Protein 5NFO (pdb70)

B-factor: mean 46.45, std 13.53, range [24.8, 141.18]

Solvent-accessible surface area: 25356 Å² total; per-residue (Å²): 123,83,28,48,68,16,3,78,38,0,54,46,50,0,97,111,9,0,35,57,0,30,141,80,10,25,19,159,71,11,40,102,41,119,152,48,19,73,27,23,80,0,13,41,53,28,5,3,21,13,63,0,0,0,0,60,82,16,0,111,149,3,54,0,52,129,86,15,38,29,89,58,0,60,92,56,2,4,101,26,80,1,12,2,9,0,3,53,53,4,58,11,43,4,22,90,78,102,61,12,3,37,14,10,128,88,148,12,46,0,33,53,1,0,27,13,11,77,50,162,30,155,27,50,31,16,2,11,1,18,84,50,98,26,3,0,49,80,25,2,62,82,0,60,106,6,16,68,79,42,4,60,32,0,8,107,0,18,47,64,120,28,87,12,14,0,0,24,0,0,27,42,50,4,17,31,16,1,32,62,29,85,52,13,7,3,11,0,0,7,40,34,57,2,58,4,12,0,1,3,5,2,0,3,3,10,2,14,47,77,108,25,50,3,0,31,18,40,48,49,117,113,36,78,46,43,81,82,59,65,125,107,82,89,109,25,73,50,7,32,9,53,11,114,75,44,58,84,97,184,37,82,49,15,68,107,14,84,44,13,79,18,30,0,117,55,12,20,2,0,1,3,2,3,15,3,0,11,12,11,86,6,34,89,8,0,2,0,0,0,0,26,0,38,14,107,69,13,11,28,52,7,4,2,69,13,1,20,30,0,0,116,20,0,53,37,72,104,107,162,22,38,64,19,0,84,39,0,55,45,49,0,116,103,8,0,55,59,0,39,89,80,9,24,25,171,67,9,41,84,41,111,76,49,21,74,27,22,80,2,16,44,53,26,6,1,17,12,53,0,0,0,0,92,79,19,1,130,152,7,61,0,68,99,96,13,42,31,88,52,0,81,90,55,2,5,102,24,84,1,10,0,2,0,4,54,58,3,54,12,46,4,21,91,72,102,57,11,3,35,13,7,92,113,149,27,45,0,30,54,0,0,35,18,12,48,50,166,27,156,46,45,31,16,0,12,1,19,68,52,97,27,4,0,51,79,20,3,64,88,0,69,104,6,16,52,82,42,3,69,30,0,9,105,0,17,47,61,108,27,83,13,13,0,0,26,0,0,27,46,50,4,13,34,13,0,34,48,26,69,64,15,9,2,10,0,0,6,40,36,56,1,68,4,15,0,1,3,5,3,0,2,3,8,1,10,44,81,109,25,35,3,0,34,16,94,35,25,124,148,32,73,44,116,81,70,42,64,154,104,80,160,124,22,74,46,5,35,8,59,16,94,72,45,82,76,102,58,54,86,50,16,74,111,14,98,46,12,81,19,28,0,119,54,14,18,1,0,0,3,2,2,8,3,0,10,4,12,60,8,34,98,7,0,1,0,0,0,0,27,0,48,16,99,90,17,14,23,40,7,3,2,62,12,1,27,32,0,0,111,20,0,52,29,70

Nearest PDB structures (foldseek):
  5nfn-assembly1_B  TM=1.000E+00  e=1.366E-74  Homo sapiens
  5nfo-assembly1_A  TM=1.001E+00  e=1.650E-74  Homo sapiens
  4qu2-assembly1_A  TM=9.977E-01  e=1.858E-69  Mus musculus
  4qsz-assembly3_A  TM=9.884E-01  e=1.039E-67  Escherichia coli K-12
  4qsz-assembly2_B  TM=9.862E-01  e=2.840E-67  Escherichia coli K-12

CATH classification: 2.60.120.10

Radius of gyration: 29.93 Å; Cα contacts (8 Å, |Δi|>4): 1467; chains: 2; bounding box: 81×50×86 Å

GO terms:
  GO:0005634 nucleus (C, IDA)
  GO:0005737 cytoplasm (C, IDA)
  GO:0004177 aminopeptidase activity (F, IDA)
  GO:0004497 monooxygenase activity (F, IDA)
  GO:0018126 protein hydroxylation (P, IDA)
  GO:0005515 protein binding (F, IPI)
  GO:0106155 peptidyl-lysine 3-dioxygenase activity (F, IDA)
  GO:0106155 peptidyl-lysine 3-dioxygenase activity (F, EXP)
  GO:0005829 cytosol (C, TAS)
  GO:0017185 peptidyl-lysine hydroxylation (P, TAS)
  GO:0004175 endopeptidase activity (F, IDA)

Structure (mmCIF, N/CA/C/O backbone):
data_5NFO
#
_entry.id   5NFO
#
_cell.length_a   137.315
_cell.length_b   61.020
_cell.length_c   86.055
_cell.angle_alpha   90.00
_cell.angle_beta   90.00
_cell.angle_gamma   90.00
#
_symmetry.space_group_name_H-M   'P 21 21 2'
#
loop_
_entity.id
_entity.type
_entity.pdbx_description
1 polymer 'JmjC domain-containing protein 7'
2 non-polymer 'MANGANESE (II) ION'
3 non-polymer '2-OXOGLUTARIC ACID'
4 non-polymer GLYCEROL
5 non-polymer 'NITRATE ION'
6 water water
#
loop_
_atom_site.group_PDB
_atom_site.id
_atom_site.type_symbol
_atom_site.label_atom_id
_atom_site.label_alt_id
_atom_site.label_comp_id
_atom_site.label_asym_id
_atom_site.label_entity_id
_atom_site.label_seq_id
_atom_site.pdbx_PDB_ins_code
_atom_site.Cartn_x
_atom_site.Cartn_y
_atom_site.Cartn_z
_atom_site.occupancy
_atom_site.B_iso_or_equiv
_atom_site.auth_seq_id
_atom_site.auth_comp_id
_atom_site.auth_asym_id
_atom_site.auth_atom_id
_atom_site.pdbx_PDB_model_num
ATOM 1 N N . HIS A 1 19 ? -50.340 -7.147 -3.473 1.00 122.79 0 HIS A N 1
ATOM 2 C CA . HIS A 1 19 ? -50.381 -7.884 -4.728 1.00 125.69 0 HIS A CA 1
ATOM 3 C C . HIS A 1 19 ? -49.800 -7.036 -5.836 1.00 137.07 0 HIS A C 1
ATOM 4 O O . HIS A 1 19 ? -48.688 -7.267 -6.295 1.00 141.18 0 HIS A O 1
ATOM 6 N N . MET A 1 20 ? -50.563 -6.034 -6.257 1.00 110.65 1 MET A N 1
ATOM 7 C CA . MET A 1 20 ? -50.120 -5.126 -7.301 1.00 98.27 1 MET A CA 1
ATOM 8 C C . MET A 1 20 ? -48.888 -4.367 -6.832 1.00 89.64 1 MET A C 1
ATOM 9 O O . MET A 1 20 ? -47.940 -4.184 -7.583 1.00 94.56 1 MET A O 1
ATOM 11 N N . ALA A 1 21 ? -48.904 -3.938 -5.578 1.00 134.82 2 ALA A N 1
ATOM 12 C CA . ALA A 1 21 ? -47.780 -3.224 -5.020 1.00 117.37 2 ALA A CA 1
ATOM 13 C C . ALA A 1 21 ? -46.525 -4.089 -5.033 1.00 103.97 2 ALA A C 1
ATOM 14 O O . ALA A 1 21 ? -45.458 -3.598 -5.365 1.00 101.85 2 ALA A O 1
ATOM 16 N N . GLU A 1 22 ? -46.631 -5.371 -4.698 1.00 90.57 3 GLU A N 1
ATOM 17 C CA . GLU A 1 22 ? -45.409 -6.169 -4.694 1.00 78.63 3 GLU A CA 1
ATOM 18 C C . GLU A 1 22 ? -44.879 -6.359 -6.110 1.00 72.69 3 GLU A C 1
ATOM 19 O O . GLU A 1 22 ? -43.663 -6.374 -6.333 1.00 69.83 3 GLU A O 1
ATOM 21 N N . ALA A 1 23 ? -45.783 -6.494 -7.083 1.00 75.11 4 ALA A N 1
ATOM 22 C CA . ALA A 1 23 ? -45.373 -6.657 -8.473 1.00 68.38 4 ALA A CA 1
ATOM 23 C C . ALA A 1 23 ? -44.782 -5.366 -9.035 1.00 60.74 4 ALA A C 1
ATOM 24 O O . ALA A 1 23 ? -43.815 -5.402 -9.805 1.00 57.41 4 ALA A O 1
ATOM 26 N N . ALA A 1 24 ? -45.351 -4.217 -8.670 1.00 53.21 5 ALA A N 1
ATOM 27 C CA . ALA A 1 24 ? -44.797 -2.948 -9.129 1.00 51.81 5 ALA A CA 1
ATOM 28 C C . ALA A 1 24 ? -43.440 -2.680 -8.489 1.00 52.34 5 ALA A C 1
ATOM 29 O O . ALA A 1 24 ? -42.550 -2.102 -9.124 1.00 47.64 5 ALA A O 1
ATOM 31 N N . LEU A 1 25 ? -43.259 -3.100 -7.237 1.00 50.13 6 LEU A N 1
ATOM 32 C CA . LEU A 1 25 ? -41.991 -2.860 -6.561 1.00 51.35 6 LEU A CA 1
ATOM 33 C C . LEU A 1 25 ? -40.878 -3.718 -7.148 1.00 49.52 6 LEU A C 1
ATOM 34 O O . LEU A 1 25 ? -39.767 -3.228 -7.376 1.00 48.56 6 LEU A O 1
ATOM 39 N N . GLU A 1 26 ? -41.150 -4.998 -7.404 1.00 50.21 7 GLU A N 1
ATOM 40 C CA . GLU A 1 26 ? -40.117 -5.839 -7.993 1.00 51.15 7 GLU A CA 1
ATOM 41 C C . GLU A 1 26 ? -39.784 -5.393 -9.412 1.00 49.12 7 GLU A C 1
ATOM 42 O O . GLU A 1 26 ? -38.625 -5.479 -9.832 1.00 53.17 7 GLU A O 1
ATOM 48 N N . ALA A 1 27 ? -40.774 -4.908 -10.160 1.00 41.97 8 ALA A N 1
ATOM 49 C CA . ALA A 1 27 ? -40.486 -4.303 -11.457 1.00 44.20 8 ALA A CA 1
ATOM 50 C C . ALA A 1 27 ? -39.535 -3.120 -11.294 1.00 43.32 8 ALA A C 1
ATOM 51 O O . ALA A 1 27 ? -38.516 -3.024 -11.984 1.00 34.16 8 ALA A O 1
ATOM 53 N N . VAL A 1 28 ? -39.842 -2.221 -10.360 1.00 51.20 9 VAL A N 1
ATOM 54 C CA . VAL A 1 28 ? -38.965 -1.081 -10.103 1.00 46.42 9 VAL A CA 1
ATOM 55 C C . VAL A 1 28 ? -37.579 -1.559 -9.682 1.00 43.70 9 VAL A C 1
ATOM 56 O O . VAL A 1 28 ? -36.560 -1.100 -10.209 1.00 39.39 9 VAL A O 1
ATOM 60 N N . ARG A 1 29 ? -37.523 -2.501 -8.735 1.00 41.16 10 ARG A N 1
ATOM 61 C CA . ARG A 1 29 ? -36.242 -3.027 -8.275 1.00 42.30 10 ARG A CA 1
ATOM 62 C C . ARG A 1 29 ? -35.453 -3.660 -9.412 1.00 44.91 10 ARG A C 1
ATOM 63 O O . ARG A 1 29 ? -34.228 -3.504 -9.491 1.00 41.65 10 ARG A O 1
ATOM 71 N N . SER A 1 30 ? -36.131 -4.399 -10.288 1.00 45.20 11 SER A N 1
ATOM 72 C CA . SER A 1 30 ? -35.448 -5.013 -11.421 1.00 47.83 11 SER A CA 1
ATOM 73 C C . SER A 1 30 ? -34.845 -3.961 -12.344 1.00 39.34 11 SER A C 1
ATOM 74 O O . SER A 1 30 ? -33.727 -4.134 -12.838 1.00 41.42 11 SER A O 1
ATOM 77 N N . GLU A 1 31 ? -35.563 -2.861 -12.585 1.00 44.47 12 GLU A N 1
ATOM 78 C CA . GLU A 1 31 ? -35.025 -1.805 -13.438 1.00 45.47 12 GLU A CA 1
ATOM 79 C C . GLU A 1 31 ? -33.802 -1.162 -12.804 1.00 40.26 12 GLU A C 1
ATOM 80 O O . GLU A 1 31 ? -32.813 -0.883 -13.494 1.00 38.64 12 GLU A O 1
ATOM 86 N N . LEU A 1 32 ? -33.859 -0.899 -11.494 1.00 38.04 13 LEU A N 1
ATOM 87 C CA . LEU A 1 32 ? -32.712 -0.320 -10.802 1.00 37.14 13 LEU A CA 1
ATOM 88 C C . LEU A 1 32 ? -31.519 -1.266 -10.821 1.00 37.37 13 LEU A C 1
ATOM 89 O O . LEU A 1 32 ? -30.375 -0.823 -10.966 1.00 41.59 13 LEU A O 1
ATOM 94 N N . ARG A 1 33 ? -31.760 -2.572 -10.673 1.00 36.42 14 ARG A N 1
ATOM 95 C CA . ARG A 1 33 ? -30.661 -3.535 -10.738 1.00 41.58 14 ARG A CA 1
ATOM 96 C C . ARG A 1 33 ? -30.104 -3.674 -12.151 1.00 41.14 14 ARG A C 1
ATOM 97 O O . ARG A 1 33 ? -28.916 -3.977 -12.319 1.00 37.04 14 ARG A O 1
ATOM 105 N N . GLU A 1 34 ? -30.939 -3.481 -13.175 1.00 40.47 15 GLU A N 1
ATOM 106 C CA . GLU A 1 34 ? -30.477 -3.615 -14.548 1.00 41.09 15 GLU A CA 1
ATOM 107 C C . GLU A 1 34 ? -29.755 -2.368 -15.037 1.00 37.58 15 GLU A C 1
ATOM 108 O O . GLU A 1 34 ? -28.945 -2.459 -15.965 1.00 36.52 15 GLU A O 1
ATOM 114 N N . PHE A 1 35 ? -30.005 -1.221 -14.412 1.00 34.56 16 PHE A N 1
ATOM 115 C CA . PHE A 1 35 ? -29.435 0.030 -14.898 1.00 34.43 16 PHE A CA 1
ATOM 116 C C . PHE A 1 35 ? -27.912 0.080 -14.862 1.00 29.70 16 PHE A C 1
ATOM 117 O O . PHE A 1 35 ? -27.324 0.623 -15.812 1.00 33.19 16 PHE A O 1
ATOM 125 N N . PRO A 1 36 ? -27.221 -0.405 -13.830 1.00 32.66 17 PRO A N 1
ATOM 126 C CA . PRO A 1 36 ? -25.749 -0.291 -13.840 1.00 35.08 17 PRO A CA 1
ATOM 127 C C . PRO A 1 36 ? -25.089 -1.003 -15.013 1.00 30.44 17 PRO A C 1
ATOM 128 O O . PRO A 1 36 ? -24.092 -0.504 -15.548 1.00 29.70 17 PRO A O 1
ATOM 132 N N . ALA A 1 37 ? -25.603 -2.162 -15.430 1.00 34.83 18 ALA A N 1
ATOM 133 C CA . ALA A 1 37 ? -25.044 -2.826 -16.608 1.00 36.49 18 ALA A CA 1
ATOM 134 C C . ALA A 1 37 ? -25.365 -2.049 -17.884 1.00 37.55 18 ALA A C 1
ATOM 135 O O . ALA A 1 37 ? -24.480 -1.800 -18.713 1.00 40.06 18 ALA A O 1
ATOM 137 N N . ALA A 1 38 ? -26.627 -1.661 -18.069 1.00 37.48 19 ALA A N 1
ATOM 138 C CA . ALA A 1 38 ? -26.980 -0.883 -19.252 1.00 34.79 19 ALA A CA 1
ATOM 139 C C . ALA A 1 38 ? -26.125 0.373 -19.343 1.00 34.57 19 ALA A C 1
ATOM 140 O O . ALA A 1 38 ? -25.555 0.674 -20.396 1.00 35.06 19 ALA A O 1
ATOM 142 N N . ALA A 1 39 ? -26.008 1.114 -18.237 1.00 32.07 20 ALA A N 1
ATOM 143 C CA . ALA A 1 39 ? -25.265 2.369 -18.263 1.00 30.86 20 ALA A CA 1
ATOM 144 C C . ALA A 1 39 ? -23.783 2.147 -18.548 1.00 33.54 20 ALA A C 1
ATOM 145 O O . ALA A 1 39 ? -23.184 2.899 -19.324 1.00 28.71 20 ALA A O 1
ATOM 147 N N . ARG A 1 40 ? -23.164 1.137 -17.925 1.00 31.72 21 ARG A N 1
ATOM 148 C CA . ARG A 1 40 ? -21.734 0.932 -18.153 1.00 41.63 21 ARG A CA 1
ATOM 149 C C . ARG A 1 40 ? -21.473 0.384 -19.550 1.00 47.00 21 ARG A C 1
ATOM 150 O O . ARG A 1 40 ? -20.475 0.748 -20.185 1.00 47.81 21 ARG A O 1
ATOM 158 N N . GLU A 1 41 ? -22.350 -0.493 -20.042 1.00 43.38 22 GLU A N 1
ATOM 159 C CA . GLU A 1 41 ? -22.151 -1.052 -21.371 1.00 45.92 22 GLU A CA 1
ATOM 160 C C . GLU A 1 41 ? -22.206 0.033 -22.436 1.00 45.15 22 GLU A C 1
ATOM 161 O O . GLU A 1 41 ? -21.572 -0.101 -23.488 1.00 42.97 22 GLU A O 1
ATOM 167 N N . LEU A 1 42 ? -22.907 1.133 -22.161 1.00 42.96 23 LEU A N 1
ATOM 168 C CA . LEU A 1 42 ? -23.022 2.244 -23.096 1.00 37.46 23 LEU A CA 1
ATOM 169 C C . LEU A 1 42 ? -22.045 3.377 -22.822 1.00 40.48 23 LEU A C 1
ATOM 170 O O . LEU A 1 42 ? -21.580 4.008 -23.775 1.00 40.09 23 LEU A O 1
ATOM 175 N N . CYS A 1 43 ? -21.703 3.650 -21.551 1.00 38.95 24 CYS A N 1
ATOM 176 C CA . CYS A 1 43 ? -21.018 4.887 -21.194 1.00 40.78 24 CYS A CA 1
ATOM 177 C C . CYS A 1 43 ? -19.689 4.714 -20.477 1.00 41.30 24 CYS A C 1
ATOM 178 O O . CYS A 1 43 ? -18.973 5.710 -20.317 1.00 43.17 24 CYS A O 1
ATOM 181 N N . VAL A 1 44 ? -19.335 3.518 -20.025 1.00 41.84 25 VAL A N 1
ATOM 182 C CA . VAL A 1 44 ? -18.167 3.346 -19.174 1.00 36.83 25 VAL A CA 1
ATOM 183 C C . VAL A 1 44 ? -17.139 2.478 -19.894 1.00 36.60 25 VAL A C 1
ATOM 184 O O . VAL A 1 44 ? -17.453 1.355 -20.305 1.00 39.01 25 VAL A O 1
ATOM 188 N N . PRO A 1 45 ? -15.899 2.937 -20.044 1.00 36.07 26 PRO A N 1
ATOM 189 C CA . PRO A 1 45 ? -14.885 2.115 -20.710 1.00 38.69 26 PRO A CA 1
ATOM 190 C C . PRO A 1 45 ? -14.434 0.955 -19.839 1.00 42.50 26 PRO A C 1
ATOM 191 O O . PRO A 1 45 ? -14.507 0.999 -18.607 1.00 40.45 26 PRO A O 1
ATOM 195 N N . LEU A 1 46 ? -13.960 -0.093 -20.506 1.00 42.16 27 LEU A N 1
ATOM 196 C CA . LEU A 1 46 ? -13.354 -1.240 -19.846 1.00 48.47 27 LEU A CA 1
ATOM 197 C C . LEU A 1 46 ? -11.922 -0.976 -19.393 1.00 48.43 27 LEU A C 1
ATOM 198 O O . LEU A 1 46 ? -11.385 -1.755 -18.597 1.00 51.98 27 LEU A O 1
ATOM 203 N N . ALA A 1 47 ? -11.298 0.096 -19.875 1.00 45.81 28 ALA A N 1
ATOM 204 C CA . ALA A 1 47 ? -9.961 0.480 -19.450 1.00 45.33 28 ALA A CA 1
ATOM 205 C C . ALA A 1 47 ? -9.862 1.989 -19.543 1.00 40.93 28 ALA A C 1
ATOM 206 O O . ALA A 1 47 ? -10.418 2.590 -20.463 1.00 43.72 28 ALA A O 1
ATOM 208 N N . VAL A 1 48 ? -9.170 2.600 -18.589 1.00 35.52 29 VAL A N 1
ATOM 209 C CA . VAL A 1 48 ? -9.043 4.056 -18.578 1.00 38.17 29 VAL A CA 1
ATOM 210 C C . VAL A 1 48 ? -8.173 4.471 -19.758 1.00 39.76 29 VAL A C 1
ATOM 211 O O . VAL A 1 48 ? -7.011 4.047 -19.843 1.00 39.94 29 VAL A O 1
ATOM 215 N N . PRO A 1 49 ? -8.679 5.294 -20.672 1.00 39.78 30 PRO A N 1
ATOM 216 C CA . PRO A 1 49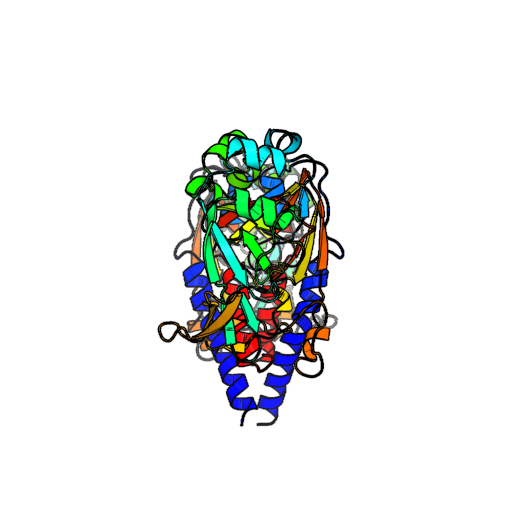 ? -7.901 5.666 -21.858 1.00 45.27 30 PRO A CA 1
ATOM 217 C C . PRO A 1 49 ? -6.838 6.715 -21.570 1.00 41.55 30 PRO A C 1
ATOM 218 O O . PRO A 1 49 ? -6.957 7.525 -20.649 1.00 34.96 30 PRO A O 1
ATOM 222 N N . TYR A 1 50 ? -5.792 6.690 -22.396 1.00 42.30 31 TYR A N 1
ATOM 223 C CA . TYR A 1 50 ? -4.693 7.644 -22.325 1.00 47.14 31 TYR A CA 1
ATOM 224 C C . TYR A 1 50 ? -4.784 8.655 -23.459 1.00 51.11 31 TYR A C 1
ATOM 225 O O . TYR A 1 50 ? -5.109 8.300 -24.595 1.00 53.82 31 TYR A O 1
ATOM 234 N N . LEU A 1 51 ? -4.474 9.910 -23.146 1.00 43.69 32 LEU A N 1
ATOM 235 C CA . LEU A 1 51 ? -4.281 10.950 -24.145 1.00 46.01 32 LEU A CA 1
ATOM 236 C C . LEU A 1 51 ? -2.795 11.266 -24.257 1.00 51.64 32 LEU A C 1
ATOM 237 O O . LEU A 1 51 ? -2.106 11.403 -23.240 1.00 47.88 32 LEU A O 1
ATOM 242 N N . ASP A 1 52 ? -2.310 11.367 -25.500 1.00 53.15 33 ASP A N 1
ATOM 243 C CA . ASP A 1 52 ? -0.895 11.612 -25.766 1.00 53.03 33 ASP A CA 1
ATOM 244 C C . ASP A 1 52 ? -0.454 12.997 -25.319 1.00 46.67 33 ASP A C 1
ATOM 245 O O . ASP A 1 52 ? 0.731 13.204 -25.037 1.00 43.24 33 ASP A O 1
ATOM 250 N N . LYS A 1 53 ? -1.371 13.954 -25.280 1.00 46.20 34 LYS A N 1
ATOM 251 C CA . LYS A 1 53 ? -1.041 15.325 -24.917 1.00 48.20 34 LYS A CA 1
ATOM 252 C C . LYS A 1 53 ? -2.313 15.997 -24.433 1.00 39.73 34 LYS A C 1
ATOM 253 O O . LYS A 1 53 ? -3.406 15.436 -24.561 1.00 34.57 34 LYS A O 1
ATOM 259 N N . PRO A 1 54 ? -2.206 17.179 -23.840 1.00 45.72 35 PRO A N 1
ATOM 260 C CA . PRO A 1 54 ? -3.399 17.869 -23.351 1.00 45.76 35 PRO A CA 1
ATOM 261 C C . PRO A 1 54 ? -4.413 18.078 -24.460 1.00 41.66 35 PRO A C 1
ATOM 262 O O . PRO A 1 54 ? -4.048 18.431 -25.589 1.00 38.82 35 PRO A O 1
ATOM 266 N N . PRO A 1 55 ? -5.695 17.879 -24.177 1.00 43.48 36 PRO A N 1
ATOM 267 C CA . PRO A 1 55 ? -6.734 18.125 -25.180 1.00 48.09 36 PRO A CA 1
ATOM 268 C C . PRO A 1 55 ? -7.024 19.615 -25.322 1.00 48.15 36 PRO A C 1
ATOM 269 O O . PRO A 1 55 ? -6.621 20.438 -24.500 1.00 49.19 36 PRO A O 1
ATOM 273 N N . THR A 1 56 ? -7.753 19.954 -26.380 1.00 43.05 37 THR A N 1
ATOM 274 C CA . THR A 1 56 ? -8.299 21.296 -26.460 1.00 40.25 37 THR A CA 1
ATOM 275 C C . THR A 1 56 ? -9.479 21.409 -25.496 1.00 34.89 37 THR A C 1
ATOM 276 O O . THR A 1 56 ? -10.131 20.407 -25.186 1.00 35.31 37 THR A O 1
ATOM 280 N N . PRO A 1 57 ? -9.763 22.614 -24.996 1.00 32.79 38 PRO A N 1
ATOM 281 C CA . PRO A 1 57 ? -10.886 22.765 -24.053 1.00 36.43 38 PRO A CA 1
ATOM 282 C C . PRO A 1 57 ? -12.169 22.141 -24.554 1.00 34.30 38 PRO A C 1
ATOM 283 O O . PRO A 1 57 ? -12.852 21.429 -23.809 1.00 30.87 38 PRO A O 1
ATOM 287 N N . LEU A 1 58 ? -12.508 22.391 -25.819 1.00 34.02 39 LEU A N 1
ATOM 288 C CA . LEU A 1 58 ? -13.719 21.835 -26.399 1.00 33.35 39 LEU A CA 1
ATOM 289 C C . LEU A 1 58 ? -13.681 20.312 -26.400 1.00 33.11 39 LEU A C 1
ATOM 290 O O . LEU A 1 58 ? -14.667 19.656 -26.044 1.00 34.04 39 LEU A O 1
ATOM 295 N N . HIS A 1 59 ? -12.556 19.731 -26.822 1.00 32.62 40 HIS A N 1
ATOM 296 C CA . HIS A 1 59 ? -12.424 18.276 -26.802 1.00 38.66 40 HIS A CA 1
ATOM 297 C C . HIS A 1 59 ? -12.519 17.733 -25.383 1.00 38.57 40 HIS A C 1
ATOM 298 O O . HIS A 1 59 ? -13.158 16.701 -25.141 1.00 35.79 40 HIS A O 1
ATOM 305 N N . PHE A 1 60 ? -11.870 18.402 -24.431 1.00 38.64 41 PHE A N 1
ATOM 306 C CA . PHE A 1 60 ? -11.955 17.954 -23.051 1.00 38.61 41 PHE A CA 1
ATOM 307 C C . PHE A 1 60 ? -13.404 17.905 -22.597 1.00 34.23 41 PHE A C 1
ATOM 308 O O . PHE A 1 60 ? -13.856 16.911 -22.018 1.00 32.51 41 PHE A O 1
ATOM 316 N N . TYR A 1 61 ? -14.153 18.973 -22.862 1.00 35.35 42 TYR A N 1
ATOM 317 C CA . TYR A 1 61 ? -15.519 19.043 -22.365 1.00 35.12 42 TYR A CA 1
ATOM 318 C C . TYR A 1 61 ? -16.420 18.053 -23.097 1.00 35.34 42 TYR A C 1
ATOM 319 O O . TYR A 1 61 ? -17.212 17.340 -22.467 1.00 33.13 42 TYR A O 1
ATOM 328 N N . ARG A 1 62 ? -16.296 17.978 -24.426 1.00 35.00 43 ARG A N 1
ATOM 329 C CA . ARG A 1 62 ? -17.172 17.110 -25.214 1.00 39.00 43 ARG A CA 1
ATOM 330 C C . ARG A 1 62 ? -16.819 15.636 -25.048 1.00 34.92 43 ARG A C 1
ATOM 331 O O . ARG A 1 62 ? -17.712 14.782 -25.003 1.00 34.07 43 ARG A O 1
ATOM 339 N N . ASP A 1 63 ? -15.533 15.309 -24.994 1.00 31.99 44 ASP A N 1
ATOM 340 C CA . ASP A 1 63 ? -15.123 13.908 -24.977 1.00 39.36 44 ASP A CA 1
ATOM 341 C C . ASP A 1 63 ? -15.054 13.309 -23.579 1.00 32.16 44 ASP A C 1
ATOM 342 O O . ASP A 1 63 ? -15.148 12.086 -23.448 1.00 31.62 44 ASP A O 1
ATOM 347 N N . TRP A 1 64 ? -14.878 14.123 -22.542 1.00 33.49 45 TRP A N 1
ATOM 348 C CA . TRP A 1 64 ? -14.639 13.576 -21.213 1.00 32.68 45 TRP A CA 1
ATOM 349 C C . TRP A 1 64 ? -15.568 14.174 -20.161 1.00 29.71 45 TRP A C 1
ATOM 350 O O . TRP A 1 64 ? -16.203 13.427 -19.411 1.00 29.30 45 TRP A O 1
ATOM 361 N N . VAL A 1 65 ? -15.689 15.501 -20.100 1.00 29.64 46 VAL A N 1
ATOM 362 C CA . VAL A 1 65 ? -16.463 16.103 -19.016 1.00 29.62 46 VAL A CA 1
ATOM 363 C C . VAL A 1 65 ? -17.949 15.822 -19.201 1.00 35.42 46 VAL A C 1
ATOM 364 O O . VAL A 1 65 ? -18.608 15.276 -18.308 1.00 37.50 46 VAL A O 1
ATOM 368 N N . CYS A 1 66 ? -18.510 16.206 -20.351 1.00 33.35 47 CYS A N 1
ATOM 369 C CA . CYS A 1 66 ? -19.943 16.006 -20.542 1.00 35.49 47 CYS A CA 1
ATOM 370 C C . CYS A 1 66 ? -20.330 14.545 -20.397 1.00 33.92 47 CYS A C 1
ATOM 371 O O . CYS A 1 66 ? -21.310 14.257 -19.689 1.00 31.80 47 CYS A O 1
ATOM 374 N N . PRO A 1 67 ? -19.641 13.587 -21.021 1.00 32.05 48 PRO A N 1
ATOM 375 C CA . PRO A 1 67 ? -20.004 12.180 -20.827 1.00 31.29 48 PRO A CA 1
ATOM 376 C C . PRO A 1 67 ? -19.554 11.600 -19.497 1.00 30.46 48 PRO A C 1
ATOM 377 O O . PRO A 1 67 ? -19.862 10.436 -19.218 1.00 32.11 48 PRO A O 1
ATOM 381 N N . ASN A 1 68 ? -18.833 12.367 -18.677 1.00 33.02 49 ASN A N 1
ATOM 382 C CA . ASN A 1 68 ? -18.520 11.957 -17.306 1.00 34.46 49 ASN A CA 1
ATOM 383 C C . ASN A 1 68 ? -17.622 10.717 -17.319 1.00 30.52 49 ASN A C 1
ATOM 384 O O . ASN A 1 68 ? -17.890 9.719 -16.649 1.00 32.00 49 ASN A O 1
ATOM 389 N N . ARG A 1 69 ? -16.532 10.807 -18.096 1.00 35.43 50 ARG A N 1
ATOM 390 C CA . ARG A 1 69 ? -15.657 9.703 -18.482 1.00 36.14 50 ARG A CA 1
ATOM 391 C C . ARG A 1 69 ? -14.228 9.991 -18.039 1.00 35.52 50 ARG A C 1
ATOM 392 O O . ARG A 1 69 ? -13.713 11.077 -18.332 1.00 30.74 50 ARG A O 1
ATOM 400 N N . PRO A 1 70 ? -13.543 9.056 -17.375 1.00 34.26 51 PRO A N 1
ATOM 401 C CA . PRO A 1 70 ? -12.158 9.307 -16.959 1.00 31.83 51 PRO A CA 1
ATOM 402 C C . PRO A 1 70 ? -11.144 9.119 -18.084 1.00 35.53 51 PRO A C 1
ATOM 403 O O . PRO A 1 70 ? -11.362 8.389 -19.051 1.00 31.03 51 PRO A O 1
ATOM 407 N N . CYS A 1 71 ? -10.013 9.804 -17.943 1.00 37.96 52 CYS A N 1
ATOM 408 C CA . CYS A 1 71 ? -8.888 9.602 -18.846 1.00 39.56 52 CYS A CA 1
ATOM 409 C C . CYS A 1 71 ? -7.611 10.034 -18.142 1.00 38.84 52 CYS A C 1
ATOM 410 O O . CYS A 1 71 ? -7.643 10.793 -17.172 1.00 37.44 52 CYS A O 1
ATOM 413 N N . ILE A 1 72 ? -6.484 9.544 -18.657 1.00 39.14 53 ILE A N 1
ATOM 414 C CA . ILE A 1 72 ? -5.154 9.896 -18.170 1.00 36.97 53 ILE A CA 1
ATOM 415 C C . ILE A 1 72 ? -4.444 10.678 -19.266 1.00 31.95 53 ILE A C 1
ATOM 416 O O . ILE A 1 72 ? -4.291 10.184 -20.387 1.00 36.19 53 ILE A O 1
ATOM 421 N N . I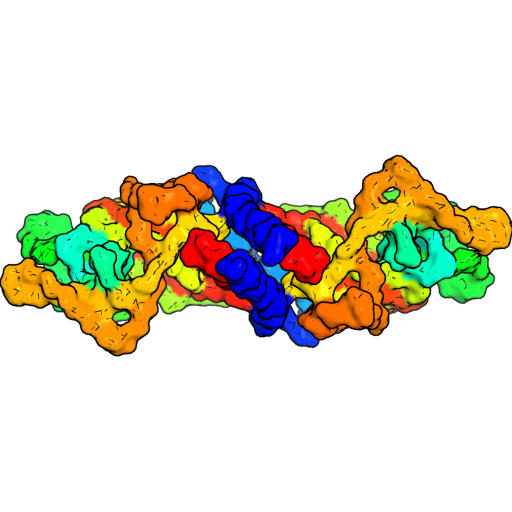LE A 1 73 ? -4.003 11.892 -18.944 1.00 33.78 54 ILE A N 1
ATOM 422 C CA . ILE A 1 73 ? -3.312 12.753 -19.898 1.00 36.32 54 ILE A CA 1
ATOM 423 C C . ILE A 1 73 ? -1.818 12.632 -19.655 1.00 39.15 54 ILE A C 1
ATOM 424 O O . ILE A 1 73 ? -1.332 12.904 -18.547 1.00 38.09 54 ILE A O 1
ATOM 429 N N . ARG A 1 74 ? -1.092 12.234 -20.689 1.00 40.00 55 ARG A N 1
ATOM 430 C CA . ARG A 1 74 ? 0.360 12.224 -20.656 1.00 41.12 55 ARG A CA 1
ATOM 431 C C . ARG A 1 74 ? 0.905 13.571 -21.122 1.00 45.34 55 ARG A C 1
ATOM 432 O O . ARG A 1 74 ? 0.267 14.289 -21.897 1.00 46.12 55 ARG A O 1
ATOM 437 N N . ASN A 1 75 ? 2.095 13.912 -20.628 1.00 43.94 56 ASN A N 1
ATOM 438 C CA . ASN A 1 75 ? 2.835 15.086 -21.092 1.00 48.84 56 ASN A CA 1
ATOM 439 C C . ASN A 1 75 ? 2.098 16.390 -20.800 1.00 49.89 56 ASN A C 1
ATOM 440 O O . ASN A 1 75 ? 2.218 17.359 -21.550 1.00 53.24 56 ASN A O 1
ATOM 445 N N . ALA A 1 76 ? 1.329 16.438 -19.719 1.00 47.36 57 ALA A N 1
ATOM 446 C CA . ALA A 1 76 ? 0.610 17.648 -19.348 1.00 51.81 57 ALA A CA 1
ATOM 447 C C . ALA A 1 76 ? 1.339 18.484 -18.306 1.00 48.65 57 ALA A C 1
ATOM 448 O O . ALA A 1 76 ? 0.930 19.623 -18.053 1.00 47.01 57 ALA A O 1
ATOM 450 N N . LEU A 1 77 ? 2.408 17.959 -17.710 1.00 46.43 58 LEU A N 1
ATOM 451 C CA . LEU A 1 77 ? 3.132 18.646 -16.647 1.00 50.38 58 LEU A CA 1
ATOM 452 C C . LEU A 1 77 ? 4.568 18.970 -17.030 1.00 55.34 58 LEU A C 1
ATOM 453 O O . LEU A 1 77 ? 5.336 19.434 -16.181 1.00 59.28 58 LEU A O 1
ATOM 458 N N . GLN A 1 78 ? 4.952 18.741 -18.284 1.00 64.65 59 GLN A N 1
ATOM 459 C CA . GLN A 1 78 ? 6.342 18.931 -18.677 1.00 69.88 59 GLN A CA 1
ATOM 460 C C . GLN A 1 78 ? 6.789 20.381 -18.547 1.00 75.98 59 GLN A C 1
ATOM 461 O O . GLN A 1 78 ? 7.994 20.642 -18.473 1.00 78.90 59 GLN A O 1
ATOM 467 N N . HIS A 1 79 ? 5.852 21.330 -18.514 1.00 74.70 60 HIS A N 1
ATOM 468 C CA . HIS A 1 79 ? 6.208 22.709 -18.207 1.00 81.77 60 HIS A CA 1
ATOM 469 C C . HIS A 1 79 ? 6.484 22.911 -16.723 1.00 80.59 60 HIS A C 1
ATOM 470 O O . HIS A 1 79 ? 7.204 23.849 -16.364 1.00 85.10 60 HIS A O 1
ATOM 477 N N . TRP A 1 80 ? 5.951 22.054 -15.863 1.00 68.25 61 TRP A N 1
ATOM 478 C CA . TRP A 1 80 ? 6.077 22.254 -14.422 1.00 64.76 61 TRP A CA 1
ATOM 479 C C . TRP A 1 80 ? 7.520 22.083 -13.959 1.00 62.80 61 TRP A C 1
ATOM 480 O O . TRP A 1 80 ? 8.092 20.996 -14.127 1.00 65.97 61 TRP A O 1
ATOM 491 N N . PRO A 1 81 ? 8.137 23.103 -13.368 1.00 61.52 62 PRO A N 1
ATOM 492 C CA . PRO A 1 81 ? 9.429 22.890 -12.700 1.00 57.51 62 PRO A CA 1
ATOM 493 C C . PRO A 1 81 ? 9.382 21.783 -11.662 1.00 57.54 62 PRO A C 1
ATOM 494 O O . PRO A 1 81 ? 10.383 21.080 -11.467 1.00 58.48 62 PRO A O 1
ATOM 498 N N . ALA A 1 82 ? 8.240 21.605 -10.990 1.00 53.29 63 ALA A N 1
ATOM 499 C CA . ALA A 1 82 ? 8.106 20.535 -10.008 1.00 47.18 63 ALA A CA 1
ATOM 500 C C . ALA A 1 82 ? 8.439 19.178 -10.602 1.00 48.00 63 ALA A C 1
ATOM 501 O O . ALA A 1 82 ? 8.960 18.302 -9.901 1.00 43.95 63 ALA A O 1
ATOM 503 N N . LEU A 1 83 ? 8.136 18.975 -11.883 1.00 50.86 64 LEU A N 1
ATOM 504 C CA . LEU A 1 83 ? 8.321 17.654 -12.466 1.00 56.71 64 LEU A CA 1
ATOM 505 C C . LEU A 1 83 ? 9.792 17.290 -12.585 1.00 59.19 64 LEU A C 1
ATOM 506 O O . LEU A 1 83 ? 10.141 16.104 -12.576 1.00 56.28 64 LEU A O 1
ATOM 511 N N . GLN A 1 84 ? 10.664 18.278 -12.702 1.00 65.51 65 GLN A N 1
ATOM 512 C CA . GLN A 1 84 ? 12.087 18.001 -12.737 1.00 71.53 65 GLN A CA 1
ATOM 513 C C . GLN A 1 84 ? 12.741 18.148 -11.367 1.00 68.06 65 GLN A C 1
ATOM 514 O O . GLN A 1 84 ? 13.782 17.527 -11.123 1.00 70.64 65 GLN A O 1
ATOM 520 N N . LYS A 1 85 ? 12.130 18.903 -10.453 1.00 59.03 66 LYS A N 1
ATOM 521 C CA . LYS A 1 85 ? 12.766 19.277 -9.194 1.00 54.82 66 LYS A CA 1
ATOM 522 C C . LYS A 1 85 ? 12.226 18.556 -7.971 1.00 51.11 66 LYS A C 1
ATOM 523 O O . LYS A 1 85 ? 12.998 18.263 -7.053 1.00 48.81 66 LYS A O 1
ATOM 529 N N . TRP A 1 86 ? 10.927 18.283 -7.910 1.00 54.20 67 TRP A N 1
ATOM 530 C CA . TRP A 1 86 ? 10.352 17.833 -6.655 1.00 45.99 67 TRP A CA 1
ATOM 531 C C . TRP A 1 86 ? 10.857 16.447 -6.289 1.00 42.38 67 TRP A C 1
ATOM 532 O O . TRP A 1 86 ? 10.977 15.552 -7.132 1.00 41.12 67 TRP A O 1
ATOM 543 N N . SER A 1 87 ? 11.158 16.294 -5.008 1.00 41.70 68 SER A N 1
ATOM 544 C CA . SER A 1 87 ? 11.703 15.087 -4.418 1.00 39.87 68 SER A CA 1
ATOM 545 C C . SER A 1 87 ? 11.718 15.332 -2.919 1.00 41.10 68 SER A C 1
ATOM 546 O O . SER A 1 87 ? 11.678 16.483 -2.467 1.00 41.82 68 SER A O 1
ATOM 549 N N . LEU A 1 88 ? 11.770 14.252 -2.150 1.00 43.76 69 LEU A N 1
ATOM 550 C CA . LEU A 1 88 ? 11.917 14.418 -0.708 1.00 44.04 69 LEU A CA 1
ATOM 551 C C . LEU A 1 88 ? 13.174 15.201 -0.356 1.00 39.83 69 LEU A C 1
ATOM 552 O O . LEU A 1 88 ? 13.094 16.095 0.504 1.00 41.22 69 LEU A O 1
ATOM 557 N N . PRO A 1 89 ? 14.332 14.951 -0.963 1.00 46.45 70 PRO A N 1
ATOM 558 C CA . PRO A 1 89 ? 15.497 15.794 -0.650 1.00 45.52 70 PRO A CA 1
ATOM 559 C C . PRO A 1 89 ? 15.304 17.241 -1.068 1.00 46.27 70 PRO A C 1
ATOM 560 O O . PRO A 1 89 ? 15.746 18.149 -0.355 1.00 48.11 70 PRO A O 1
ATOM 564 N N . TYR A 1 90 ? 14.647 17.493 -2.205 1.00 41.61 71 TYR A N 1
ATOM 565 C CA . TYR A 1 90 ? 14.348 18.875 -2.577 1.00 40.61 71 TYR A CA 1
ATOM 566 C C . TYR A 1 90 ? 13.428 19.529 -1.553 1.00 44.07 71 TYR A C 1
ATOM 567 O O . TYR A 1 90 ? 13.609 20.703 -1.202 1.00 41.38 71 TYR A O 1
ATOM 576 N N . PHE A 1 91 ? 12.431 18.787 -1.065 1.00 39.58 72 PHE A N 1
ATOM 577 C CA . PHE A 1 91 ? 11.554 19.321 -0.030 1.00 34.50 72 PHE A CA 1
ATOM 578 C C . PHE A 1 91 ? 12.325 19.613 1.250 1.00 43.15 72 PHE A C 1
ATOM 579 O O . PHE A 1 91 ? 12.132 20.665 1.872 1.00 41.09 72 PHE A O 1
ATOM 587 N N . ARG A 1 92 ? 13.200 18.690 1.662 1.00 43.21 73 ARG A N 1
ATOM 588 C CA . ARG A 1 92 ? 13.993 18.889 2.870 1.00 42.31 73 ARG A CA 1
ATOM 589 C C . ARG A 1 92 ? 14.741 20.215 2.822 1.00 44.46 73 ARG A C 1
ATOM 590 O O . ARG A 1 92 ? 14.708 20.999 3.777 1.00 42.66 73 ARG A O 1
ATOM 598 N N . ALA A 1 93 ? 15.419 20.481 1.701 1.00 46.63 74 ALA A N 1
ATOM 599 C CA . ALA A 1 93 ? 16.216 21.695 1.558 1.00 46.86 74 ALA A CA 1
ATOM 600 C C . ALA A 1 93 ? 15.345 22.940 1.457 1.00 44.50 74 ALA A C 1
ATOM 601 O O . ALA A 1 93 ? 15.726 24.014 1.931 1.00 47.69 74 ALA A O 1
ATOM 603 N N . THR A 1 94 ? 14.175 22.818 0.845 1.00 52.26 75 THR A N 1
ATOM 604 C CA . THR A 1 94 ? 13.390 23.978 0.440 1.00 52.76 75 THR A CA 1
ATOM 605 C C . THR A 1 94 ? 12.366 24.380 1.503 1.00 47.63 75 THR A C 1
ATOM 606 O O . THR A 1 94 ? 12.245 25.563 1.834 1.00 45.27 75 THR A O 1
ATOM 610 N N . VAL A 1 95 ? 11.631 23.414 2.050 1.00 43.13 76 VAL A N 1
ATOM 611 C CA . VAL A 1 95 ? 10.534 23.704 2.970 1.00 43.99 76 VAL A CA 1
ATOM 612 C C . VAL A 1 95 ? 10.560 22.725 4.134 1.00 42.13 76 VAL A C 1
ATOM 613 O O . VAL A 1 95 ? 9.514 22.420 4.714 1.00 41.81 76 VAL A O 1
ATOM 617 N N . GLY A 1 96 ? 11.752 22.240 4.494 1.00 40.21 77 GLY A N 1
ATOM 618 C CA . GLY A 1 96 ? 11.848 21.200 5.510 1.00 45.07 77 GLY A CA 1
ATOM 619 C C . GLY A 1 96 ? 11.368 21.655 6.877 1.00 46.19 77 GLY A C 1
ATOM 620 O O . GLY A 1 96 ? 10.694 20.907 7.589 1.00 46.37 77 GLY A O 1
ATOM 621 N N . SER A 1 97 ? 11.701 22.884 7.260 1.00 52.30 78 SER A N 1
ATOM 622 C CA . SER A 1 97 ? 11.294 23.422 8.553 1.00 51.69 78 SER A CA 1
ATOM 623 C C . SER A 1 97 ? 9.839 23.878 8.587 1.00 49.11 78 SER A C 1
ATOM 624 O O . SER A 1 97 ? 9.362 24.277 9.653 1.00 50.82 78 SER A O 1
ATOM 627 N N . THR A 1 98 ? 9.131 23.840 7.462 1.00 50.58 79 THR A N 1
ATOM 628 C CA . THR A 1 98 ? 7.757 24.322 7.412 1.00 44.98 79 THR A CA 1
ATOM 629 C C . THR A 1 98 ? 6.829 23.354 8.141 1.00 44.80 79 THR A C 1
ATOM 630 O O . THR A 1 98 ? 6.883 22.140 7.922 1.00 43.22 79 THR A O 1
ATOM 634 N N . GLU A 1 99 ? 5.990 23.890 9.027 1.00 47.42 80 GLU A N 1
ATOM 635 C CA . GLU A 1 99 ? 5.027 23.074 9.756 1.00 44.26 80 GLU A CA 1
ATOM 636 C C . GLU A 1 99 ? 3.806 22.822 8.881 1.00 45.81 80 GLU A C 1
ATOM 637 O O . GLU A 1 99 ? 3.229 23.762 8.325 1.00 44.68 80 GLU A O 1
ATOM 643 N N . VAL A 1 100 ? 3.405 21.552 8.768 1.00 41.90 81 VAL A N 1
ATOM 644 C CA . VAL A 1 100 ? 2.284 21.155 7.927 1.00 44.39 81 VAL A CA 1
ATOM 645 C C . VAL A 1 100 ? 1.300 20.317 8.734 1.00 48.07 81 VAL A C 1
ATOM 646 O O . VAL A 1 100 ? 1.647 19.701 9.746 1.00 46.79 81 VAL A O 1
ATOM 650 N N . SER A 1 101 ? 0.056 20.293 8.256 1.00 47.37 82 SER A N 1
ATOM 651 C CA . SER A 1 101 ? -0.982 19.467 8.852 1.00 45.06 82 SER A CA 1
ATOM 652 C C . SER A 1 101 ? -0.821 18.032 8.377 1.00 36.96 82 SER A C 1
ATOM 653 O O . SER A 1 101 ? -0.716 17.775 7.173 1.00 35.35 82 SER A O 1
ATOM 656 N N . VAL A 1 102 ? -0.804 17.097 9.321 1.00 38.41 83 VAL A N 1
ATOM 657 C CA . VAL A 1 102 ? -0.552 15.696 9.017 1.00 36.62 83 VAL A CA 1
ATOM 658 C C . VAL A 1 102 ? -1.641 14.855 9.660 1.00 34.55 83 VAL A C 1
ATOM 659 O O . VAL A 1 102 ? -1.936 15.012 10.847 1.00 33.30 83 VAL A O 1
ATOM 663 N N . ALA A 1 103 ? -2.229 13.965 8.874 1.00 33.84 84 ALA A N 1
ATOM 664 C CA . ALA A 1 103 ? -3.224 13.030 9.363 1.00 37.73 84 ALA A CA 1
ATOM 665 C C . ALA A 1 103 ? -2.513 11.797 9.904 1.00 37.03 84 ALA A C 1
ATOM 666 O O . ALA A 1 103 ? -1.632 11.241 9.246 1.00 37.83 84 ALA A O 1
ATOM 668 N N . VAL A 1 104 ? -2.876 11.387 11.110 1.00 38.85 85 VAL A N 1
ATOM 669 C CA . VAL A 1 104 ? -2.267 10.231 11.754 1.00 37.36 85 VAL A CA 1
ATOM 670 C C . VAL A 1 104 ? -3.377 9.262 12.123 1.00 32.86 85 VAL A C 1
ATOM 671 O O . VAL A 1 104 ? -4.404 9.672 12.671 1.00 35.22 85 VAL A O 1
ATOM 675 N N . THR A 1 105 ? -3.181 7.992 11.794 1.00 33.66 86 THR A N 1
ATOM 676 C CA . THR A 1 105 ? -4.094 6.918 12.149 1.00 35.07 86 THR A CA 1
ATOM 677 C C . THR A 1 105 ? -3.267 5.707 12.549 1.00 34.06 86 THR A C 1
ATOM 678 O O . THR A 1 105 ? -2.097 5.593 12.171 1.00 29.32 86 THR A O 1
ATOM 682 N N . PRO A 1 106 ? -3.849 4.782 13.316 1.00 40.43 87 PRO A N 1
ATOM 683 C CA . PRO A 1 106 ? -3.116 3.549 13.654 1.00 38.37 87 PRO A CA 1
ATOM 684 C C . PRO A 1 106 ? -2.819 2.677 12.453 1.00 39.66 87 PRO A C 1
ATOM 685 O O . PRO A 1 106 ? -1.738 2.080 12.383 1.00 41.21 87 PRO A O 1
ATOM 689 N N . ASP A 1 107 ? -3.746 2.601 11.494 1.00 39.97 88 ASP A N 1
ATOM 690 C CA . ASP A 1 107 ? -3.691 1.602 10.435 1.00 39.56 88 ASP A CA 1
ATOM 691 C C . ASP A 1 107 ? -3.642 2.185 9.026 1.00 43.47 88 ASP A C 1
ATOM 692 O O . ASP A 1 107 ? -3.563 1.417 8.058 1.00 38.15 88 ASP A O 1
ATOM 697 N N . GLY A 1 108 ? -3.667 3.506 8.875 1.00 39.42 89 GLY A N 1
ATOM 698 C CA . GLY A 1 108 ? -3.565 4.108 7.564 1.00 35.11 89 GLY A CA 1
ATOM 699 C C . GLY A 1 108 ? -4.879 4.359 6.863 1.00 32.08 89 GLY A C 1
ATOM 700 O O . GLY A 1 108 ? -4.868 4.705 5.678 1.00 32.14 89 GLY A O 1
ATOM 701 N N . TYR A 1 109 ? -6.006 4.206 7.551 1.00 33.68 90 TYR A N 1
ATOM 702 C CA . TYR A 1 109 ? -7.332 4.428 6.974 1.00 39.84 90 TYR A CA 1
ATOM 703 C C . TYR A 1 109 ? -7.969 5.625 7.676 1.00 34.72 90 TYR A C 1
ATOM 704 O O . TYR A 1 109 ? -8.662 5.478 8.680 1.00 32.65 90 TYR A O 1
ATOM 713 N N . ALA A 1 110 ? -7.717 6.814 7.144 1.00 33.99 91 ALA A N 1
ATOM 714 C CA . ALA A 1 110 ? -8.376 8.020 7.613 1.00 37.18 91 ALA A CA 1
ATOM 715 C C . ALA A 1 110 ? -9.685 8.198 6.859 1.00 34.10 91 ALA A C 1
ATOM 716 O O . ALA A 1 110 ? -9.773 7.887 5.672 1.00 40.91 91 ALA A O 1
ATOM 718 N N . ASP A 1 111 ? -10.703 8.700 7.556 1.00 36.52 92 ASP A N 1
ATOM 719 C CA . ASP A 1 111 ? -12.018 8.920 6.962 1.00 37.53 92 ASP A CA 1
ATOM 720 C C . ASP A 1 111 ? -12.561 7.605 6.407 1.00 36.92 92 ASP A C 1
ATOM 721 O O . ASP A 1 111 ? -12.855 7.464 5.223 1.00 36.44 92 ASP A O 1
ATOM 726 N N . ALA A 1 112 ? -12.662 6.628 7.304 1.00 39.76 93 ALA A N 1
ATOM 727 C CA . ALA A 1 112 ? -13.037 5.271 6.948 1.00 41.20 93 ALA A CA 1
ATOM 728 C C . ALA A 1 112 ? -13.888 4.685 8.060 1.00 41.30 93 ALA A C 1
ATOM 729 O O . ALA A 1 112 ? -13.830 5.118 9.215 1.00 34.51 93 ALA A O 1
ATOM 731 N N . VAL A 1 113 ? -14.675 3.682 7.690 1.00 39.55 94 VAL A N 1
ATOM 732 C CA . VAL A 1 113 ? -15.477 2.927 8.645 1.00 46.64 94 VAL A CA 1
ATOM 733 C C . VAL A 1 113 ? -14.598 1.864 9.290 1.00 44.37 94 VAL A C 1
ATOM 734 O O . VAL A 1 113 ? -14.128 0.946 8.613 1.00 40.68 94 VAL A O 1
ATOM 738 N N . ARG A 1 114 ? -14.378 1.981 10.599 1.00 44.56 95 ARG A N 1
ATOM 739 C CA . ARG A 1 114 ? -13.680 0.958 11.373 1.00 49.79 95 ARG A CA 1
ATOM 740 C C . ARG A 1 114 ? -14.626 0.450 12.447 1.00 54.53 95 ARG A C 1
ATOM 741 O O . ARG A 1 114 ? -15.077 1.227 13.296 1.00 54.39 95 ARG A O 1
ATOM 749 N N . GLY A 1 115 ? -14.922 -0.844 12.409 1.00 62.15 96 GLY A N 1
ATOM 750 C CA . GLY A 1 115 ? -15.893 -1.400 13.337 1.00 63.64 96 GLY A CA 1
ATOM 751 C C . GLY A 1 115 ? -17.239 -0.734 13.132 1.00 61.81 96 GLY A C 1
ATOM 752 O O . GLY A 1 115 ? -17.823 -0.788 12.041 1.00 57.45 96 GLY A O 1
ATOM 753 N N . ASP A 1 116 ? -17.748 -0.083 14.179 1.00 63.28 97 ASP A N 1
ATOM 754 C CA . ASP A 1 116 ? -19.032 0.604 14.116 1.00 64.25 97 ASP A CA 1
ATOM 755 C C . ASP A 1 116 ? -18.866 2.117 14.182 1.00 54.66 97 ASP A C 1
ATOM 756 O O . ASP A 1 116 ? -19.711 2.817 14.743 1.00 55.16 97 ASP A O 1
ATOM 761 N N . ARG A 1 117 ? -17.786 2.639 13.608 1.00 56.32 98 ARG A N 1
ATOM 762 C CA . ARG A 1 117 ? -17.596 4.078 13.597 1.00 51.50 98 ARG A CA 1
ATOM 763 C C . ARG A 1 117 ? -16.909 4.529 12.325 1.00 45.92 98 ARG A C 1
ATOM 764 O O . ARG A 1 117 ? -16.076 3.822 11.755 1.00 44.64 98 ARG A O 1
ATOM 772 N N . PHE A 1 118 ? -17.293 5.722 11.894 1.00 46.96 99 PHE A N 1
ATOM 773 C CA . PHE A 1 118 ? -16.581 6.463 10.868 1.00 44.78 99 PHE A CA 1
ATOM 774 C C . PHE A 1 118 ? -15.425 7.183 11.547 1.00 42.85 99 PHE A C 1
ATOM 775 O O . PHE A 1 118 ? -15.642 8.099 12.343 1.00 40.53 99 PHE A O 1
ATOM 783 N N . MET A 1 119 ? -14.200 6.777 11.242 1.00 43.86 100 MET A N 1
ATOM 784 C CA . MET A 1 119 ? -13.037 7.241 11.985 1.00 41.37 100 MET A CA 1
ATOM 785 C C . MET A 1 119 ? -12.359 8.381 11.238 1.00 40.64 100 MET A C 1
ATOM 786 O O . MET A 1 119 ? -11.959 8.227 10.080 1.00 42.81 100 MET A O 1
ATOM 791 N N . MET A 1 120 ? -12.234 9.513 11.902 1.00 40.43 101 MET A N 1
ATOM 792 C CA . MET A 1 120 ? -11.492 10.641 11.380 1.00 40.10 101 MET A CA 1
ATOM 793 C C . MET A 1 120 ? -10.093 10.661 11.978 1.00 36.35 101 MET A C 1
ATOM 794 O O . MET A 1 120 ? -9.907 10.246 13.125 1.00 32.13 101 MET A O 1
ATOM 799 N N . PRO A 1 121 ? -9.103 11.118 11.219 1.00 39.09 102 PRO A N 1
ATOM 800 C CA . PRO A 1 121 ? -7.715 11.019 11.676 1.00 37.92 102 PRO A CA 1
ATOM 801 C C . PRO A 1 121 ? -7.416 11.980 12.816 1.00 41.46 102 PRO A C 1
ATOM 802 O O . PRO A 1 121 ? -8.075 13.006 13.001 1.00 41.78 102 PRO A O 1
ATOM 806 N N . ALA A 1 122 ? -6.390 11.626 13.586 1.00 43.79 103 ALA A N 1
ATOM 807 C CA . ALA A 1 122 ? -5.721 12.597 14.436 1.00 48.99 103 ALA A CA 1
ATOM 808 C C . ALA A 1 122 ? -4.913 13.558 13.574 1.00 49.76 103 ALA A C 1
ATOM 809 O O . ALA A 1 122 ? -4.155 13.132 12.698 1.00 47.83 103 ALA A O 1
ATOM 811 N N . GLU A 1 123 ? -5.085 14.856 13.808 1.00 54.36 104 GLU A N 1
ATOM 812 C CA . GLU A 1 123 ? -4.384 15.888 13.055 1.00 57.41 104 GLU A CA 1
ATOM 813 C C . GLU A 1 123 ? -3.242 16.431 13.901 1.00 59.15 104 GLU A C 1
ATOM 814 O O . GLU A 1 123 ? -3.439 16.779 15.069 1.00 59.50 104 GLU A O 1
ATOM 820 N N . ARG A 1 124 ? -2.053 16.501 13.311 1.00 56.57 105 ARG A N 1
ATOM 821 C CA . ARG A 1 124 ? -0.872 16.975 14.013 1.00 54.94 105 ARG A CA 1
ATOM 822 C C . ARG A 1 124 ? -0.114 17.969 13.146 1.00 51.05 105 ARG A C 1
ATOM 823 O O . ARG A 1 124 ? 0.004 17.787 11.930 1.00 44.57 105 ARG A O 1
ATOM 831 N N A ARG A 1 125 ? 0.389 19.032 13.766 0.50 46.32 106 ARG A N 1
ATOM 832 N N B ARG A 1 125 ? 0.390 19.021 13.787 0.50 46.33 106 ARG A N 1
ATOM 833 C CA A ARG A 1 125 ? 1.259 19.983 13.083 0.50 47.69 106 ARG A CA 1
ATOM 834 C CA B ARG A 1 125 ? 1.292 19.975 13.154 0.50 47.64 106 ARG A CA 1
ATOM 835 C C A ARG A 1 125 ? 2.697 19.521 13.283 0.50 45.60 106 ARG A C 1
ATOM 836 C C B ARG A 1 125 ? 2.711 19.451 13.312 0.50 45.57 106 ARG A C 1
ATOM 837 O O A ARG A 1 125 ? 3.212 19.538 14.404 0.50 44.71 106 ARG A O 1
ATOM 838 O O B ARG A 1 125 ? 3.229 19.372 14.428 0.50 44.72 106 ARG A O 1
ATOM 853 N N . LEU A 1 126 ? 3.338 19.094 12.197 1.00 46.66 107 LEU A N 1
ATOM 854 C CA . LEU A 1 126 ? 4.682 18.562 12.237 1.00 41.94 107 LEU A CA 1
ATOM 855 C C . LEU A 1 126 ? 5.536 19.291 11.213 1.00 39.25 107 LEU A C 1
ATOM 856 O O . LEU A 1 126 ? 5.052 19.619 10.123 1.00 39.43 107 LEU A O 1
ATOM 861 N N . PRO A 1 127 ? 6.799 19.563 11.527 1.00 38.53 108 PRO A N 1
ATOM 862 C CA . PRO A 1 127 ? 7.697 20.065 10.488 1.00 36.59 108 PRO A CA 1
ATOM 863 C C . PRO A 1 127 ? 7.817 19.029 9.389 1.00 33.25 108 PRO A C 1
ATOM 864 O O . PRO A 1 127 ? 7.843 17.823 9.647 1.00 31.25 108 PRO A O 1
ATOM 868 N N . LEU A 1 128 ? 7.857 19.512 8.150 1.00 43.03 109 LEU A N 1
ATOM 869 C CA . LEU A 1 128 ? 7.940 18.604 7.017 1.00 39.20 109 LEU A CA 1
ATOM 870 C C . LEU A 1 128 ? 9.137 17.673 7.141 1.00 32.76 109 LEU A C 1
ATOM 871 O O . LEU A 1 128 ? 9.046 16.488 6.801 1.00 31.45 109 LEU A O 1
ATOM 876 N N A SER A 1 129 ? 10.271 18.201 7.612 0.50 35.22 110 SER A N 1
ATOM 877 N N B SER A 1 129 ? 10.262 18.189 7.641 0.50 35.23 110 SER A N 1
ATOM 878 C CA A SER A 1 129 ? 11.462 17.383 7.839 0.50 40.67 110 SER A CA 1
ATOM 879 C CA B SER A 1 129 ? 11.461 17.372 7.812 0.50 40.63 110 SER A CA 1
ATOM 880 C C A SER A 1 129 ? 11.110 16.074 8.530 0.50 38.77 110 SER A C 1
ATOM 881 C C B SER A 1 129 ? 11.155 16.076 8.558 0.50 38.76 110 SER A C 1
ATOM 882 O O A SER A 1 129 ? 11.519 14.992 8.093 0.50 40.93 110 SER A O 1
ATOM 883 O O B SER A 1 129 ? 11.631 14.999 8.179 0.50 40.76 110 SER A O 1
ATOM 888 N N . PHE A 1 130 ? 10.363 16.160 9.630 1.00 39.86 111 PHE A N 1
ATOM 889 C CA . PHE A 1 130 ? 10.011 14.961 10.375 1.00 39.09 111 PHE A CA 1
ATOM 890 C C . PHE A 1 130 ? 9.196 14.006 9.519 1.00 37.65 111 PHE A C 1
ATOM 891 O O . PHE A 1 130 ? 9.460 12.799 9.501 1.00 39.57 111 PHE A O 1
ATOM 899 N N . VAL A 1 131 ? 8.172 14.517 8.826 1.00 30.89 112 VAL A N 1
ATOM 900 C CA . VAL A 1 131 ? 7.413 13.654 7.924 1.00 34.78 112 VAL A CA 1
ATOM 901 C C . VAL A 1 131 ? 8.358 12.964 6.946 1.00 30.53 112 VAL A C 1
ATOM 902 O O . VAL A 1 131 ? 8.226 11.765 6.664 1.00 30.22 112 VAL A O 1
ATOM 906 N N . LEU A 1 132 ? 9.330 13.710 6.419 1.00 30.07 113 LEU A N 1
ATOM 907 C CA . LEU A 1 132 ? 10.256 13.133 5.453 1.00 32.73 113 LEU A CA 1
ATOM 908 C C . LEU A 1 132 ? 11.112 12.045 6.091 1.00 33.15 113 LEU A C 1
ATOM 909 O O . LEU A 1 132 ? 11.343 10.993 5.478 1.00 29.64 113 LEU A O 1
ATOM 914 N N . ASP A 1 133 ? 11.600 12.283 7.312 1.00 29.91 114 ASP A N 1
ATOM 915 C CA . ASP A 1 133 ? 12.368 11.258 8.008 1.00 35.66 114 ASP A CA 1
ATOM 916 C C . ASP A 1 133 ? 11.561 9.978 8.146 1.00 36.71 114 ASP A C 1
ATOM 917 O O . ASP A 1 133 ? 12.076 8.878 7.918 1.00 40.96 114 ASP A O 1
ATOM 922 N N . VAL A 1 134 ? 10.291 10.105 8.534 1.00 30.60 115 VAL A N 1
ATOM 923 C CA . VAL A 1 134 ? 9.446 8.926 8.700 1.00 36.90 115 VAL A CA 1
ATOM 924 C C . VAL A 1 134 ? 9.289 8.196 7.369 1.00 36.60 115 VAL A C 1
ATOM 925 O O . VAL A 1 134 ? 9.398 6.966 7.302 1.00 36.85 115 VAL A O 1
ATOM 929 N N . LEU A 1 135 ? 9.028 8.940 6.288 1.00 36.81 116 LEU A N 1
ATOM 930 C CA . LEU A 1 135 ? 8.876 8.311 4.977 1.00 37.66 116 LEU A CA 1
ATOM 931 C C . LEU A 1 135 ? 10.138 7.566 4.571 1.00 39.09 116 LEU A C 1
ATOM 932 O O . LEU A 1 135 ? 10.060 6.483 3.982 1.00 39.23 116 LEU A O 1
ATOM 937 N N . GLU A 1 136 ? 11.309 8.122 4.884 1.00 32.67 117 GLU A N 1
ATOM 938 C CA . GLU A 1 136 ? 12.575 7.542 4.462 1.00 36.16 117 GLU A CA 1
ATOM 939 C C . GLU A 1 136 ? 13.097 6.488 5.426 1.00 37.59 117 GLU A C 1
ATOM 940 O O . GLU A 1 136 ? 14.175 5.940 5.189 1.00 38.40 117 GLU A O 1
ATOM 946 N N . GLY A 1 137 ? 12.365 6.186 6.494 1.00 44.32 118 GLY A N 1
ATOM 947 C CA . GLY A 1 137 ? 12.827 5.239 7.482 1.00 45.87 118 GLY A CA 1
ATOM 948 C C . GLY A 1 137 ? 13.863 5.775 8.445 1.00 44.58 118 GLY A C 1
ATOM 949 O O . GLY A 1 137 ? 14.412 4.992 9.229 1.00 46.16 118 GLY A O 1
ATOM 950 N N . ARG A 1 138 ? 14.167 7.074 8.398 1.00 49.31 119 ARG A N 1
ATOM 951 C CA . ARG A 1 138 ? 15.102 7.659 9.355 1.00 51.38 119 ARG A CA 1
ATOM 952 C C . ARG A 1 138 ? 14.560 7.576 10.767 1.00 51.71 119 ARG A C 1
ATOM 953 O O . ARG A 1 138 ? 15.305 7.325 11.720 1.00 51.51 119 ARG A O 1
ATOM 961 N N . ALA A 1 139 ? 13.272 7.836 10.919 1.00 48.23 120 ALA A N 1
ATOM 962 C CA . ALA A 1 139 ? 12.632 7.931 12.210 1.00 51.56 120 ALA A CA 1
ATOM 963 C C . ALA A 1 139 ? 11.386 7.069 12.184 1.00 60.67 120 ALA A C 1
ATOM 964 O O . ALA A 1 139 ? 10.837 6.764 11.122 1.00 63.37 120 ALA A O 1
ATOM 966 N N . GLN A 1 140 ? 10.953 6.671 13.370 1.00 57.30 121 GLN A N 1
ATOM 967 C CA . GLN A 1 140 ? 9.746 5.884 13.528 1.00 59.85 121 GLN A CA 1
ATOM 968 C C . GLN A 1 140 ? 8.674 6.746 14.172 1.00 50.28 121 GLN A C 1
ATOM 969 O O . GLN A 1 140 ? 8.959 7.745 14.836 1.00 47.19 121 GLN A O 1
ATOM 975 N N . HIS A 1 141 ? 7.423 6.356 13.945 1.00 53.03 122 HIS A N 1
ATOM 976 C CA . HIS A 1 141 ? 6.305 7.096 14.465 1.00 49.56 122 HIS A CA 1
ATOM 977 C C . HIS A 1 141 ? 5.150 6.123 14.624 1.00 49.41 122 HIS A C 1
ATOM 978 O O . HIS A 1 141 ? 4.983 5.236 13.776 1.00 49.04 122 HIS A O 1
ATOM 985 N N . PRO A 1 142 ? 4.350 6.240 15.678 1.00 54.94 123 PRO A N 1
ATOM 986 C CA . PRO A 1 142 ? 3.209 5.329 15.808 1.00 53.52 123 PRO A CA 1
ATOM 987 C C . PRO A 1 142 ? 2.196 5.547 14.691 1.00 49.89 123 PRO A C 1
ATOM 988 O O . PRO A 1 142 ? 1.929 6.676 14.266 1.00 42.61 123 PRO A O 1
ATOM 992 N N . GLY A 1 143 ? 1.635 4.443 14.210 1.00 42.56 124 GLY A N 1
ATOM 993 C CA . GLY A 1 143 ? 0.621 4.526 13.189 1.00 46.08 124 GLY A CA 1
ATOM 994 C C . GLY A 1 143 ? 1.182 4.967 11.847 1.00 43.57 124 GLY A C 1
ATOM 995 O O . GLY A 1 143 ? 2.352 4.753 11.523 1.00 45.11 124 GLY A O 1
ATOM 996 N N . VAL A 1 144 ? 0.317 5.605 11.059 1.00 40.23 125 VAL A N 1
ATOM 997 C CA . VAL A 1 144 ? 0.586 5.935 9.666 1.00 36.86 125 VAL A CA 1
ATOM 998 C C . VAL A 1 144 ? 0.341 7.425 9.472 1.00 35.14 125 VAL A C 1
ATOM 999 O O . VAL A 1 144 ? -0.677 7.948 9.932 1.00 38.01 125 VAL A O 1
ATOM 1003 N N . LEU A 1 145 ? 1.258 8.093 8.780 1.00 34.55 126 LEU A N 1
ATOM 1004 C CA . LEU A 1 145 ? 1.168 9.516 8.489 1.00 38.30 126 LEU A CA 1
ATOM 1005 C C . LEU A 1 145 ? 0.730 9.744 7.045 1.00 36.19 126 LEU A C 1
ATOM 1006 O O . LEU A 1 145 ? 1.081 8.978 6.143 1.00 33.28 126 LEU A O 1
ATOM 1011 N N . TYR A 1 146 ? -0.022 10.823 6.834 1.00 32.64 127 TYR A N 1
ATOM 1012 C CA . TYR A 1 146 ? -0.459 11.206 5.494 1.00 32.40 127 TYR A CA 1
ATOM 1013 C C . TYR A 1 146 ? -0.704 12.705 5.497 1.00 31.70 127 TYR A C 1
ATOM 1014 O O . TYR A 1 146 ? -1.626 13.178 6.165 1.00 31.93 127 TYR A O 1
ATOM 1023 N N . VAL A 1 147 ? 0.106 13.446 4.750 1.00 34.12 128 VAL A N 1
ATOM 1024 C CA . VAL A 1 147 ? -0.242 14.822 4.427 1.00 38.57 128 VAL A CA 1
ATOM 1025 C C . VAL A 1 147 ? -1.416 14.773 3.455 1.00 43.17 128 VAL A C 1
ATOM 1026 O O . VAL A 1 147 ? -1.246 14.457 2.271 1.00 44.98 128 VAL A O 1
ATOM 1030 N N . GLN A 1 148 ? -2.622 15.062 3.963 1.00 48.07 129 GLN A N 1
ATOM 1031 C CA . GLN A 1 148 ? -3.852 14.882 3.196 1.00 54.45 129 GLN A CA 1
ATOM 1032 C C . GLN A 1 148 ? -4.919 15.889 3.607 1.00 62.59 129 GLN A C 1
ATOM 1033 O O . GLN A 1 148 ? -6.117 15.609 3.480 1.00 63.04 129 GLN A O 1
ATOM 1039 N N . LYS A 1 149 ? -4.502 17.057 4.099 1.00 48.99 130 LYS A N 1
ATOM 1040 C CA . LYS A 1 149 ? -5.441 18.013 4.676 1.00 56.38 130 LYS A CA 1
ATOM 1041 C C . LYS A 1 149 ? -6.508 18.431 3.672 1.00 54.92 130 LYS A C 1
ATOM 1042 O O . LYS A 1 149 ? -7.668 18.645 4.043 1.00 52.83 130 LYS A O 1
ATOM 1048 N N . GLN A 1 150 ? -6.143 18.551 2.402 1.00 62.01 131 GLN A N 1
ATOM 1049 C CA . GLN A 1 150 ? -7.055 19.093 1.379 1.00 63.61 131 GLN A CA 1
ATOM 1050 C C . GLN A 1 150 ? -7.335 20.549 1.767 1.00 57.13 131 GLN A C 1
ATOM 1051 O O . GLN A 1 150 ? -6.432 21.230 2.273 1.00 61.06 131 GLN A O 1
ATOM 1057 N N . CYS A 1 151 ? -8.555 21.052 1.563 1.00 65.49 132 CYS A N 1
ATOM 1058 C CA . CYS A 1 151 ? -8.886 22.445 1.866 1.00 62.76 132 CYS A CA 1
ATOM 1059 C C . CYS A 1 151 ? -7.899 23.397 1.198 1.00 51.68 132 CYS A C 1
ATOM 1060 O O . CYS A 1 151 ? -7.576 24.459 1.734 1.00 51.04 132 CYS A O 1
ATOM 1063 N N . SER A 1 152 ? -7.412 23.016 0.020 1.00 48.88 133 SER A N 1
ATOM 1064 C CA . SER A 1 152 ? -6.405 23.788 -0.706 1.00 50.60 133 SER A CA 1
ATOM 1065 C C . SER A 1 152 ? -5.133 23.945 0.135 1.00 46.47 133 SER A C 1
ATOM 1066 O O . SER A 1 152 ? -4.638 25.051 0.358 1.00 44.96 133 SER A O 1
ATOM 1069 N N . ASN A 1 153 ? -4.594 22.811 0.600 1.00 44.78 134 ASN A N 1
ATOM 1070 C CA . ASN A 1 153 ? -3.479 22.851 1.539 1.00 42.72 134 ASN A CA 1
ATOM 1071 C C . ASN A 1 153 ? -2.155 23.233 0.883 1.00 41.84 134 ASN A C 1
ATOM 1072 O O . ASN A 1 153 ? -1.259 23.724 1.578 1.00 42.10 134 ASN A O 1
ATOM 1077 N N . LEU A 1 154 ? -1.997 23.031 -0.428 1.00 46.65 135 LEU A N 1
ATOM 1078 C CA . LEU A 1 154 ? -0.762 23.461 -1.084 1.00 46.15 135 LEU A CA 1
ATOM 1079 C C . LEU A 1 154 ? -0.552 24.965 -0.960 1.00 50.74 135 LEU A C 1
ATOM 1080 O O . LEU A 1 154 ? 0.468 25.385 -0.388 1.00 50.28 135 LEU A O 1
ATOM 1085 N N . PRO A 1 155 ? -1.451 25.823 -1.455 1.00 52.24 136 PRO A N 1
ATOM 1086 C CA . PRO A 1 155 ? -1.257 27.270 -1.250 1.00 52.51 136 PRO A CA 1
ATOM 1087 C C . PRO A 1 155 ? -1.320 27.696 0.208 1.00 51.87 136 PRO A C 1
ATOM 1088 O O . PRO A 1 155 ? -0.686 28.692 0.579 1.00 51.88 136 PRO A O 1
ATOM 1092 N N . SER A 1 156 ? -2.058 26.966 1.048 1.00 50.18 137 SER A N 1
ATOM 1093 C CA . SER A 1 156 ? -2.267 27.366 2.437 1.00 53.38 137 SER A CA 1
ATOM 1094 C C . SER A 1 156 ? -1.053 27.079 3.314 1.00 52.17 137 SER A C 1
ATOM 1095 O O . SER A 1 156 ? -0.730 27.866 4.208 1.00 51.92 137 SER A O 1
ATOM 1098 N N . GLU A 1 157 ? -0.386 25.948 3.095 1.00 49.61 138 GLU A N 1
ATOM 1099 C CA . GLU A 1 157 ? 0.654 25.479 3.995 1.00 48.64 138 GLU A CA 1
ATOM 1100 C C . GLU A 1 157 ? 2.017 25.340 3.343 1.00 48.12 138 GLU A C 1
ATOM 1101 O O . GLU A 1 157 ? 3.024 25.423 4.053 1.00 45.96 138 GLU A O 1
ATOM 1107 N N . LEU A 1 158 ? 2.083 25.159 2.023 1.00 44.26 139 LEU A N 1
ATOM 1108 C CA . LEU A 1 158 ? 3.362 25.058 1.328 1.00 44.05 139 LEU A CA 1
ATOM 1109 C C . LEU A 1 158 ? 3.452 26.109 0.231 1.00 41.74 139 LEU A C 1
ATOM 1110 O O . LEU A 1 158 ? 3.737 25.785 -0.930 1.00 41.47 139 LEU A O 1
ATOM 1115 N N . PRO A 1 159 ? 3.223 27.381 0.570 1.00 51.99 140 PRO A N 1
ATOM 1116 C CA . PRO A 1 159 ? 3.247 28.431 -0.462 1.00 56.26 140 PRO A CA 1
ATOM 1117 C C . PRO A 1 159 ? 4.557 28.493 -1.225 1.00 55.16 140 PRO A C 1
ATOM 1118 O O . PRO A 1 159 ? 4.561 28.771 -2.430 1.00 55.22 140 PRO A O 1
ATOM 1122 N N . GLN A 1 160 ? 5.674 28.236 -0.543 1.00 53.74 141 GLN A N 1
ATOM 1123 C CA . GLN A 1 160 ? 6.989 28.328 -1.167 1.00 56.54 141 GLN A CA 1
ATOM 1124 C C . GLN A 1 160 ? 7.124 27.398 -2.371 1.00 54.27 141 GLN A C 1
ATOM 1125 O O . GLN A 1 160 ? 8.025 27.596 -3.194 1.00 51.60 141 GLN A O 1
ATOM 1131 N N . LEU A 1 161 ? 6.247 26.400 -2.495 1.00 46.95 142 LEU A N 1
ATOM 1132 C CA . LEU A 1 161 ? 6.286 25.443 -3.590 1.00 46.62 142 LEU A CA 1
ATOM 1133 C C . LEU A 1 161 ? 5.459 25.871 -4.796 1.00 53.30 142 LEU A C 1
ATOM 1134 O O . LEU A 1 161 ? 5.561 25.237 -5.853 1.00 52.75 142 LEU A O 1
ATOM 1139 N N . LEU A 1 162 ? 4.647 26.918 -4.665 1.00 65.68 143 LEU A N 1
ATOM 1140 C CA . LEU A 1 162 ? 3.769 27.334 -5.758 1.00 64.66 143 LEU A CA 1
ATOM 1141 C C . LEU A 1 162 ? 4.513 27.618 -7.058 1.00 60.51 143 LEU A C 1
ATOM 1142 O O . LEU A 1 162 ? 4.089 27.106 -8.108 1.00 60.94 143 LEU A O 1
ATOM 1147 N N . PRO A 1 163 ? 5.595 28.404 -7.078 1.00 59.31 144 PRO A N 1
ATOM 1148 C CA . PRO A 1 163 ? 6.267 28.696 -8.358 1.00 62.45 144 PRO A CA 1
ATOM 1149 C C . PRO A 1 163 ? 6.712 27.464 -9.130 1.00 63.81 144 PRO A C 1
ATOM 1150 O O . PRO A 1 163 ? 7.083 27.600 -10.304 1.00 63.19 144 PRO A O 1
ATOM 1154 N N . ASP A 1 164 ? 6.699 26.280 -8.525 1.00 60.19 145 ASP A N 1
ATOM 1155 C CA . ASP A 1 164 ? 7.128 25.063 -9.200 1.00 58.48 145 ASP A CA 1
ATOM 1156 C C . ASP A 1 164 ? 6.021 24.409 -10.015 1.00 56.11 145 ASP A C 1
ATOM 1157 O O . ASP A 1 164 ? 6.263 23.365 -10.629 1.00 53.53 145 ASP A O 1
ATOM 1162 N N . LEU A 1 165 ? 4.818 24.979 -10.022 1.00 65.93 146 LEU A N 1
ATOM 1163 C CA . LEU A 1 165 ? 3.715 24.424 -10.791 1.00 69.86 146 LEU A CA 1
ATOM 1164 C C . LEU A 1 165 ? 2.739 25.539 -11.127 1.00 72.16 146 LEU A C 1
ATOM 1165 O O . LEU A 1 165 ? 2.866 26.672 -10.655 1.00 72.07 146 LEU A O 1
ATOM 1170 N N . GLU A 1 166 ? 1.750 25.196 -11.945 1.00 73.40 147 GLU A N 1
ATOM 1171 C CA . GLU A 1 166 ? 0.690 26.128 -12.289 1.00 79.14 147 GLU A CA 1
ATOM 1172 C C . GLU A 1 166 ? -0.417 26.098 -11.241 1.00 78.97 147 GLU A C 1
ATOM 1173 O O . GLU A 1 166 ? -0.792 25.036 -10.738 1.00 78.56 147 GLU A O 1
ATOM 1179 N N . SER A 1 167 ? -0.938 27.280 -10.914 1.00 65.10 148 SER A N 1
ATOM 1180 C CA . SER A 1 167 ? -2.058 27.401 -9.990 1.00 64.10 148 SER A CA 1
ATOM 1181 C C . SER A 1 167 ? -3.356 26.821 -10.546 1.00 62.27 148 SER A C 1
ATOM 1182 O O . SER A 1 167 ? -4.359 26.777 -9.821 1.00 58.09 148 SER A O 1
ATOM 1185 N N . HIS A 1 168 ? -3.370 26.396 -11.805 1.00 69.16 149 HIS A N 1
ATOM 1186 C CA . HIS A 1 168 ? -4.540 25.762 -12.391 1.00 62.70 149 HIS A CA 1
ATOM 1187 C C . HIS A 1 168 ? -4.112 25.080 -13.681 1.00 54.93 149 HIS A C 1
ATOM 1188 O O . HIS A 1 168 ? -2.993 25.264 -14.169 1.00 50.38 149 HIS A O 1
ATOM 1195 N N . VAL A 1 169 ? -5.024 24.291 -14.233 1.00 54.73 150 VAL A N 1
ATOM 1196 C CA . VAL A 1 169 ? -4.794 23.638 -15.517 1.00 48.78 150 VAL A CA 1
ATOM 1197 C C . VAL A 1 169 ? -5.489 24.475 -16.586 1.00 42.42 150 VAL A C 1
ATOM 1198 O O . VAL A 1 169 ? -6.714 24.382 -16.735 1.00 41.60 150 VAL A O 1
ATOM 1202 N N . PRO A 1 170 ? -4.758 25.308 -17.338 1.00 48.32 151 PRO A N 1
ATOM 1203 C CA . PRO A 1 170 ? -5.430 26.296 -18.207 1.00 48.52 151 PRO A CA 1
ATOM 1204 C C . PRO A 1 170 ? -6.469 25.719 -19.150 1.00 41.69 151 PRO A C 1
ATOM 1205 O O . PRO A 1 170 ? -7.586 26.248 -19.216 1.00 43.50 151 PRO A O 1
ATOM 1209 N N . TRP A 1 171 ? -6.144 24.654 -19.886 1.00 37.23 152 TRP A N 1
ATOM 1210 C CA . TRP A 1 171 ? -7.114 24.111 -20.835 1.00 40.59 152 TRP A CA 1
ATOM 1211 C C . TRP A 1 171 ? -8.345 23.564 -20.130 1.00 40.55 152 TRP A C 1
ATOM 1212 O O . TRP A 1 171 ? -9.442 23.575 -20.698 1.00 40.81 152 TRP A O 1
ATOM 1223 N N . ALA A 1 172 ? -8.188 23.086 -18.897 1.00 42.53 153 ALA A N 1
ATOM 1224 C CA . ALA A 1 172 ? -9.329 22.579 -18.146 1.00 38.11 153 ALA A CA 1
ATOM 1225 C C . ALA A 1 172 ? -10.157 23.715 -17.564 1.00 35.97 153 ALA A C 1
ATOM 1226 O O . ALA A 1 172 ? -11.388 23.634 -17.527 1.00 36.82 153 ALA A O 1
ATOM 1228 N N . SER A 1 173 ? -9.500 24.775 -17.099 1.00 36.85 154 SER A N 1
ATOM 1229 C CA . SER A 1 173 ? -10.237 25.932 -16.607 1.00 38.14 154 SER A CA 1
ATOM 1230 C C . SER A 1 173 ? -11.015 26.598 -17.729 1.00 38.95 154 SER A C 1
ATOM 1231 O O . SER A 1 173 ? -12.147 27.051 -17.522 1.00 38.23 154 SER A O 1
ATOM 1234 N N . GLU A 1 174 ? -10.422 26.683 -18.920 1.00 45.05 155 GLU A N 1
ATOM 1235 C CA . GLU A 1 174 ? -11.159 27.226 -20.053 1.00 50.31 155 GLU A CA 1
ATOM 1236 C C . GLU A 1 174 ? -12.353 26.343 -20.385 1.00 44.73 155 GLU A C 1
ATOM 1237 O O . GLU A 1 174 ? -13.464 26.842 -20.594 1.00 41.57 155 GLU A O 1
ATOM 1243 N N . ALA A 1 175 ? -12.145 25.024 -20.413 1.00 37.79 156 ALA A N 1
ATOM 1244 C CA . ALA A 1 175 ? -13.235 24.104 -20.723 1.00 37.63 156 ALA A CA 1
ATOM 1245 C C . ALA A 1 175 ? -14.393 24.281 -19.754 1.00 38.48 156 ALA A C 1
ATOM 1246 O O . ALA A 1 175 ? -15.554 24.383 -20.167 1.00 41.51 156 ALA A O 1
ATOM 1248 N N . LEU A 1 176 ? -14.097 24.315 -18.456 1.00 41.10 157 LEU A N 1
ATOM 1249 C CA . LEU A 1 176 ? -15.142 24.370 -17.444 1.00 38.76 157 LEU A CA 1
ATOM 1250 C C . LEU A 1 176 ? -15.634 25.787 -17.184 1.00 39.32 157 LEU A C 1
ATOM 1251 O O . LEU A 1 176 ? -16.674 25.956 -16.539 1.00 36.60 157 LEU A O 1
ATOM 1256 N N . GLY A 1 177 ? -14.940 26.801 -17.691 1.00 37.53 158 GLY A N 1
ATOM 1257 C CA . GLY A 1 177 ? -15.380 28.171 -17.505 1.00 38.71 158 GLY A CA 1
ATOM 1258 C C . GLY A 1 177 ? -15.162 28.702 -16.107 1.00 44.46 158 GLY A C 1
ATOM 1259 O O . GLY A 1 177 ? -15.839 29.649 -15.697 1.00 43.16 158 GLY A O 1
ATOM 1260 N N . LYS A 1 178 ? -14.226 28.126 -15.361 1.00 51.50 159 LYS A N 1
ATOM 1261 C CA . LYS A 1 178 ? -14.029 28.547 -13.987 1.00 53.48 159 LYS A CA 1
ATOM 1262 C C . LYS A 1 178 ? -12.649 28.120 -13.528 1.00 52.04 159 LYS A C 1
ATOM 1263 O O . LYS A 1 178 ? -12.032 27.213 -14.092 1.00 48.00 159 LYS A O 1
ATOM 1269 N N . MET A 1 179 ? -12.181 28.791 -12.506 1.00 53.40 160 MET A N 1
ATOM 1270 C CA . MET A 1 179 ? -10.916 28.471 -11.875 1.00 50.61 160 MET A CA 1
ATOM 1271 C C . MET A 1 179 ? -11.125 27.405 -10.814 1.00 46.85 160 MET A C 1
ATOM 1272 O O . MET A 1 179 ? -12.247 27.191 -10.347 1.00 51.80 160 MET A O 1
ATOM 1277 N N . PRO A 1 180 ? -10.068 26.702 -10.417 1.00 42.01 161 PRO A N 1
ATOM 1278 C CA . PRO A 1 180 ? -10.242 25.636 -9.423 1.00 41.72 161 PRO A CA 1
ATOM 1279 C C . PRO A 1 180 ? -10.682 26.192 -8.079 1.00 36.05 161 PRO A C 1
ATOM 1280 O O . PRO A 1 180 ? -10.261 27.273 -7.663 1.00 40.72 161 PRO A O 1
ATOM 1284 N N . ASP A 1 181 ? -11.523 25.424 -7.403 1.00 44.70 162 ASP A N 1
ATOM 1285 C CA . ASP A 1 181 ? -11.985 25.713 -6.059 1.00 47.48 162 ASP A CA 1
ATOM 1286 C C . ASP A 1 181 ? -10.940 25.319 -5.003 1.00 46.43 162 ASP A C 1
ATOM 1287 O O . ASP A 1 181 ? -11.002 25.783 -3.879 1.00 41.80 162 ASP A O 1
ATOM 1292 N N . ALA A 1 182 ? -10.008 24.434 -5.353 1.00 41.35 163 ALA A N 1
ATOM 1293 C CA . ALA A 1 182 ? -9.005 23.978 -4.404 1.00 42.33 163 ALA A CA 1
ATOM 1294 C C . ALA A 1 182 ? -7.799 23.439 -5.154 1.00 42.08 163 ALA A C 1
ATOM 1295 O O . ALA A 1 182 ? -7.927 22.877 -6.246 1.00 41.51 163 ALA A O 1
ATOM 1297 N N . VAL A 1 183 ? -6.630 23.596 -4.541 1.00 40.85 164 VAL A N 1
ATOM 1298 C CA . VAL A 1 183 ? -5.402 22.965 -5.007 1.00 43.11 164 VAL A CA 1
ATOM 1299 C C . VAL A 1 183 ? -4.765 22.275 -3.812 1.00 44.22 164 VAL A C 1
ATOM 1300 O O . VAL A 1 183 ? -4.360 22.942 -2.853 1.00 40.73 164 VAL A O 1
ATOM 1304 N N . ASN A 1 184 ? -4.669 20.947 -3.870 1.00 41.89 165 ASN A N 1
ATOM 1305 C CA . ASN A 1 184 ? -4.272 20.149 -2.721 1.00 42.38 165 ASN A CA 1
ATOM 1306 C C . ASN A 1 184 ? -2.955 19.432 -2.973 1.00 38.42 165 ASN A C 1
ATOM 1307 O O . ASN A 1 184 ? -2.643 19.029 -4.093 1.00 38.81 165 ASN A O 1
ATOM 1312 N N . PHE A 1 185 ? -2.200 19.272 -1.897 1.00 35.70 166 PHE A N 1
ATOM 1313 C CA . PHE A 1 185 ? -0.911 18.598 -1.889 1.00 33.76 166 PHE A CA 1
ATOM 1314 C C . PHE A 1 185 ? -1.067 17.283 -1.139 1.00 33.63 166 PHE A C 1
ATOM 1315 O O . PHE A 1 185 ? -1.681 17.249 -0.068 1.00 32.92 166 PHE A O 1
ATOM 1323 N N . TRP A 1 186 ? -0.537 16.203 -1.707 1.00 37.30 167 TRP A N 1
ATOM 1324 C CA . TRP A 1 186 ? -0.681 14.869 -1.136 1.00 36.12 167 TRP A CA 1
ATOM 1325 C C . TRP A 1 186 ? 0.689 14.233 -0.979 1.00 32.12 167 TRP A C 1
ATOM 1326 O O . TRP A 1 186 ? 1.444 14.132 -1.949 1.00 31.66 167 TRP A O 1
ATOM 1337 N N . LEU A 1 187 ? 0.997 13.783 0.235 1.00 33.75 168 LEU A N 1
ATOM 1338 C CA . LEU A 1 187 ? 2.285 13.150 0.510 1.00 36.40 168 LEU A CA 1
ATOM 1339 C C . LEU A 1 187 ? 2.093 12.195 1.678 1.00 37.08 168 LEU A C 1
ATOM 1340 O O . LEU A 1 187 ? 1.929 12.642 2.815 1.00 34.48 168 LEU A O 1
ATOM 1345 N N . GLY A 1 188 ? 2.131 10.889 1.407 1.00 36.15 169 GLY A N 1
ATOM 1346 C CA . GLY A 1 188 ? 1.782 9.912 2.416 1.00 35.89 169 GLY A CA 1
ATOM 1347 C C . GLY A 1 188 ? 2.654 8.675 2.345 1.00 35.80 169 GLY A C 1
ATOM 1348 O O . GLY A 1 188 ? 3.479 8.507 1.445 1.00 33.69 169 GLY A O 1
ATOM 1349 N N . GLU A 1 189 ? 2.451 7.811 3.335 1.00 40.63 170 GLU A N 1
ATOM 1350 C CA . GLU A 1 189 ? 3.065 6.496 3.370 1.00 41.68 170 GLU A CA 1
ATOM 1351 C C . GLU A 1 189 ? 2.270 5.506 2.527 1.00 37.33 170 GLU A C 1
ATOM 1352 O O . GLU A 1 189 ? 1.078 5.683 2.261 1.00 36.54 170 GLU A O 1
ATOM 1358 N N . ALA A 1 190 ? 2.948 4.430 2.135 1.00 35.19 171 ALA A N 1
ATOM 1359 C CA . ALA A 1 190 ? 2.292 3.385 1.362 1.00 36.45 171 ALA A CA 1
ATOM 1360 C C . ALA A 1 190 ? 1.090 2.795 2.101 1.00 34.92 171 ALA A C 1
ATOM 1361 O O . ALA A 1 190 ? 0.126 2.365 1.461 1.00 38.55 171 ALA A O 1
ATOM 1363 N N . ALA A 1 191 ? 1.116 2.756 3.432 1.00 35.74 172 ALA A N 1
ATOM 1364 C CA . ALA A 1 191 ? -0.039 2.242 4.166 1.00 30.69 172 ALA A CA 1
ATOM 1365 C C . ALA A 1 191 ? -1.201 3.227 4.239 1.00 33.58 172 ALA A C 1
ATOM 1366 O O . ALA A 1 191 ? -2.272 2.857 4.731 1.00 35.90 172 ALA A O 1
ATOM 1368 N N . ALA A 1 192 ? -1.030 4.467 3.790 1.00 33.55 173 ALA A N 1
ATOM 1369 C CA . ALA A 1 192 ? -2.087 5.468 3.903 1.00 34.27 173 ALA A CA 1
ATOM 1370 C C . ALA A 1 192 ? -3.011 5.309 2.703 1.00 29.70 173 ALA A C 1
ATOM 1371 O O . ALA A 1 192 ? -2.671 5.721 1.589 1.00 36.42 173 ALA A O 1
ATOM 1373 N N . VAL A 1 193 ? -4.178 4.706 2.938 1.00 37.07 174 VAL A N 1
ATOM 1374 C CA . VAL A 1 193 ? -5.140 4.340 1.902 1.00 35.21 174 VAL A CA 1
ATOM 1375 C C . VAL A 1 193 ? -6.367 5.236 2.029 1.00 30.31 174 VAL A C 1
ATOM 1376 O O . VAL A 1 193 ? -6.903 5.416 3.128 1.00 33.49 174 VAL A O 1
ATOM 1380 N N . THR A 1 194 ? -6.845 5.748 0.902 1.00 31.67 175 THR A N 1
ATOM 1381 C CA . THR A 1 194 ? -8.087 6.510 0.857 1.00 38.36 175 THR A CA 1
ATOM 1382 C C . THR A 1 194 ? -9.236 5.580 0.486 1.00 33.56 175 THR A C 1
ATOM 1383 O O . THR A 1 194 ? -9.221 4.958 -0.582 1.00 28.46 175 THR A O 1
ATOM 1387 N N A SER A 1 195 ? -10.239 5.514 1.354 0.50 33.18 176 SER A N 1
ATOM 1388 N N B SER A 1 195 ? -10.231 5.496 1.363 0.50 33.16 176 SER A N 1
ATOM 1389 C CA A SER A 1 195 ? -11.342 4.582 1.196 0.50 37.13 176 SER A CA 1
ATOM 1390 C CA B SER A 1 195 ? -11.333 4.564 1.191 0.50 37.06 176 SER A CA 1
ATOM 1391 C C A SER A 1 195 ? -12.326 5.073 0.133 0.50 34.62 176 SER A C 1
ATOM 1392 C C B SER A 1 195 ? -12.334 5.073 0.150 0.50 34.68 176 SER A C 1
ATOM 1393 O O A SER A 1 195 ? -12.328 6.240 -0.271 0.50 32.28 176 SER A O 1
ATOM 1394 O O B SER A 1 195 ? -12.347 6.248 -0.232 0.50 32.33 176 SER A O 1
ATOM 1399 N N . LEU A 1 196 ? -13.178 4.154 -0.309 1.00 29.33 177 LEU A N 1
ATOM 1400 C CA . LEU A 1 196 ? -14.135 4.454 -1.365 1.00 32.65 177 LEU A CA 1
ATOM 1401 C C . LEU A 1 196 ? -15.079 5.587 -0.974 1.00 36.19 177 LEU A C 1
ATOM 1402 O O . LEU A 1 196 ? -15.697 5.565 0.095 1.00 34.99 177 LEU A O 1
ATOM 1407 N N . HIS A 1 197 ? -15.212 6.560 -1.870 1.00 29.53 178 HIS A N 1
ATOM 1408 C CA . HIS A 1 197 ? -16.018 7.756 -1.656 1.00 29.12 178 HIS A CA 1
ATOM 1409 C C . HIS A 1 197 ? -16.171 8.439 -3.010 1.00 32.57 178 HIS A C 1
ATOM 1410 O O . HIS A 1 197 ? -15.503 8.078 -3.980 1.00 27.50 178 HIS A O 1
ATOM 1417 N N . LYS A 1 198 ? -17.029 9.458 -3.054 1.00 36.63 179 LYS A N 1
ATOM 1418 C CA . LYS A 1 198 ? -17.168 10.290 -4.241 1.00 40.03 179 LYS A CA 1
ATOM 1419 C C . LYS A 1 198 ? -17.183 11.755 -3.828 1.00 39.95 179 LYS A C 1
ATOM 1420 O O . LYS A 1 198 ? -17.554 12.093 -2.702 1.00 34.14 179 LYS A O 1
ATOM 1426 N N . ASP A 1 199 ? -16.772 12.619 -4.756 1.00 36.55 180 ASP A N 1
ATOM 1427 C CA . ASP A 1 199 ? -16.682 14.056 -4.537 1.00 36.90 180 ASP A CA 1
ATOM 1428 C C . ASP A 1 199 ? -17.551 14.776 -5.558 1.00 33.95 180 ASP A C 1
ATOM 1429 O O . ASP A 1 199 ? -17.735 14.292 -6.678 1.00 30.04 180 ASP A O 1
ATOM 1434 N N . HIS A 1 200 ? -18.083 15.938 -5.180 1.00 33.93 181 HIS A N 1
ATOM 1435 C CA . HIS A 1 200 ? -18.837 16.748 -6.139 1.00 39.48 181 HIS A CA 1
ATOM 1436 C C . HIS A 1 200 ? -17.939 17.732 -6.871 1.00 35.72 181 HIS A C 1
ATOM 1437 O O . HIS A 1 200 ? -18.291 18.899 -7.066 1.00 34.05 181 HIS A O 1
ATOM 1444 N N . TYR A 1 201 ? -16.762 17.272 -7.290 1.00 39.47 182 TYR A N 1
ATOM 1445 C CA . TYR A 1 201 ? -15.798 18.096 -7.999 1.00 41.25 182 TYR A CA 1
ATOM 1446 C C . TYR A 1 201 ? -15.326 17.372 -9.245 1.00 42.24 182 TYR A C 1
ATOM 1447 O O . TYR A 1 201 ? -15.230 16.141 -9.270 1.00 42.60 182 TYR A O 1
ATOM 1456 N N . GLU A 1 202 ? -15.025 18.152 -10.278 1.00 42.78 183 GLU A N 1
ATOM 1457 C CA . GLU A 1 202 ? -14.172 17.669 -11.349 1.00 40.59 183 GLU A CA 1
ATOM 1458 C C . GLU A 1 202 ? -12.732 17.730 -10.855 1.00 44.15 183 GLU A C 1
ATOM 1459 O O . GLU A 1 202 ? -12.271 18.770 -10.371 1.00 44.55 183 GLU A O 1
ATOM 1465 N N . ASN A 1 203 ? -12.026 16.615 -10.969 1.00 39.89 184 ASN A N 1
ATOM 1466 C CA . ASN A 1 203 ? -10.718 16.451 -10.361 1.00 35.22 184 ASN A CA 1
ATOM 1467 C C . ASN A 1 203 ? -9.681 16.228 -11.450 1.00 35.04 184 ASN A C 1
ATOM 1468 O O . ASN A 1 203 ? -9.833 15.331 -12.285 1.00 31.70 184 ASN A O 1
ATOM 1473 N N . LEU A 1 204 ? -8.646 17.060 -11.457 1.00 35.22 185 LEU A N 1
ATOM 1474 C CA . LEU A 1 204 ? -7.446 16.807 -12.246 1.00 34.49 185 LEU A CA 1
ATOM 1475 C C . LEU A 1 204 ? -6.340 16.452 -11.275 1.00 30.58 185 LEU A C 1
ATOM 1476 O O . LEU A 1 204 ? -5.820 17.323 -10.570 1.00 32.05 185 LEU A O 1
ATOM 1481 N N . TYR A 1 205 ? -5.992 15.176 -11.244 1.00 30.80 186 TYR A N 1
ATOM 1482 C CA . TYR A 1 205 ? -5.105 14.619 -10.237 1.00 36.29 186 TYR A CA 1
ATOM 1483 C C . TYR A 1 205 ? -3.738 14.366 -10.860 1.00 36.76 186 TYR A C 1
ATOM 1484 O O . TYR A 1 205 ? -3.611 13.546 -11.775 1.00 36.62 186 TYR A O 1
ATOM 1493 N N . CYS A 1 206 ? -2.721 15.049 -10.346 1.00 35.48 187 CYS A N 1
ATOM 1494 C CA . CYS A 1 206 ? -1.399 15.089 -10.954 1.00 37.60 187 CYS A CA 1
ATOM 1495 C C . CYS A 1 206 ? -0.385 14.398 -10.049 1.00 35.60 187 CYS A C 1
ATOM 1496 O O . CYS A 1 206 ? -0.133 14.850 -8.927 1.00 38.67 187 CYS A O 1
ATOM 1499 N N . VAL A 1 207 ? 0.222 13.332 -10.551 1.00 30.94 188 VAL A N 1
ATOM 1500 C CA . VAL A 1 207 ? 1.264 12.624 -9.818 1.00 38.25 188 VAL A CA 1
ATOM 1501 C C . VAL A 1 207 ? 2.619 13.178 -10.245 1.00 39.61 188 VAL A C 1
ATOM 1502 O O . VAL A 1 207 ? 3.005 13.069 -11.415 1.00 41.68 188 VAL A O 1
ATOM 1506 N N . VAL A 1 208 ? 3.339 13.769 -9.293 1.00 33.72 189 VAL A N 1
ATOM 1507 C CA . VAL A 1 208 ? 4.662 14.328 -9.553 1.00 39.16 189 VAL A CA 1
ATOM 1508 C C . VAL A 1 208 ? 5.753 13.285 -9.341 1.00 40.59 189 VAL A C 1
ATOM 1509 O O . VAL A 1 208 ? 6.773 13.300 -10.032 1.00 39.44 189 VAL A O 1
ATOM 1513 N N . SER A 1 209 ? 5.569 12.373 -8.386 1.00 36.85 190 SER A N 1
ATOM 1514 C CA . SER A 1 209 ? 6.583 11.375 -8.083 1.00 35.01 190 SER A CA 1
ATOM 1515 C C . SER A 1 209 ? 5.918 10.147 -7.474 1.00 38.11 190 SER A C 1
ATOM 1516 O O . SER A 1 209 ? 4.991 10.267 -6.665 1.00 33.62 190 SER A O 1
ATOM 1519 N N . GLY A 1 210 ? 6.402 8.970 -7.866 1.00 30.59 191 GLY A N 1
ATOM 1520 C CA . GLY A 1 210 ? 5.837 7.725 -7.384 1.00 29.26 191 GLY A CA 1
ATOM 1521 C C . GLY A 1 210 ? 4.649 7.319 -8.236 1.00 33.60 191 GLY A C 1
ATOM 1522 O O . GLY A 1 210 ? 4.567 7.654 -9.420 1.00 35.03 191 GLY A O 1
ATOM 1523 N N . GLU A 1 211 ? 3.710 6.592 -7.629 1.00 37.55 192 GLU A N 1
ATOM 1524 C CA . GLU A 1 211 ? 2.489 6.299 -8.359 1.00 38.03 192 GLU A CA 1
ATOM 1525 C C . GLU A 1 211 ? 1.306 6.066 -7.425 1.00 37.01 192 GLU A C 1
ATOM 1526 O O . GLU A 1 211 ? 1.444 5.723 -6.247 1.00 35.87 192 GLU A O 1
ATOM 1532 N N . LYS A 1 212 ? 0.129 6.273 -7.997 1.00 34.25 193 LYS A N 1
ATOM 1533 C CA . LYS A 1 212 ? -1.152 6.144 -7.325 1.00 33.37 193 LYS A CA 1
ATOM 1534 C C . LYS A 1 212 ? -1.950 5.045 -8.001 1.00 31.52 193 LYS A C 1
ATOM 1535 O O . LYS A 1 212 ? -1.946 4.936 -9.227 1.00 26.97 193 LYS A O 1
ATOM 1541 N N . HIS A 1 213 ? -2.641 4.233 -7.211 1.00 32.58 194 HIS A N 1
ATOM 1542 C CA . HIS A 1 213 ? -3.468 3.164 -7.758 1.00 28.90 194 HIS A CA 1
ATOM 1543 C C . HIS A 1 213 ? -4.918 3.461 -7.420 1.00 30.50 194 HIS A C 1
ATOM 1544 O O . HIS A 1 213 ? -5.309 3.470 -6.247 1.00 29.46 194 HIS A O 1
ATOM 1551 N N . PHE A 1 214 ? -5.695 3.716 -8.464 1.00 31.35 195 PHE A N 1
ATOM 1552 C CA . PHE A 1 214 ? -7.084 4.117 -8.364 1.00 34.12 195 PHE A CA 1
ATOM 1553 C C . PHE A 1 214 ? -7.983 2.938 -8.704 1.00 33.00 195 PHE A C 1
ATOM 1554 O O . PHE A 1 214 ? -7.788 2.279 -9.730 1.00 30.29 195 PHE A O 1
ATOM 1562 N N . LEU A 1 215 ? -8.963 2.676 -7.851 1.00 34.51 196 LEU A N 1
ATOM 1563 C CA . LEU A 1 215 ? -10.101 1.843 -8.204 1.00 33.56 196 LEU A CA 1
ATOM 1564 C C . LEU A 1 215 ? -11.328 2.736 -8.312 1.00 35.56 196 LEU A C 1
ATOM 1565 O O . LEU A 1 215 ? -11.600 3.533 -7.407 1.00 36.40 196 LEU A O 1
ATOM 1570 N N . PHE A 1 216 ? -12.065 2.599 -9.418 1.00 35.18 197 PHE A N 1
ATOM 1571 C CA . PHE A 1 216 ? -13.229 3.421 -9.713 1.00 32.87 197 PHE A CA 1
ATOM 1572 C C . PHE A 1 216 ? -14.501 2.591 -9.744 1.00 34.60 197 PHE A C 1
ATOM 1573 O O . PHE A 1 216 ? -14.494 1.429 -10.155 1.00 32.69 197 PHE A O 1
ATOM 1581 N N . HIS A 1 217 ? -15.601 3.220 -9.343 1.00 32.21 198 HIS A N 1
ATOM 1582 C CA . HIS A 1 217 ? -16.916 2.802 -9.793 1.00 30.31 198 HIS A CA 1
ATOM 1583 C C . HIS A 1 217 ? -17.594 4.019 -10.403 1.00 32.29 198 HIS A C 1
ATOM 1584 O O . HIS A 1 217 ? -17.521 5.117 -9.833 1.00 35.14 198 HIS A O 1
ATOM 1591 N N . PRO A 1 218 ? -18.259 3.870 -11.544 1.00 29.51 199 PRO A N 1
ATOM 1592 C CA . PRO A 1 218 ? -19.013 4.984 -12.090 1.00 31.18 199 PRO A CA 1
ATOM 1593 C C . PRO A 1 218 ? -20.211 5.287 -11.211 1.00 29.89 199 PRO A C 1
ATOM 1594 O O . PRO A 1 218 ? -20.667 4.418 -10.450 1.00 27.88 199 PRO A O 1
ATOM 1598 N N . PRO A 1 219 ? -20.747 6.507 -11.281 1.00 32.23 200 PRO A N 1
ATOM 1599 C CA . PRO A 1 219 ? -21.910 6.841 -10.436 1.00 29.91 200 PRO A CA 1
ATOM 1600 C C . PRO A 1 219 ? -23.072 5.880 -10.620 1.00 26.83 200 PRO A C 1
ATOM 1601 O O . PRO A 1 219 ? -23.795 5.582 -9.661 1.00 32.21 200 PRO A O 1
ATOM 1605 N N . SER A 1 220 ? -23.267 5.380 -11.839 1.00 32.48 201 SER A N 1
ATOM 1606 C CA . SER A 1 220 ? -24.354 4.458 -12.115 1.00 27.71 201 SER A CA 1
ATOM 1607 C C . SER A 1 220 ? -24.213 3.121 -11.397 1.00 26.98 201 SER A C 1
ATOM 1608 O O . SER A 1 220 ? -25.148 2.320 -11.450 1.00 30.28 201 SER A O 1
ATOM 1611 N N . ASP A 1 221 ? -23.089 2.846 -10.735 1.00 31.42 202 ASP A N 1
ATOM 1612 C CA . ASP A 1 221 ? -23.013 1.651 -9.897 1.00 30.97 202 ASP A CA 1
ATOM 1613 C C . ASP A 1 221 ? -23.671 1.845 -8.536 1.00 31.47 202 ASP A C 1
ATOM 1614 O O . ASP A 1 221 ? -23.749 0.884 -7.767 1.00 27.42 202 ASP A O 1
ATOM 1619 N N . ARG A 1 222 ? -24.170 3.046 -8.244 1.00 32.15 203 ARG A N 1
ATOM 1620 C CA . ARG A 1 222 ? -24.751 3.344 -6.938 1.00 32.17 203 ARG A CA 1
ATOM 1621 C C . ARG A 1 222 ? -25.696 2.271 -6.409 1.00 33.82 203 ARG A C 1
ATOM 1622 O O . ARG A 1 222 ? -25.615 1.959 -5.209 1.00 32.24 203 ARG A O 1
ATOM 1630 N N . PRO A 1 223 ? -26.593 1.682 -7.203 1.00 36.74 204 PRO A N 1
ATOM 1631 C CA . PRO A 1 223 ? -27.518 0.685 -6.638 1.00 33.77 204 PRO A CA 1
ATOM 1632 C C . PRO A 1 223 ? -26.832 -0.486 -5.950 1.00 30.16 204 PRO A C 1
ATOM 1633 O O . PRO A 1 223 ? -27.466 -1.176 -5.140 1.00 29.19 204 PRO A O 1
ATOM 1637 N N . PHE A 1 224 ? -25.565 -0.737 -6.252 1.00 27.95 205 PHE A N 1
ATOM 1638 C CA . PHE A 1 224 ? -24.843 -1.891 -5.744 1.00 35.35 205 PHE A CA 1
ATOM 1639 C C . PHE A 1 224 ? -23.742 -1.486 -4.786 1.00 34.26 205 PHE A C 1
ATOM 1640 O O . PHE A 1 224 ? -22.980 -2.349 -4.325 1.00 31.53 205 PHE A O 1
ATOM 1648 N N A ILE A 1 225 ? -23.647 -0.208 -4.454 0.50 33.80 206 ILE A N 1
ATOM 1649 N N B ILE A 1 225 ? -23.623 -0.198 -4.495 0.50 33.65 206 ILE A N 1
ATOM 1650 C CA A ILE A 1 225 ? -22.647 0.291 -3.516 0.50 35.55 206 ILE A CA 1
ATOM 1651 C CA B ILE A 1 225 ? -22.667 0.317 -3.520 0.50 35.47 206 ILE A CA 1
ATOM 1652 C C A ILE A 1 225 ? -23.343 0.553 -2.189 0.50 35.90 206 ILE A C 1
ATOM 1653 C C B ILE A 1 225 ? -23.410 0.495 -2.199 0.50 35.97 206 ILE A C 1
ATOM 1654 O O A ILE A 1 225 ? -24.247 1.401 -2.134 0.50 37.80 206 ILE A O 1
ATOM 1655 O O B ILE A 1 225 ? -24.416 1.219 -2.167 0.50 37.62 206 ILE A O 1
ATOM 1664 N N . PRO A 1 226 ? -22.976 -0.136 -1.111 1.00 37.55 207 PRO A N 1
ATOM 1665 C CA . PRO A 1 226 ? -23.686 0.026 0.158 1.00 39.25 207 PRO A CA 1
ATOM 1666 C C . PRO A 1 226 ? -23.262 1.274 0.923 1.00 39.76 207 PRO A C 1
ATOM 1667 O O . PRO A 1 226 ? -22.098 1.679 0.926 1.00 34.77 207 PRO A O 1
ATOM 1671 N N . TYR A 1 227 ? -24.244 1.882 1.579 1.00 37.61 208 TYR A N 1
ATOM 1672 C CA . TYR A 1 227 ? -24.052 3.061 2.413 1.00 40.49 208 TYR A CA 1
ATOM 1673 C C . TYR A 1 227 ? -24.715 2.810 3.754 1.00 44.31 208 TYR A C 1
ATOM 1674 O O . TYR A 1 227 ? -25.780 2.190 3.815 1.00 40.45 208 TYR A O 1
ATOM 1683 N N . GLU A 1 228 ? -24.090 3.285 4.828 1.00 45.67 209 GLU A N 1
ATOM 1684 C CA . GLU A 1 228 ? -24.696 3.205 6.147 1.00 52.04 209 GLU A CA 1
ATOM 1685 C C . GLU A 1 228 ? -24.340 4.448 6.945 1.00 51.54 209 GLU A C 1
ATOM 1686 O O . GLU A 1 228 ? -23.366 5.144 6.651 1.00 48.65 209 GLU A O 1
ATOM 1692 N N . LEU A 1 229 ? -25.153 4.713 7.965 1.00 53.94 210 LEU A N 1
ATOM 1693 C CA . LEU A 1 229 ? -24.931 5.821 8.881 1.00 54.70 210 LEU A CA 1
ATOM 1694 C C . LEU A 1 229 ? -24.080 5.362 10.053 1.00 49.95 210 LEU A C 1
ATOM 1695 O O . LEU A 1 229 ? -24.354 4.324 10.660 1.00 48.06 210 LEU A O 1
ATOM 1700 N N . TYR A 1 230 ? -23.056 6.145 10.367 1.00 46.84 211 TYR A N 1
ATOM 1701 C CA . TYR A 1 230 ? -22.117 5.821 11.428 1.00 49.10 211 TYR A CA 1
ATOM 1702 C C . TYR A 1 230 ? -21.979 7.009 12.353 1.00 49.70 211 TYR A C 1
ATOM 1703 O O . TYR A 1 230 ? -21.957 8.158 11.898 1.00 46.30 211 TYR A O 1
ATOM 1712 N N . THR A 1 231 ? -21.874 6.736 13.639 1.00 51.60 212 THR A N 1
ATOM 1713 C CA . THR A 1 231 ? -21.559 7.816 14.551 1.00 51.18 212 THR A CA 1
ATOM 1714 C C . THR A 1 231 ? -20.092 8.171 14.341 1.00 42.37 212 THR A C 1
ATOM 1715 O O . THR A 1 231 ? -19.247 7.271 14.249 1.00 41.77 212 THR A O 1
ATOM 1719 N N . PRO A 1 232 ? -19.762 9.445 14.196 1.00 41.79 213 PRO A N 1
ATOM 1720 C CA . PRO A 1 232 ? -18.380 9.824 13.918 1.00 42.54 213 PRO A CA 1
ATOM 1721 C C . PRO A 1 232 ? -17.523 9.806 15.171 1.00 46.19 213 PRO A C 1
ATOM 1722 O O . PRO A 1 232 ? -17.996 10.050 16.282 1.00 45.39 213 PRO A O 1
ATOM 1726 N N . ALA A 1 233 ? -16.245 9.491 14.972 1.00 40.99 214 ALA A N 1
ATOM 1727 C CA . ALA A 1 233 ? -15.269 9.496 16.048 1.00 44.36 214 ALA A CA 1
ATOM 1728 C C . ALA A 1 233 ? -13.936 9.937 15.464 1.00 43.37 214 ALA A C 1
ATOM 1729 O O . ALA A 1 233 ? -13.763 10.011 14.245 1.00 37.86 214 ALA A O 1
ATOM 1731 N N . THR A 1 234 ? -12.992 10.225 16.352 1.00 46.68 215 THR A N 1
ATOM 1732 C CA . THR A 1 234 ? -11.676 10.706 15.964 1.00 44.77 215 THR A CA 1
ATOM 1733 C C . THR A 1 234 ? -10.622 9.960 16.763 1.00 45.43 215 THR A C 1
ATOM 1734 O O . THR A 1 234 ? -10.846 9.597 17.920 1.00 50.60 215 THR A O 1
ATOM 1738 N N . TYR A 1 235 ? -9.469 9.733 16.137 1.00 49.59 216 TYR A N 1
ATOM 1739 C CA . TYR A 1 235 ? -8.351 9.117 16.835 1.00 50.51 216 TYR A CA 1
ATOM 1740 C C . TYR A 1 235 ? -7.622 10.151 17.677 1.00 57.83 216 TYR A C 1
ATOM 1741 O O . TYR A 1 235 ? -7.439 11.296 17.255 1.00 54.50 216 TYR A O 1
ATOM 1750 N N . GLN A 1 236 ? -7.225 9.738 18.882 1.00 51.12 217 GLN A N 1
ATOM 1751 C CA . GLN A 1 236 ? -6.392 10.535 19.773 1.00 54.94 217 GLN A CA 1
ATOM 1752 C C . GLN A 1 236 ? -5.110 9.758 20.030 1.00 57.12 217 GLN A C 1
ATOM 1753 O O . GLN A 1 236 ? -5.156 8.601 20.463 1.00 55.44 217 GLN A O 1
ATOM 1755 N N . LEU A 1 237 ? -3.974 10.383 19.744 1.00 69.08 218 LEU A N 1
ATOM 1756 C CA . LEU A 1 237 ? -2.673 9.775 20.000 1.00 74.92 218 LEU A CA 1
ATOM 1757 C C . LEU A 1 237 ? -2.304 10.017 21.460 1.00 77.46 218 LEU A C 1
ATOM 1758 O O . LEU A 1 237 ? -2.110 11.164 21.875 1.00 75.06 218 LEU A O 1
ATOM 1763 N N . THR A 1 238 ? -2.222 8.942 22.246 1.00 74.04 219 THR A N 1
ATOM 1764 C CA . THR A 1 238 ? -1.909 9.070 23.663 1.00 76.77 219 THR A CA 1
ATOM 1765 C C . THR A 1 238 ? -0.453 9.488 23.856 1.00 81.96 219 THR A C 1
ATOM 1766 O O . THR A 1 238 ? 0.346 9.534 22.915 1.00 82.84 219 THR A O 1
ATOM 1770 N N . GLU A 1 239 ? -0.112 9.791 25.111 1.00 88.78 220 GLU A N 1
ATOM 1771 C CA . GLU A 1 239 ? 1.284 9.991 25.478 1.00 89.22 220 GLU A CA 1
ATOM 1772 C C . GLU A 1 239 ? 2.055 8.680 25.486 1.00 93.87 220 GLU A C 1
ATOM 1773 O O . GLU A 1 239 ? 3.284 8.695 25.357 1.00 99.38 220 GLU A O 1
ATOM 1775 N N . GLU A 1 240 ? 1.358 7.551 25.617 1.00 95.47 221 GLU A N 1
ATOM 1776 C CA . GLU A 1 240 ? 1.985 6.234 25.635 1.00 92.56 221 GLU A CA 1
ATOM 1777 C C . GLU A 1 240 ? 2.273 5.691 24.238 1.00 90.39 221 GLU A C 1
ATOM 1778 O O . GLU A 1 240 ? 2.764 4.563 24.119 1.00 88.72 221 GLU A O 1
ATOM 1781 N N . GLY A 1 241 ? 1.976 6.451 23.186 1.00 77.89 222 GLY A N 1
ATOM 1782 C CA . GLY A 1 241 ? 2.213 5.992 21.833 1.00 73.94 222 GLY A CA 1
ATOM 1783 C C . GLY A 1 241 ? 1.130 5.112 21.247 1.00 69.47 222 GLY A C 1
ATOM 1784 O O . GLY A 1 241 ? 1.395 4.379 20.289 1.00 64.06 222 GLY A O 1
ATOM 1785 N N . THR A 1 242 ? -0.084 5.161 21.787 1.00 74.41 223 THR A N 1
ATOM 1786 C CA . THR A 1 242 ? -1.201 4.376 21.284 1.00 69.24 223 THR A CA 1
ATOM 1787 C C . THR A 1 242 ? -2.318 5.310 20.845 1.00 61.80 223 THR A C 1
ATOM 1788 O O . THR A 1 242 ? -2.257 6.526 21.038 1.00 56.93 223 THR A O 1
ATOM 1792 N N . PHE A 1 243 ? -3.350 4.721 20.252 1.00 64.16 224 PHE A N 1
ATOM 1793 C CA . PHE A 1 243 ? -4.472 5.477 19.718 1.00 63.36 224 PHE A CA 1
ATOM 1794 C C . PHE A 1 243 ? -5.740 5.135 20.481 1.00 59.04 224 PHE A C 1
ATOM 1795 O O . PHE A 1 243 ? -6.038 3.960 20.715 1.00 55.45 224 PHE A O 1
ATOM 1803 N N . LYS A 1 244 ? -6.460 6.171 20.884 1.00 54.89 225 LYS A N 1
ATOM 1804 C CA . LYS A 1 244 ? -7.779 6.048 21.475 1.00 54.44 225 LYS A CA 1
ATOM 1805 C C . LYS A 1 244 ? -8.811 6.580 20.493 1.00 53.71 225 LYS A C 1
ATOM 1806 O O . LYS A 1 244 ? -8.487 7.339 19.576 1.00 50.32 225 LYS A O 1
ATOM 1808 N N . VAL A 1 245 ? -10.061 6.175 20.696 1.00 57.78 226 VAL A N 1
ATOM 1809 C CA . VAL A 1 245 ? -11.184 6.617 19.877 1.00 52.26 226 VAL A CA 1
ATOM 1810 C C . VAL A 1 245 ? -12.048 7.544 20.721 1.00 54.04 226 VAL A C 1
ATOM 1811 O O . VAL A 1 245 ? -12.556 7.140 21.773 1.00 60.29 226 VAL A O 1
ATOM 1815 N N . VAL A 1 246 ? -12.221 8.780 20.260 1.00 54.43 227 VAL A N 1
ATOM 1816 C CA . VAL A 1 246 ? -13.030 9.786 20.950 1.00 58.57 227 VAL A CA 1
ATOM 1817 C C . VAL A 1 246 ? -14.234 10.078 20.063 1.00 56.49 227 VAL A C 1
ATOM 1818 O O . VAL A 1 246 ? -14.111 10.777 19.051 1.00 53.89 227 VAL A O 1
ATOM 1822 N N . ASP A 1 247 ? -15.403 9.562 20.440 1.00 56.58 228 ASP A N 1
ATOM 1823 C CA . ASP A 1 247 ? -16.633 9.891 19.731 1.00 57.59 228 ASP A CA 1
ATOM 1824 C C . ASP A 1 247 ? -16.823 11.400 19.646 1.00 61.03 228 ASP A C 1
ATOM 1825 O O . ASP A 1 247 ? -16.561 12.133 20.605 1.00 60.52 228 ASP A O 1
ATOM 1830 N N . GLU A 1 248 ? -17.300 11.857 18.488 1.00 58.86 229 GLU A N 1
ATOM 1831 C CA . GLU A 1 248 ? -17.614 13.268 18.271 1.00 64.85 229 GLU A CA 1
ATOM 1832 C C . GLU A 1 248 ? -19.085 13.471 18.639 1.00 73.04 229 GLU A C 1
ATOM 1833 O O . GLU A 1 248 ? -19.988 13.450 17.799 1.00 74.36 229 GLU A O 1
ATOM 1839 N N . GLU A 1 249 ? -19.321 13.665 19.941 1.00 76.71 230 GLU A N 1
ATOM 1840 C CA . GLU A 1 249 ? -20.686 13.705 20.461 1.00 81.62 230 GLU A CA 1
ATOM 1841 C C . GLU A 1 249 ? -21.518 14.787 19.782 1.00 87.51 230 GLU A C 1
ATOM 1842 O O . GLU A 1 249 ? -22.692 14.566 19.462 1.00 90.15 230 GLU A O 1
ATOM 1845 N N . ALA A 1 250 ? -20.935 15.963 19.561 1.00 92.61 231 ALA A N 1
ATOM 1846 C CA . ALA A 1 250 ? -21.625 17.059 18.878 1.00 95.46 231 ALA A CA 1
ATOM 1847 C C . ALA A 1 250 ? -21.507 16.969 17.362 1.00 95.16 231 ALA A C 1
ATOM 1848 O O . ALA A 1 250 ? -21.234 17.975 16.698 1.00 92.57 231 ALA A O 1
ATOM 1850 N N . MET A 1 251 ? -21.698 15.787 16.779 1.00 87.13 232 MET A N 1
ATOM 1851 C CA . MET A 1 251 ? -21.638 15.621 15.334 1.00 85.68 232 MET A CA 1
ATOM 1852 C C . MET A 1 251 ? -22.799 14.760 1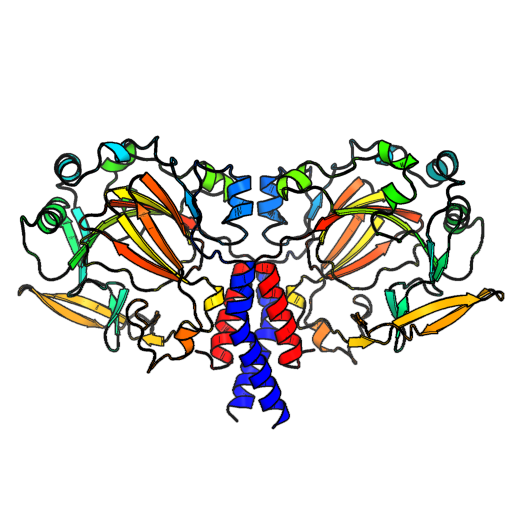4.870 1.00 82.54 232 MET A C 1
ATOM 1853 O O . MET A 1 251 ? -23.073 13.709 15.457 1.00 81.64 232 MET A O 1
ATOM 1858 N N . GLU A 1 252 ? -23.469 15.206 13.813 1.00 75.14 233 GLU A N 1
ATOM 1859 C CA . GLU A 1 252 ? -24.459 14.369 13.159 1.00 69.27 233 GLU A CA 1
ATOM 1860 C C . GLU A 1 252 ? -23.780 13.142 12.565 1.00 68.90 233 GLU A C 1
ATOM 1861 O O . GLU A 1 252 ? -22.610 13.178 12.169 1.00 66.62 233 GLU A O 1
ATOM 1863 N N . LYS A 1 253 ? -24.526 12.044 12.512 1.00 65.24 234 LYS A N 1
ATOM 1864 C CA . LYS A 1 253 ? -24.005 10.829 11.910 1.00 62.23 234 LYS A CA 1
ATOM 1865 C C . LYS A 1 253 ? -23.693 11.072 10.437 1.00 58.81 234 LYS A C 1
ATOM 1866 O O . LYS A 1 253 ? -24.273 11.950 9.792 1.00 59.41 234 LYS A O 1
ATOM 1872 N N . VAL A 1 254 ? -22.756 10.293 9.911 1.00 53.39 235 VAL A N 1
ATOM 1873 C CA . VAL A 1 254 ? -22.186 10.515 8.585 1.00 52.56 235 VAL A CA 1
ATOM 1874 C C . VAL A 1 254 ? -22.419 9.265 7.762 1.00 46.91 235 VAL A C 1
ATOM 1875 O O . VAL A 1 254 ? -22.038 8.172 8.186 1.00 40.73 235 VAL A O 1
ATOM 1879 N N . PRO A 1 255 ? -23.043 9.354 6.587 1.00 52.39 236 PRO A N 1
ATOM 1880 C CA . PRO A 1 255 ? -23.145 8.175 5.722 1.00 50.71 236 PRO A CA 1
ATOM 1881 C C . PRO A 1 255 ? -21.819 7.880 5.040 1.00 42.03 236 PRO A C 1
ATOM 1882 O O . PRO A 1 255 ? -21.119 8.781 4.572 1.00 39.56 236 PRO A O 1
ATOM 1886 N N . TRP A 1 256 ? -21.475 6.600 4.982 1.00 36.93 237 TRP A N 1
ATOM 1887 C CA . TRP A 1 256 ? -20.217 6.199 4.379 1.00 35.07 237 TRP A CA 1
ATOM 1888 C C . TRP A 1 256 ? -20.345 4.773 3.875 1.00 33.76 237 TRP A C 1
ATOM 1889 O O . TRP A 1 256 ? -21.240 4.030 4.273 1.00 32.90 237 TRP A O 1
ATOM 1900 N N . ILE A 1 257 ? -19.412 4.399 3.010 1.00 35.52 238 ILE A N 1
ATOM 1901 C CA . ILE A 1 257 ? -19.413 3.083 2.376 1.00 35.12 238 ILE A CA 1
ATOM 1902 C C . ILE A 1 257 ? -18.622 2.130 3.270 1.00 36.95 238 ILE A C 1
ATOM 1903 O O . ILE A 1 257 ? -17.413 2.328 3.448 1.00 39.30 238 ILE A O 1
ATOM 1908 N N . PRO A 1 258 ? -19.254 1.096 3.836 1.00 45.13 239 PRO A N 1
ATOM 1909 C CA . PRO A 1 258 ? -18.546 0.180 4.746 1.00 43.50 239 PRO A CA 1
ATOM 1910 C C . PRO A 1 258 ? -17.621 -0.808 4.058 1.00 41.91 239 PRO A C 1
ATOM 1911 O O . PRO A 1 258 ? -16.869 -1.515 4.741 1.00 49.40 239 PRO A O 1
ATOM 1915 N N . LEU A 1 259 ? -17.667 -0.884 2.743 1.00 37.12 240 LEU A N 1
ATOM 1916 C CA . LEU A 1 259 ? -17.063 -1.971 1.998 1.00 38.84 240 LEU A CA 1
ATOM 1917 C C . LEU A 1 259 ? -15.681 -1.582 1.491 1.00 41.04 240 LEU A C 1
ATOM 1918 O O . LEU A 1 259 ? -15.458 -0.447 1.062 1.00 38.01 240 LEU A O 1
ATOM 1923 N N . ASP A 1 260 ? -14.747 -2.528 1.560 1.00 39.29 241 ASP A N 1
ATOM 1924 C CA . ASP A 1 260 ? -13.453 -2.368 0.910 1.00 33.27 241 ASP A CA 1
ATOM 1925 C C . ASP A 1 260 ? -13.580 -2.911 -0.506 1.00 32.14 241 ASP A C 1
ATOM 1926 O O . ASP A 1 260 ? -13.748 -4.126 -0.673 1.00 35.77 241 ASP A O 1
ATOM 1931 N N . PRO A 1 261 ? -13.508 -2.072 -1.547 1.00 36.53 242 PRO A N 1
ATOM 1932 C CA . PRO A 1 261 ? -13.746 -2.583 -2.912 1.00 37.46 242 PRO A CA 1
ATOM 1933 C C . PRO A 1 261 ? -12.735 -3.618 -3.357 1.00 38.28 242 PRO A C 1
ATOM 1934 O O . PRO A 1 261 ? -13.031 -4.431 -4.239 1.00 37.95 242 PRO A O 1
ATOM 1938 N N . LEU A 1 262 ? -11.541 -3.606 -2.779 1.00 35.35 243 LEU A N 1
ATOM 1939 C CA . LEU A 1 262 ? -10.522 -4.581 -3.127 1.00 37.64 243 LEU A CA 1
ATOM 1940 C C . LEU A 1 262 ? -10.668 -5.892 -2.377 1.00 38.24 243 LEU A C 1
ATOM 1941 O O . LEU A 1 262 ? -10.173 -6.918 -2.854 1.00 38.84 243 LEU A O 1
ATOM 1946 N N . ALA A 1 263 ? -11.322 -5.883 -1.222 1.00 39.71 244 ALA A N 1
ATOM 1947 C CA . ALA A 1 263 ? -11.546 -7.089 -0.429 1.00 40.59 244 ALA A CA 1
ATOM 1948 C C . ALA A 1 263 ? -12.969 -7.001 0.101 1.00 43.19 244 ALA A C 1
ATOM 1949 O O . ALA A 1 263 ? -13.204 -6.855 1.307 1.00 40.82 244 ALA A O 1
ATOM 1951 N N . PRO A 1 264 ? -13.953 -7.068 -0.796 1.00 41.49 245 PRO A N 1
ATOM 1952 C CA . PRO A 1 264 ? -15.338 -6.796 -0.401 1.00 38.50 245 PRO A CA 1
ATOM 1953 C C . PRO A 1 264 ? -15.924 -7.921 0.431 1.00 41.13 245 PRO A C 1
ATOM 1954 O O . PRO A 1 264 ? -15.665 -9.102 0.187 1.00 38.84 245 PRO A O 1
ATOM 1958 N N . ASP A 1 265 ? -16.723 -7.541 1.426 1.00 43.66 246 ASP A N 1
ATOM 1959 C CA . ASP A 1 265 ? -17.412 -8.508 2.278 1.00 44.91 246 ASP A CA 1
ATOM 1960 C C . ASP A 1 265 ? -18.721 -8.873 1.597 1.00 44.83 246 ASP A C 1
ATOM 1961 O O . ASP A 1 265 ? -19.751 -8.232 1.799 1.00 44.73 246 ASP A O 1
ATOM 1966 N N . LEU A 1 266 ? -18.674 -9.931 0.786 1.00 46.02 247 LEU A N 1
ATOM 1967 C CA . LEU A 1 266 ? -19.814 -10.350 -0.022 1.00 45.66 247 LEU A CA 1
ATOM 1968 C C . LEU A 1 266 ? -20.879 -11.094 0.776 1.00 45.07 247 LEU A C 1
ATOM 1969 O O . LEU A 1 266 ? -21.974 -11.311 0.250 1.00 43.85 247 LEU A O 1
ATOM 1974 N N . ALA A 1 267 ? -20.591 -11.509 2.014 1.00 42.77 248 ALA A N 1
ATOM 1975 C CA . ALA A 1 267 ? -21.650 -12.040 2.866 1.00 43.07 248 ALA A CA 1
ATOM 1976 C C . ALA A 1 267 ? -22.540 -10.918 3.374 1.00 42.07 248 ALA A C 1
ATOM 1977 O O . ALA A 1 267 ? -23.767 -11.061 3.405 1.00 39.52 248 ALA A O 1
ATOM 1979 N N . ARG A 1 268 ? -21.937 -9.786 3.760 1.00 39.74 249 ARG A N 1
ATOM 1980 C CA . ARG A 1 268 ? -22.707 -8.637 4.224 1.00 42.14 249 ARG A CA 1
ATOM 1981 C C . ARG A 1 268 ? -23.311 -7.842 3.068 1.00 43.76 249 ARG A C 1
ATOM 1982 O O . ARG A 1 268 ? -24.438 -7.356 3.180 1.00 42.76 249 ARG A O 1
ATOM 1990 N N . TYR A 1 269 ? -22.593 -7.687 1.956 1.00 47.85 250 TYR A N 1
ATOM 1991 C CA . TYR A 1 269 ? -23.062 -6.885 0.823 1.00 46.27 250 TYR A CA 1
ATOM 1992 C C . TYR A 1 269 ? -22.937 -7.705 -0.459 1.00 48.58 250 TYR A C 1
ATOM 1993 O O . TYR A 1 269 ? -22.141 -7.388 -1.355 1.00 49.24 250 TYR A O 1
ATOM 2002 N N . PRO A 1 270 ? -23.733 -8.771 -0.577 1.00 39.77 251 PRO A N 1
ATOM 2003 C CA . PRO A 1 270 ? -23.650 -9.639 -1.765 1.00 39.63 251 PRO A CA 1
ATOM 2004 C C . PRO A 1 270 ? -23.933 -8.931 -3.075 1.00 39.74 251 PRO A C 1
ATOM 2005 O O . PRO A 1 270 ? -23.357 -9.304 -4.105 1.00 37.74 251 PRO A O 1
ATOM 2009 N N . SER A 1 271 ? -24.818 -7.936 -3.082 1.00 43.78 252 SER A N 1
ATOM 2010 C CA . SER A 1 271 ? -25.168 -7.277 -4.332 1.00 45.15 252 SER A CA 1
ATOM 2011 C C . SER A 1 271 ? -23.992 -6.525 -4.933 1.00 42.49 252 SER A C 1
ATOM 2012 O O . SER A 1 271 ? -24.046 -6.159 -6.115 1.00 38.29 252 SER A O 1
ATOM 2015 N N . TYR A 1 272 ? -22.934 -6.291 -4.153 1.00 39.59 253 TYR A N 1
ATOM 2016 C CA . TYR A 1 272 ? -21.785 -5.562 -4.662 1.00 33.93 253 TYR A CA 1
ATOM 2017 C C . TYR A 1 272 ? -21.081 -6.317 -5.781 1.00 37.28 253 TYR A C 1
ATOM 2018 O O . TYR A 1 272 ? -20.444 -5.688 -6.634 1.00 33.11 253 TYR A O 1
ATOM 2027 N N . SER A 1 273 ? -21.199 -7.648 -5.811 1.00 33.93 254 SER A N 1
ATOM 2028 C CA . SER A 1 273 ? -20.690 -8.422 -6.940 1.00 41.79 254 SER A CA 1
ATOM 2029 C C . SER A 1 273 ? -21.283 -7.969 -8.272 1.00 43.64 254 SER A C 1
ATOM 2030 O O . SER A 1 273 ? -20.680 -8.211 -9.323 1.00 49.87 254 SER A O 1
ATOM 2033 N N . GLN A 1 274 ? -22.447 -7.323 -8.255 1.00 43.27 255 GLN A N 1
ATOM 2034 C CA . GLN A 1 274 ? -23.064 -6.831 -9.480 1.00 41.24 255 GLN A CA 1
ATOM 2035 C C . GLN A 1 274 ? -22.508 -5.485 -9.921 1.00 36.17 255 GLN A C 1
ATOM 2036 O O . GLN A 1 274 ? -22.788 -5.052 -11.048 1.00 34.44 255 GLN A O 1
ATOM 2042 N N . ALA A 1 275 ? -21.759 -4.801 -9.063 1.00 33.56 256 ALA A N 1
ATOM 2043 C CA . ALA A 1 275 ? -21.021 -3.638 -9.513 1.00 33.05 256 ALA A CA 1
ATOM 2044 C C . ALA A 1 275 ? -19.786 -4.102 -10.270 1.00 32.90 256 ALA A C 1
ATOM 2045 O O . ALA A 1 275 ? -19.412 -5.277 -10.234 1.00 33.36 256 ALA A O 1
ATOM 2047 N N . GLN A 1 276 ? -19.158 -3.174 -10.985 1.00 34.27 257 GLN A N 1
ATOM 2048 C CA . GLN A 1 276 ? -17.982 -3.507 -11.780 1.00 36.96 257 GLN A CA 1
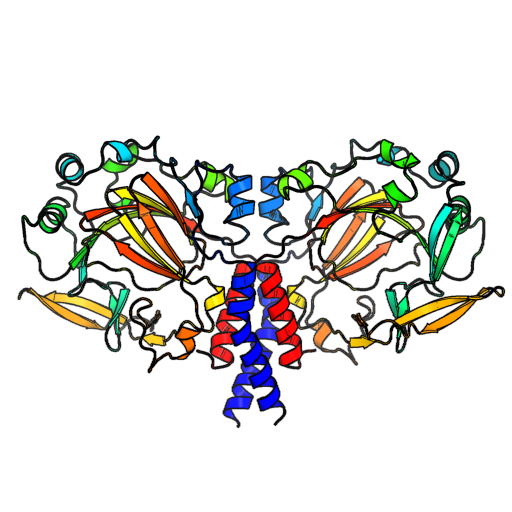ATOM 2049 C C . GLN A 1 276 ? -16.966 -2.391 -11.613 1.00 31.95 257 GLN A C 1
ATOM 2050 O O . GLN A 1 276 ? -17.201 -1.256 -12.037 1.00 32.01 257 GLN A O 1
ATOM 2056 N N . ALA A 1 277 ? -15.839 -2.727 -11.011 1.00 32.79 258 ALA A N 1
ATOM 2057 C CA . ALA A 1 277 ? -14.801 -1.752 -10.760 1.00 33.17 258 ALA A CA 1
ATOM 2058 C C . ALA A 1 277 ? -13.974 -1.515 -12.017 1.00 32.88 258 ALA A C 1
ATOM 2059 O O . ALA A 1 277 ? -13.881 -2.361 -12.911 1.00 31.57 258 ALA A O 1
ATOM 2061 N N . LEU A 1 278 ? -13.370 -0.336 -12.073 1.00 36.07 259 LEU A N 1
ATOM 2062 C CA . LEU A 1 278 ? -12.449 0.032 -13.136 1.00 34.99 259 LEU A CA 1
ATOM 2063 C C . LEU A 1 278 ? -11.201 0.592 -12.474 1.00 35.58 259 LEU A C 1
ATOM 2064 O O . LEU A 1 278 ? -11.286 1.555 -11.703 1.00 33.66 259 LEU A O 1
ATOM 2069 N N . CYS A 1 279 ? -10.056 -0.021 -12.751 1.00 35.37 260 CYS A N 1
ATOM 2070 C CA . CYS A 1 279 ? -8.814 0.296 -12.065 1.00 37.56 260 CYS A CA 1
ATOM 2071 C C . CYS A 1 279 ? -7.818 0.941 -13.012 1.00 38.33 260 CYS A C 1
ATOM 2072 O O . CYS A 1 279 ? -7.799 0.656 -14.214 1.00 39.99 260 CYS A O 1
ATOM 2075 N N . CYS A 1 280 ? -6.972 1.800 -12.451 1.00 37.02 261 CYS A N 1
ATOM 2076 C CA . CYS A 1 280 ? -5.859 2.338 -13.214 1.00 38.33 261 CYS A CA 1
ATOM 2077 C C . CYS A 1 280 ? -4.759 2.776 -12.265 1.00 39.57 261 CYS A C 1
ATOM 2078 O O . CYS A 1 280 ? -4.969 2.961 -11.063 1.00 39.19 261 CYS A O 1
ATOM 2081 N N . THR A 1 281 ? -3.581 2.940 -12.845 1.00 36.81 262 THR A N 1
ATOM 2082 C CA . THR A 1 281 ? -2.405 3.457 -12.173 1.00 35.87 262 THR A CA 1
ATOM 2083 C C . THR A 1 281 ? -2.044 4.783 -12.822 1.00 33.80 262 THR A C 1
ATOM 2084 O O . THR A 1 281 ? -2.082 4.912 -14.051 1.00 33.64 262 THR A O 1
ATOM 2088 N N . VAL A 1 282 ? -1.696 5.769 -12.000 1.00 30.82 263 VAL A N 1
ATOM 2089 C CA . VAL A 1 282 ? -1.238 7.065 -12.491 1.00 37.77 263 VAL A CA 1
ATOM 2090 C C . VAL A 1 282 ? 0.207 7.246 -12.048 1.00 35.00 263 VAL A C 1
ATOM 2091 O O . VAL A 1 282 ? 0.523 7.110 -10.862 1.00 30.49 263 VAL A O 1
ATOM 2095 N N . ARG A 1 283 ? 1.077 7.552 -12.999 1.00 30.56 264 ARG A N 1
ATOM 2096 C CA . ARG A 1 283 ? 2.513 7.558 -12.771 1.00 39.41 264 ARG A CA 1
ATOM 2097 C C . ARG A 1 283 ? 3.045 8.983 -12.799 1.00 34.03 264 ARG A C 1
ATOM 2098 O O . ARG A 1 283 ? 2.346 9.930 -13.173 1.00 32.08 264 ARG A O 1
ATOM 2106 N N . ALA A 1 284 ? 4.298 9.124 -12.377 1.00 35.25 265 ALA A N 1
ATOM 2107 C CA . ALA A 1 284 ? 4.940 10.428 -12.358 1.00 33.84 265 ALA A CA 1
ATOM 2108 C C . ALA A 1 284 ? 4.843 11.074 -13.729 1.00 37.72 265 ALA A C 1
ATOM 2109 O O . ALA A 1 284 ? 5.107 10.433 -14.747 1.00 36.41 265 ALA A O 1
ATOM 2111 N N . GLY A 1 285 ? 4.438 12.342 -13.751 1.00 38.14 266 GLY A N 1
ATOM 2112 C CA . GLY A 1 285 ? 4.236 13.056 -14.986 1.00 38.11 266 GLY A CA 1
ATOM 2113 C C . GLY A 1 285 ? 2.854 12.918 -15.592 1.00 41.97 266 GLY A C 1
ATOM 2114 O O . GLY A 1 285 ? 2.543 13.632 -16.559 1.00 39.75 266 GLY A O 1
ATOM 2115 N N . GLU A 1 286 ? 2.010 12.043 -15.060 1.00 36.28 267 GLU A N 1
ATOM 2116 C CA . GLU A 1 286 ? 0.694 11.802 -15.633 1.00 32.35 267 GLU A CA 1
ATOM 2117 C C . GLU A 1 286 ? -0.380 12.542 -14.839 1.00 33.73 267 GLU A C 1
ATOM 2118 O O . GLU A 1 286 ? -0.259 12.754 -13.627 1.00 29.26 267 GLU A O 1
ATOM 2124 N N . MET A 1 287 ? -1.423 12.959 -15.548 1.00 34.34 268 MET A N 1
ATOM 2125 C CA . MET A 1 287 ? -2.563 13.657 -14.972 1.00 39.26 268 MET A CA 1
ATOM 2126 C C . MET A 1 287 ? -3.817 12.832 -15.218 1.00 37.29 268 MET A C 1
ATOM 2127 O O . MET A 1 287 ? -4.100 12.449 -16.358 1.00 38.91 268 MET A O 1
ATOM 2132 N N . LEU A 1 288 ? -4.563 12.559 -14.156 1.00 32.95 269 LEU A N 1
ATOM 2133 C CA . LEU A 1 288 ? -5.808 11.811 -14.252 1.00 33.16 269 LEU A CA 1
ATOM 2134 C C . LEU A 1 288 ? -6.976 12.779 -14.186 1.00 34.49 269 LEU A C 1
ATOM 2135 O O . LEU A 1 288 ? -7.038 13.618 -13.280 1.00 33.28 269 LEU A O 1
ATOM 2140 N N . TYR A 1 289 ? -7.907 12.648 -15.129 1.00 34.51 270 TYR A N 1
ATOM 2141 C CA . TYR A 1 289 ? -9.207 13.293 -15.008 1.00 32.05 270 TYR A CA 1
ATOM 2142 C C . TYR A 1 289 ? -10.157 12.325 -14.317 1.00 32.22 270 TYR A C 1
ATOM 2143 O O . TYR A 1 289 ? -10.584 11.329 -14.910 1.00 30.78 270 TYR A O 1
ATOM 2152 N N . LEU A 1 290 ? -10.490 12.622 -13.067 1.00 33.74 271 LEU A N 1
ATOM 2153 C CA . LEU A 1 290 ? -11.413 11.808 -12.296 1.00 32.30 271 LEU A CA 1
ATOM 2154 C C . LEU A 1 290 ? -12.763 12.515 -12.294 1.00 30.15 271 LEU A C 1
ATOM 2155 O O . LEU A 1 290 ? -12.897 13.564 -11.650 1.00 30.60 271 LEU A O 1
ATOM 2160 N N . PRO A 1 291 ? -13.763 12.038 -13.026 1.00 32.57 272 PRO A N 1
ATOM 2161 C CA . PRO A 1 291 ? -14.978 12.842 -13.202 1.00 34.44 272 PRO A CA 1
ATOM 2162 C C . PRO A 1 291 ? -15.775 12.981 -11.909 1.00 30.28 272 PRO A C 1
ATOM 2163 O O . PRO A 1 291 ? -15.675 12.182 -10.972 1.00 29.54 272 PRO A O 1
ATOM 2167 N N . ALA A 1 292 ? -16.592 14.023 -11.889 1.00 32.45 273 ALA A N 1
ATOM 2168 C CA . ALA A 1 292 ? -17.434 14.311 -10.741 1.00 31.96 273 ALA A CA 1
ATOM 2169 C C . ALA A 1 292 ? -18.368 13.145 -10.440 1.00 33.26 273 ALA A C 1
ATOM 2170 O O . ALA A 1 292 ? -18.949 12.534 -11.346 1.00 28.94 273 ALA A O 1
ATOM 2172 N N . LEU A 1 293 ? -18.497 12.833 -9.153 1.00 30.62 274 LEU A N 1
ATOM 2173 C CA . LEU A 1 293 ? -19.392 11.823 -8.592 1.00 30.56 274 LEU A CA 1
ATOM 2174 C C . LEU A 1 293 ? -18.879 10.408 -8.807 1.00 28.90 274 LEU A C 1
ATOM 2175 O O . LEU A 1 293 ? -19.525 9.467 -8.345 1.00 34.43 274 LEU A O 1
ATOM 2180 N N . TRP A 1 294 ? -17.744 10.219 -9.462 1.00 30.35 275 TRP A N 1
ATOM 2181 C CA . TRP A 1 294 ? -17.173 8.886 -9.593 1.00 31.07 275 TRP A CA 1
ATOM 2182 C C . TRP A 1 294 ? -16.633 8.405 -8.249 1.00 29.86 275 TRP A C 1
ATOM 2183 O O . TRP A 1 294 ? -15.868 9.108 -7.580 1.00 31.22 275 TRP A O 1
ATOM 2194 N N . PHE A 1 295 ? -17.047 7.207 -7.849 1.00 26.88 276 PHE A N 1
ATOM 2195 C CA . PHE A 1 295 ? -16.538 6.598 -6.629 1.00 28.10 276 PHE A CA 1
ATOM 2196 C C . PHE A 1 295 ? -15.079 6.223 -6.836 1.00 32.31 276 PHE A C 1
ATOM 2197 O O . PHE A 1 295 ? -14.740 5.570 -7.831 1.00 29.91 276 PHE A O 1
ATOM 2205 N N . HIS A 1 296 ? -14.210 6.612 -5.905 1.00 27.19 277 HIS A N 1
ATOM 2206 C CA . HIS A 1 296 ? -12.810 6.244 -6.033 1.00 24.88 277 HIS A CA 1
ATOM 2207 C C . HIS A 1 296 ? -12.216 5.835 -4.695 1.00 26.97 277 HIS A C 1
ATOM 2208 O O . HIS A 1 296 ? -12.599 6.321 -3.625 1.00 27.80 277 HIS A O 1
ATOM 2215 N N . HIS A 1 297 ? -11.261 4.920 -4.806 1.00 30.52 278 HIS A N 1
ATOM 2216 C CA . HIS A 1 297 ? -10.463 4.357 -3.733 1.00 31.80 278 HIS A CA 1
ATOM 2217 C C . HIS A 1 297 ? -9.010 4.487 -4.175 1.00 34.65 278 HIS A C 1
ATOM 2218 O O . HIS A 1 297 ? -8.692 4.185 -5.333 1.00 30.37 278 HIS A O 1
ATOM 2225 N N . VAL A 1 298 ? -8.126 4.960 -3.291 1.00 26.33 279 VAL A N 1
ATOM 2226 C CA . VAL A 1 298 ? -6.783 5.342 -3.715 1.00 31.41 279 VAL A CA 1
ATOM 2227 C C . VAL A 1 298 ? -5.732 4.699 -2.818 1.00 29.72 279 VAL A C 1
ATOM 2228 O O . VAL A 1 298 ? -5.833 4.731 -1.587 1.00 36.44 279 VAL A O 1
ATOM 2232 N N . GLN A 1 299 ? -4.723 4.122 -3.457 1.00 26.94 280 GLN A N 1
ATOM 2233 C CA . GLN A 1 299 ? -3.525 3.589 -2.836 1.00 30.38 280 GLN A CA 1
ATOM 2234 C C . GLN A 1 299 ? -2.334 4.310 -3.446 1.00 32.61 280 GLN A C 1
ATOM 2235 O O . GLN A 1 299 ? -2.383 4.736 -4.602 1.00 31.59 280 GLN A O 1
ATOM 2241 N N . GLN A 1 300 ? -1.259 4.444 -2.677 1.00 30.18 281 GLN A N 1
ATOM 2242 C CA . GLN A 1 300 ? -0.092 5.167 -3.162 1.00 32.22 281 GLN A CA 1
ATOM 2243 C C . GLN A 1 300 ? 1.178 4.408 -2.826 1.00 33.40 281 GLN A C 1
ATOM 2244 O O . GLN A 1 300 ? 1.225 3.572 -1.921 1.00 33.96 281 GLN A O 1
ATOM 2250 N N . SER A 1 301 ? 2.220 4.727 -3.575 1.00 35.78 282 SER A N 1
ATOM 2251 C CA . SER A 1 301 ? 3.545 4.250 -3.246 1.00 33.81 282 SER A CA 1
ATOM 2252 C C . SER A 1 301 ? 4.136 5.086 -2.112 1.00 29.64 282 SER A C 1
ATOM 2253 O O . SER A 1 301 ? 3.751 6.237 -1.887 1.00 31.84 282 SER A O 1
ATOM 2256 N N . GLN A 1 302 ? 5.085 4.492 -1.395 1.00 32.78 283 GLN A N 1
ATOM 2257 C CA . GLN A 1 302 ? 5.674 5.151 -0.236 1.00 36.21 283 GLN A CA 1
ATOM 2258 C C . GLN A 1 302 ? 6.268 6.493 -0.639 1.00 34.20 283 GLN A C 1
ATOM 2259 O O . GLN A 1 302 ? 7.114 6.565 -1.533 1.00 36.22 283 GLN A O 1
ATOM 2265 N N . GLY A 1 303 ? 5.811 7.557 0.016 1.00 36.27 284 GLY A N 1
ATOM 2266 C CA . GLY A 1 303 ? 6.298 8.886 -0.294 1.00 34.51 284 GLY A CA 1
ATOM 2267 C C . GLY A 1 303 ? 5.833 9.457 -1.613 1.00 32.80 284 GLY A C 1
ATOM 2268 O O . GLY A 1 303 ? 6.451 10.399 -2.113 1.00 28.64 284 GLY A O 1
ATOM 2269 N N . CYS A 1 304 ? 4.750 8.932 -2.187 1.00 40.37 285 CYS A N 1
ATOM 2270 C CA . CYS A 1 304 ? 4.223 9.492 -3.429 1.00 40.04 285 CYS A CA 1
ATOM 2271 C C . CYS A 1 304 ? 3.893 10.969 -3.253 1.00 36.85 285 CYS A C 1
ATOM 2272 O O . CYS A 1 304 ? 3.341 11.381 -2.233 1.00 35.14 285 CYS A O 1
ATOM 2275 N N . ILE A 1 305 ? 4.240 11.768 -4.258 1.00 34.63 286 ILE A N 1
ATOM 2276 C CA . ILE A 1 305 ? 3.995 13.206 -4.248 1.00 37.58 286 ILE A CA 1
ATOM 2277 C C . ILE A 1 305 ? 2.959 13.499 -5.317 1.00 35.20 286 ILE A C 1
ATOM 2278 O O . ILE A 1 305 ? 3.186 13.218 -6.498 1.00 30.70 286 ILE A O 1
ATOM 2283 N N . ALA A 1 306 ? 1.829 14.072 -4.916 1.00 34.62 287 ALA A N 1
ATOM 2284 C CA . ALA A 1 306 ? 0.781 14.386 -5.875 1.00 32.37 287 ALA A CA 1
ATOM 2285 C C . ALA A 1 306 ? 0.137 15.719 -5.534 1.00 35.35 287 ALA A C 1
ATOM 2286 O O . ALA A 1 306 ? 0.166 16.190 -4.395 1.00 34.61 287 ALA A O 1
ATOM 2288 N N . VAL A 1 307 ? -0.445 16.310 -6.563 1.00 35.00 288 VAL A N 1
ATOM 2289 C CA . VAL A 1 307 ? -1.177 17.564 -6.483 1.00 36.38 288 VAL A CA 1
ATOM 2290 C C . VAL A 1 307 ? -2.465 17.353 -7.256 1.00 34.04 288 VAL A C 1
ATOM 2291 O O . VAL A 1 307 ? -2.459 16.696 -8.302 1.00 35.79 288 VAL A O 1
ATOM 2295 N N . ASN A 1 308 ? -3.577 17.873 -6.746 1.00 32.80 289 ASN A N 1
ATOM 2296 C CA . ASN A 1 308 ? -4.823 17.788 -7.496 1.00 30.83 289 ASN A CA 1
ATOM 2297 C C . ASN A 1 308 ? -5.550 19.121 -7.471 1.00 31.84 289 ASN A C 1
ATOM 2298 O O . ASN A 1 308 ? -5.402 19.919 -6.546 1.00 33.73 289 ASN A O 1
ATOM 2303 N N . PHE A 1 309 ? -6.299 19.357 -8.544 1.00 32.20 290 PHE A N 1
ATOM 2304 C CA . PHE A 1 309 ? -7.078 20.566 -8.753 1.00 33.01 290 PHE A CA 1
ATOM 2305 C C . PHE A 1 309 ? -8.545 20.174 -8.717 1.00 33.79 290 PHE A C 1
ATOM 2306 O O . PHE A 1 309 ? -8.965 19.283 -9.462 1.00 33.77 290 PHE A O 1
ATOM 2314 N N . TRP A 1 310 ? -9.314 20.825 -7.853 1.00 34.16 291 TRP A N 1
ATOM 2315 C CA . TRP A 1 310 ? -10.738 20.563 -7.725 1.00 39.27 291 TRP A CA 1
ATOM 2316 C C . TRP A 1 310 ? -11.511 21.731 -8.318 1.00 43.54 291 TRP A C 1
ATOM 2317 O O . TRP A 1 310 ? -11.340 22.879 -7.892 1.00 44.25 291 TRP A O 1
ATOM 2328 N N . TYR A 1 311 ? -12.354 21.431 -9.296 1.00 42.19 292 TYR A N 1
ATOM 2329 C CA . TYR A 1 311 ? -13.306 22.382 -9.846 1.00 41.00 292 TYR A CA 1
ATOM 2330 C C . TYR A 1 311 ? -14.693 21.931 -9.435 1.00 40.28 292 TYR A C 1
ATOM 2331 O O . TYR A 1 311 ? -15.060 20.774 -9.673 1.00 37.76 292 TYR A O 1
ATOM 2340 N N . ASP A 1 312 ? -15.460 22.823 -8.815 1.00 43.18 293 ASP A N 1
ATOM 2341 C CA . ASP A 1 312 ? -16.820 22.450 -8.462 1.00 44.93 293 ASP A CA 1
ATOM 2342 C C . ASP A 1 312 ? -17.549 21.991 -9.714 1.00 43.95 293 ASP A C 1
ATOM 2343 O O . ASP A 1 312 ? -17.358 22.540 -10.802 1.00 43.49 293 ASP A O 1
ATOM 2348 N N . MET A 1 313 ? -18.353 20.950 -9.565 1.00 40.24 294 MET A N 1
ATOM 2349 C CA . MET A 1 313 ? -19.076 20.417 -10.696 1.00 45.18 294 MET A CA 1
ATOM 2350 C C . MET A 1 313 ? -20.243 21.337 -11.030 1.00 50.05 294 MET A C 1
ATOM 2351 O O . MET A 1 313 ? -20.619 22.220 -10.254 1.00 45.01 294 MET A O 1
ATOM 2356 N N . GLU A 1 314 ? -20.828 21.116 -12.199 1.00 53.98 295 GLU A N 1
ATOM 2357 C CA . GLU A 1 314 ? -22.047 21.808 -12.575 1.00 58.54 295 GLU A CA 1
ATOM 2358 C C . GLU A 1 314 ? -23.245 21.016 -12.067 1.00 48.16 295 GLU A C 1
ATOM 2359 O O . GLU A 1 314 ? -23.279 19.788 -12.166 1.00 43.85 295 GLU A O 1
ATOM 2365 N N . TYR A 1 315 ? -24.215 21.720 -11.491 1.00 39.95 296 TYR A N 1
ATOM 2366 C CA . TYR A 1 315 ? -25.387 21.064 -10.917 1.00 40.12 296 TYR A CA 1
ATOM 2367 C C . TYR A 1 315 ? -26.498 21.120 -11.959 1.00 41.46 296 TYR A C 1
ATOM 2368 O O . TYR A 1 315 ? -27.363 22.000 -11.977 1.00 41.88 296 TYR A O 1
ATOM 2377 N N . ASP A 1 316 ? -26.439 20.132 -12.845 1.00 40.37 297 ASP A N 1
ATOM 2378 C CA . ASP A 1 316 ? -27.231 20.072 -14.059 1.00 41.38 297 ASP A CA 1
ATOM 2379 C C . ASP A 1 316 ? -28.062 18.796 -14.070 1.00 41.51 297 ASP A C 1
ATOM 2380 O O . ASP A 1 316 ? -28.296 18.175 -13.025 1.00 40.42 297 ASP A O 1
ATOM 2385 N N . LEU A 1 317 ? -28.492 18.393 -15.259 1.00 36.24 298 LEU A N 1
ATOM 2386 C CA . LEU A 1 317 ? -29.371 17.244 -15.389 1.00 40.00 298 LEU A CA 1
ATOM 2387 C C . LEU A 1 317 ? -28.691 15.969 -14.908 1.00 32.93 298 LEU A C 1
ATOM 2388 O O . LEU A 1 317 ? -29.305 15.158 -14.206 1.00 33.72 298 LEU A O 1
ATOM 2393 N N . LYS A 1 318 ? -27.415 15.784 -15.253 1.00 37.33 299 LYS A N 1
ATOM 2394 C CA . LYS A 1 318 ? -26.698 14.595 -14.801 1.00 39.91 299 LYS A CA 1
ATOM 2395 C C . LYS A 1 318 ? -26.682 14.508 -13.284 1.00 40.29 299 LYS A C 1
ATOM 2396 O O . LYS A 1 318 ? -26.769 13.415 -12.716 1.00 40.35 299 LYS A O 1
ATOM 2402 N N . TYR A 1 319 ? -26.537 15.652 -12.613 1.00 35.71 300 TYR A N 1
ATOM 2403 C CA . TYR A 1 319 ? -26.537 15.670 -11.159 1.00 36.90 300 TYR A CA 1
ATOM 2404 C C . TYR A 1 319 ? -27.915 15.325 -10.611 1.00 36.73 300 TYR A C 1
ATOM 2405 O O . TYR A 1 319 ? -28.034 14.569 -9.640 1.00 35.15 300 TYR A O 1
ATOM 2414 N N . SER A 1 320 ? -28.967 15.880 -11.219 1.00 35.02 301 SER A N 1
ATOM 2415 C CA . SER A 1 320 ? -30.322 15.599 -10.765 1.00 38.97 301 SER A CA 1
ATOM 2416 C C . SER A 1 320 ? -30.659 14.132 -10.955 1.00 35.49 301 SER A C 1
ATOM 2417 O O . SER A 1 320 ? -31.323 13.522 -10.105 1.00 31.08 301 SER A O 1
ATOM 2420 N N . TYR A 1 321 ? -30.213 13.550 -12.072 1.00 30.97 302 TYR A N 1
ATOM 2421 C CA . TYR A 1 321 ? -30.450 12.134 -12.316 1.00 30.98 302 TYR A CA 1
ATOM 2422 C C . TYR A 1 321 ? -29.754 11.266 -11.280 1.00 30.30 302 TYR A C 1
ATOM 2423 O O . TYR A 1 321 ? -30.311 10.259 -10.833 1.00 33.76 302 TYR A O 1
ATOM 2432 N N . PHE A 1 322 ? -28.526 11.609 -10.906 1.00 36.13 303 PHE A N 1
ATOM 2433 C CA . PHE A 1 322 ? -27.868 10.802 -9.890 1.00 42.36 303 PHE A CA 1
ATOM 2434 C C . PHE A 1 322 ? -28.596 10.910 -8.556 1.00 42.72 303 PHE A C 1
ATOM 2435 O O . PHE A 1 322 ? -28.751 9.909 -7.846 1.00 41.29 303 PHE A O 1
ATOM 2443 N N . GLN A 1 323 ? -29.049 12.110 -8.192 1.00 36.64 304 GLN A N 1
ATOM 2444 C CA . GLN A 1 323 ? -29.819 12.252 -6.958 1.00 39.26 304 GLN A CA 1
ATOM 2445 C C . GLN A 1 323 ? -31.040 11.341 -6.971 1.00 34.42 304 GLN A C 1
ATOM 2446 O O . GLN A 1 323 ? -31.336 10.657 -5.979 1.00 32.38 304 GLN A O 1
ATOM 2452 N N . LEU A 1 324 ? -31.766 11.315 -8.088 1.00 34.30 305 LEU A N 1
ATOM 2453 C CA . LEU A 1 324 ? -32.906 10.413 -8.182 1.00 31.14 305 LEU A CA 1
ATOM 2454 C C . LEU A 1 324 ? -32.465 8.961 -8.065 1.00 32.28 305 LEU A C 1
ATOM 2455 O O . LEU A 1 324 ? -33.079 8.178 -7.330 1.00 31.05 305 LEU A O 1
ATOM 2460 N N . LEU A 1 325 ? -31.397 8.578 -8.771 1.00 31.44 306 LEU A N 1
ATOM 2461 C CA . LEU A 1 325 ? -30.899 7.211 -8.649 1.00 33.89 306 LEU A CA 1
ATOM 2462 C C . LEU A 1 325 ? -30.536 6.893 -7.200 1.00 33.33 306 LEU A C 1
ATOM 2463 O O . LEU A 1 325 ? -30.839 5.807 -6.689 1.00 32.99 306 LEU A O 1
ATOM 2468 N N . ASP A 1 326 ? -29.908 7.846 -6.518 1.00 30.27 307 ASP A N 1
ATOM 2469 C CA . ASP A 1 326 ? -29.495 7.649 -5.135 1.00 30.99 307 ASP A CA 1
ATOM 2470 C C . ASP A 1 326 ? -30.708 7.487 -4.215 1.00 33.23 307 ASP A C 1
ATOM 2471 O O . ASP A 1 326 ? -30.785 6.543 -3.421 1.00 32.03 307 ASP A O 1
ATOM 2476 N N . SER A 1 327 ? -31.679 8.390 -4.330 1.00 32.19 308 SER A N 1
ATOM 2477 C CA . SER A 1 327 ? -32.891 8.287 -3.526 1.00 37.07 308 SER A CA 1
ATOM 2478 C C . SER A 1 327 ? -33.657 7.004 -3.826 1.00 37.42 308 SER A C 1
ATOM 2479 O O . SER A 1 327 ? -34.171 6.352 -2.911 1.00 43.18 308 SER A O 1
ATOM 2482 N N . LEU A 1 328 ? -33.762 6.628 -5.101 1.00 36.82 309 LEU A N 1
ATOM 2483 C CA . LEU A 1 328 ? -34.518 5.427 -5.437 1.00 36.73 309 LEU A CA 1
ATOM 2484 C C . LEU A 1 328 ? -33.822 4.168 -4.941 1.00 37.77 309 LEU A C 1
ATOM 2485 O O . LEU A 1 328 ? -34.488 3.193 -4.582 1.00 37.04 309 LEU A O 1
ATOM 2490 N N . THR A 1 329 ? -32.491 4.168 -4.924 1.00 34.25 310 THR A N 1
ATOM 2491 C CA . THR A 1 329 ? -31.756 3.041 -4.364 1.00 35.63 310 THR A CA 1
ATOM 2492 C C . THR A 1 329 ? -32.151 2.805 -2.908 1.00 36.41 310 THR A C 1
ATOM 2493 O O . THR A 1 329 ? -32.431 1.672 -2.500 1.00 35.67 310 THR A O 1
ATOM 2497 N N . LYS A 1 330 ? -32.161 3.872 -2.105 1.00 33.35 311 LYS A N 1
ATOM 2498 C CA . LYS A 1 330 ? -32.601 3.770 -0.717 1.00 41.07 311 LYS A CA 1
ATOM 2499 C C . LYS A 1 330 ? -34.093 3.464 -0.631 1.00 43.15 311 LYS A C 1
ATOM 2500 O O . LYS A 1 330 ? -34.507 2.527 0.061 1.00 44.37 311 LYS A O 1
ATOM 2506 N N . ALA A 1 331 ? -34.914 4.240 -1.343 1.00 42.69 312 ALA A N 1
ATOM 2507 C CA . ALA A 1 331 ? -36.364 4.096 -1.243 1.00 39.43 312 ALA A CA 1
ATOM 2508 C C . ALA A 1 331 ? -36.826 2.691 -1.613 1.00 37.58 312 ALA A C 1
ATOM 2509 O O . ALA A 1 331 ? -37.738 2.150 -0.981 1.00 38.50 312 ALA A O 1
ATOM 2511 N N . SER A 1 332 ? -36.224 2.084 -2.638 1.00 39.53 313 SER A N 1
ATOM 2512 C CA . SER A 1 332 ? -36.660 0.763 -3.074 1.00 43.86 313 SER A CA 1
ATOM 2513 C C . SER A 1 332 ? -36.148 -0.360 -2.184 1.00 49.28 313 SER A C 1
ATOM 2514 O O . SER A 1 332 ? -36.568 -1.505 -2.374 1.00 47.61 313 SER A O 1
ATOM 2517 N N . GLY A 1 333 ? -35.260 -0.069 -1.235 1.00 44.42 314 GLY A N 1
ATOM 2518 C CA . GLY A 1 333 ? -34.693 -1.101 -0.398 1.00 46.36 314 GLY A CA 1
ATOM 2519 C C . GLY A 1 333 ? -33.520 -1.846 -0.989 1.00 49.74 314 GLY A C 1
ATOM 2520 O O . GLY A 1 333 ? -33.146 -2.898 -0.459 1.00 50.56 314 GLY A O 1
ATOM 2521 N N . LEU A 1 334 ? -32.924 -1.345 -2.074 1.00 54.35 315 LEU A N 1
ATOM 2522 C CA . LEU A 1 334 ? -31.704 -1.949 -2.598 1.00 53.40 315 LEU A CA 1
ATOM 2523 C C . LEU A 1 334 ? -30.480 -1.566 -1.789 1.00 50.30 315 LEU A C 1
ATOM 2524 O O . LEU A 1 334 ? -29.460 -2.258 -1.864 1.00 47.49 315 LEU A O 1
ATOM 2529 N N . ASP A 1 335 ? -30.560 -0.474 -1.043 1.00 57.18 316 ASP A N 1
ATOM 2530 C CA . ASP A 1 335 ? -29.534 -0.096 -0.091 1.00 62.24 316 ASP A CA 1
ATOM 2531 C C . ASP A 1 335 ? -30.158 -0.159 1.302 1.00 68.83 316 ASP A C 1
ATOM 2532 O O . ASP A 1 335 ? -31.054 0.633 1.621 1.00 69.46 316 ASP A O 1
ATOM 2538 N N . SER B 1 18 ? -47.313 -7.273 1.697 1.00 70.62 -1 SER B N 1
ATOM 2539 C CA . SER B 1 18 ? -46.661 -6.730 2.877 1.00 69.41 -1 SER B CA 1
ATOM 2540 C C . SER B 1 18 ? -46.900 -5.238 2.995 1.00 69.17 -1 SER B C 1
ATOM 2541 O O . SER B 1 18 ? -46.997 -4.541 2.000 1.00 69.16 -1 SER B O 1
ATOM 2543 N N . HIS B 1 19 ? -47.006 -4.756 4.225 1.00 67.10 0 HIS B N 1
ATOM 2544 C CA . HIS B 1 19 ? -47.213 -3.343 4.455 1.00 62.34 0 HIS B CA 1
ATOM 2545 C C . HIS B 1 19 ? -45.897 -2.606 4.262 1.00 55.78 0 HIS B C 1
ATOM 2546 O O . HIS B 1 19 ? -45.880 -1.501 3.755 1.00 56.81 0 HIS B O 1
ATOM 2549 N N . MET B 1 20 ? -44.792 -3.212 4.669 1.00 82.77 1 MET B N 1
ATOM 2550 C CA . MET B 1 20 ? -43.503 -2.576 4.418 1.00 79.60 1 MET B CA 1
ATOM 2551 C C . MET B 1 20 ? -43.244 -2.452 2.920 1.00 71.61 1 MET B C 1
ATOM 2552 O O . MET B 1 20 ? -42.749 -1.420 2.452 1.00 67.89 1 MET B O 1
ATOM 2557 N N . ALA B 1 21 ? -43.592 -3.486 2.151 1.00 64.64 2 ALA B N 1
ATOM 2558 C CA . ALA B 1 21 ? -43.439 -3.420 0.701 1.00 60.61 2 ALA B CA 1
ATOM 2559 C C . ALA B 1 21 ? -44.252 -2.273 0.114 1.00 59.44 2 ALA B C 1
ATOM 2560 O O . ALA B 1 21 ? -43.767 -1.538 -0.755 1.00 59.12 2 ALA B O 1
ATOM 2562 N N . GLU B 1 22 ? -45.491 -2.099 0.580 1.00 53.64 3 GLU B N 1
ATOM 2563 C CA . GLU B 1 22 ? -46.317 -0.997 0.098 1.00 49.55 3 GLU B CA 1
ATOM 2564 C C . GLU B 1 22 ? -45.706 0.355 0.446 1.00 50.83 3 GLU B C 1
ATOM 2565 O O . GLU B 1 22 ? -45.812 1.303 -0.338 1.00 51.53 3 GLU B O 1
ATOM 2567 N N . ALA B 1 23 ? -45.061 0.464 1.608 1.00 58.69 4 ALA B N 1
ATOM 2568 C CA . ALA B 1 23 ? -44.435 1.726 1.991 1.00 58.31 4 ALA B CA 1
ATOM 2569 C C . ALA B 1 23 ? -43.242 2.038 1.100 1.00 52.04 4 ALA B C 1
ATOM 2570 O O . ALA B 1 23 ? -42.995 3.202 0.765 1.00 49.42 4 ALA B O 1
ATOM 2572 N N . ALA B 1 24 ? -42.483 1.010 0.716 1.00 50.83 5 ALA B N 1
ATOM 2573 C CA . ALA B 1 24 ? -41.353 1.216 -0.180 1.00 51.87 5 ALA B CA 1
ATOM 2574 C C . ALA B 1 24 ? -41.822 1.686 -1.547 1.00 52.81 5 ALA B C 1
ATOM 2575 O O . ALA B 1 24 ? -41.176 2.531 -2.177 1.00 48.92 5 ALA B O 1
ATOM 2577 N N . LEU B 1 25 ? -42.954 1.154 -2.020 1.00 52.22 6 LEU B N 1
ATOM 2578 C CA . LEU B 1 25 ? -43.449 1.524 -3.338 1.00 52.48 6 LEU B CA 1
ATOM 2579 C C . LEU B 1 25 ? -43.965 2.953 -3.346 1.00 55.45 6 LEU B C 1
ATOM 2580 O O . LEU B 1 25 ? -43.766 3.684 -4.323 1.00 58.58 6 LEU B O 1
ATOM 2585 N N . GLU B 1 26 ? -44.632 3.369 -2.272 1.00 54.52 7 GLU B N 1
ATOM 2586 C CA . GLU B 1 26 ? -45.102 4.746 -2.197 1.00 55.67 7 GLU B CA 1
ATOM 2587 C C . GLU B 1 26 ? -43.938 5.717 -2.063 1.00 47.15 7 GLU B C 1
ATOM 2588 O O . GLU B 1 26 ? -44.028 6.856 -2.533 1.00 47.86 7 GLU B O 1
ATOM 2594 N N . ALA B 1 27 ? -42.847 5.293 -1.423 1.00 47.33 8 ALA B N 1
ATOM 2595 C CA . ALA B 1 27 ? -41.656 6.130 -1.364 1.00 42.17 8 ALA B CA 1
ATOM 2596 C C . ALA B 1 27 ? -41.025 6.274 -2.742 1.00 38.42 8 ALA B C 1
ATOM 2597 O O . ALA B 1 27 ? -40.549 7.356 -3.103 1.00 37.40 8 ALA B O 1
ATOM 2599 N N . VAL B 1 28 ? -41.014 5.194 -3.527 1.00 41.73 9 VAL B N 1
ATOM 2600 C CA . VAL B 1 28 ? -40.521 5.267 -4.902 1.00 41.70 9 VAL B CA 1
ATOM 2601 C C . VAL B 1 28 ? -41.387 6.211 -5.728 1.00 41.16 9 VAL B C 1
ATOM 2602 O O . VAL B 1 28 ? -40.884 7.122 -6.401 1.00 39.52 9 VAL B O 1
ATOM 2606 N N . ARG B 1 29 ? -42.701 5.989 -5.713 1.00 42.81 10 ARG B N 1
ATOM 2607 C CA . ARG B 1 29 ? -43.604 6.835 -6.484 1.00 45.03 10 ARG B CA 1
ATOM 2608 C C . ARG B 1 29 ? -43.470 8.290 -6.071 1.00 45.20 10 ARG B C 1
ATOM 2609 O O . ARG B 1 29 ? -43.516 9.196 -6.911 1.00 45.06 10 ARG B O 1
ATOM 2617 N N . SER B 1 30 ? -43.311 8.527 -4.773 1.00 44.01 11 SER B N 1
ATOM 2618 C CA . SER B 1 30 ? -43.112 9.880 -4.278 1.00 47.17 11 SER B CA 1
ATOM 2619 C C . SER B 1 30 ? -41.842 10.502 -4.851 1.00 44.35 11 SER B C 1
ATOM 2620 O O . SER B 1 30 ? -41.851 11.662 -5.272 1.00 44.16 11 SER B O 1
ATOM 2623 N N . GLU B 1 31 ? -40.742 9.747 -4.896 1.00 39.10 12 GLU B N 1
ATOM 2624 C CA . GLU B 1 31 ? -39.499 10.305 -5.425 1.00 44.29 12 GLU B CA 1
ATOM 2625 C C . GLU B 1 31 ? -39.631 10.624 -6.909 1.00 37.88 12 GLU B C 1
ATOM 2626 O O . GLU B 1 31 ? -39.164 11.671 -7.372 1.00 33.72 12 GLU B O 1
ATOM 2632 N N . LEU B 1 32 ? -40.235 9.714 -7.672 1.00 34.40 13 LEU B N 1
ATOM 2633 C CA . LEU B 1 32 ? -40.485 9.971 -9.083 1.00 38.78 13 LEU B CA 1
ATOM 2634 C C . LEU B 1 32 ? -41.324 11.220 -9.275 1.00 39.40 13 LEU B C 1
ATOM 2635 O O . LEU B 1 32 ? -41.056 12.020 -10.179 1.00 41.33 13 LEU B O 1
ATOM 2640 N N . ARG B 1 33 ? -42.341 11.411 -8.432 1.00 36.33 14 ARG B N 1
ATOM 2641 C CA . ARG B 1 33 ? -43.217 12.566 -8.586 1.00 39.21 14 ARG B CA 1
ATOM 2642 C C . ARG B 1 33 ? -42.516 13.860 -8.210 1.00 39.02 14 ARG B C 1
ATOM 2643 O O . ARG B 1 33 ? -42.877 14.927 -8.719 1.00 40.73 14 ARG B O 1
ATOM 2651 N N . GLU B 1 34 ? -41.529 13.789 -7.316 1.00 39.09 15 GLU B N 1
ATOM 2652 C CA . GLU B 1 34 ? -40.803 14.982 -6.897 1.00 43.73 15 GLU B CA 1
ATOM 2653 C C . GLU B 1 34 ? -39.737 15.363 -7.909 1.00 41.63 15 GLU B C 1
ATOM 2654 O O . GLU B 1 34 ? -39.353 16.535 -7.998 1.00 38.46 15 GLU B O 1
ATOM 2660 N N . PHE B 1 35 ? -39.271 14.392 -8.686 1.00 41.62 16 PHE B N 1
ATOM 2661 C CA . PHE B 1 35 ? -38.145 14.632 -9.579 1.00 40.92 16 PHE B CA 1
ATOM 2662 C C . PHE B 1 35 ? -38.405 15.722 -10.611 1.00 38.24 16 PHE B C 1
ATOM 2663 O O . PHE B 1 35 ? -37.492 16.530 -10.851 1.00 35.97 16 PHE B O 1
ATOM 2671 N N . PRO B 1 36 ? -39.561 15.795 -11.268 1.00 31.79 17 PRO B N 1
ATOM 2672 C CA . PRO B 1 36 ? -39.724 16.851 -12.282 1.00 39.47 17 PRO B CA 1
ATOM 2673 C C . PRO B 1 36 ? -39.588 18.257 -11.722 1.00 36.17 17 PRO B C 1
ATOM 2674 O O . PRO B 1 36 ? -39.010 19.132 -12.382 1.00 35.02 17 PRO B O 1
ATOM 2678 N N . ALA B 1 37 ? -40.090 18.503 -10.514 1.00 33.29 18 ALA B N 1
ATOM 2679 C CA . ALA B 1 37 ? -39.934 19.825 -9.920 1.00 32.87 18 ALA B CA 1
ATOM 2680 C C . ALA B 1 37 ? -38.497 20.061 -9.476 1.00 33.27 18 ALA B C 1
ATOM 2681 O O . ALA B 1 37 ? -37.966 21.163 -9.642 1.00 38.22 18 ALA B O 1
ATOM 2683 N N . ALA B 1 38 ? -37.852 19.046 -8.901 1.00 37.50 19 ALA B N 1
ATOM 2684 C CA . ALA B 1 38 ? -36.459 19.204 -8.497 1.00 41.37 19 ALA B CA 1
ATOM 2685 C C . ALA B 1 38 ? -35.583 19.473 -9.712 1.00 38.55 19 ALA B C 1
ATOM 2686 O O . ALA B 1 38 ? -34.742 20.378 -9.705 1.00 35.75 19 ALA B O 1
ATOM 2688 N N . ALA B 1 39 ? -35.791 18.703 -10.777 1.00 34.70 20 ALA B N 1
ATOM 2689 C CA . ALA B 1 39 ? -34.993 18.856 -11.984 1.00 35.79 20 ALA B CA 1
ATOM 2690 C C . ALA B 1 39 ? -35.221 20.215 -12.646 1.00 38.01 20 ALA B C 1
ATOM 2691 O O . ALA B 1 39 ? -34.262 20.856 -13.093 1.00 36.44 20 ALA B O 1
ATOM 2693 N N . ARG B 1 40 ? -36.469 20.689 -12.716 1.00 37.29 21 ARG B N 1
ATOM 2694 C CA . ARG B 1 40 ? -36.692 21.951 -13.420 1.00 45.13 21 ARG B CA 1
ATOM 2695 C C . ARG B 1 40 ? -36.143 23.135 -12.635 1.00 43.61 21 ARG B C 1
ATOM 2696 O O . ARG B 1 40 ? -35.747 24.140 -13.233 1.00 39.13 21 ARG B O 1
ATOM 2704 N N . GLU B 1 41 ? -36.091 23.032 -11.308 1.00 42.06 22 GLU B N 1
ATOM 2705 C CA . GLU B 1 41 ? -35.518 24.113 -10.512 1.00 47.05 22 GLU B CA 1
ATOM 2706 C C . GLU B 1 41 ? -34.030 24.283 -10.802 1.00 50.99 22 GLU B C 1
ATOM 2707 O O . GLU B 1 41 ? -33.527 25.410 -10.862 1.00 57.69 22 GLU B O 1
ATOM 2709 N N . LEU B 1 42 ? -33.311 23.175 -10.994 1.00 54.69 23 LEU B N 1
ATOM 2710 C CA . LEU B 1 42 ? -31.884 23.246 -11.291 1.00 53.19 23 LEU B CA 1
ATOM 2711 C C . LEU B 1 42 ? -31.606 23.503 -12.769 1.00 53.29 23 LEU B C 1
ATOM 2712 O O . LEU B 1 42 ? -30.699 24.273 -13.103 1.00 53.78 23 LEU B O 1
ATOM 2717 N N . CYS B 1 43 ? -32.358 22.863 -13.665 1.00 51.40 24 CYS B N 1
ATOM 2718 C CA . CYS B 1 43 ? -31.926 22.699 -15.047 1.00 49.68 24 CYS B CA 1
ATOM 2719 C C . CYS B 1 43 ? -32.768 23.424 -16.083 1.00 47.31 24 CYS B C 1
ATOM 2720 O O . CYS B 1 43 ? -32.312 23.562 -17.220 1.00 48.39 24 CYS B O 1
ATOM 2723 N N . VAL B 1 44 ? -33.963 23.888 -15.749 1.00 44.19 25 VAL B N 1
ATOM 2724 C CA . VAL B 1 44 ? -34.911 24.342 -16.756 1.00 39.60 25 VAL B CA 1
ATOM 2725 C C . VAL B 1 44 ? -35.215 25.820 -16.540 1.00 40.21 25 VAL B C 1
ATOM 2726 O O . VAL B 1 44 ? -35.626 26.214 -15.448 1.00 45.07 25 VAL B O 1
ATOM 2730 N N . PRO B 1 45 ? -35.055 26.671 -17.550 1.00 49.30 26 PRO B N 1
ATOM 2731 C CA . PRO B 1 45 ? -35.345 28.100 -17.375 1.00 50.79 26 PRO B CA 1
ATOM 2732 C C . PRO B 1 45 ? -36.840 28.401 -17.356 1.00 49.38 26 PRO B C 1
ATOM 2733 O O . PRO B 1 45 ? -37.671 27.655 -17.881 1.00 45.23 26 PRO B O 1
ATOM 2737 N N . LEU B 1 46 ? -37.171 29.541 -16.746 1.00 54.37 27 LEU B N 1
ATOM 2738 C CA . LEU B 1 46 ? -38.559 29.994 -16.713 1.00 59.57 27 LEU B CA 1
ATOM 2739 C C . LEU B 1 46 ? -39.027 30.454 -18.085 1.00 53.89 27 LEU B C 1
ATOM 2740 O O . LEU B 1 46 ? -40.219 30.370 -18.398 1.00 51.41 27 LEU B O 1
ATOM 2745 N N . ALA B 1 47 ? -38.108 30.970 -18.892 1.00 43.46 28 ALA B N 1
ATOM 2746 C CA . ALA B 1 47 ? -38.387 31.403 -20.250 1.00 44.00 28 ALA B CA 1
ATOM 2747 C C . ALA B 1 47 ? -37.201 31.017 -21.114 1.00 40.45 28 ALA B C 1
ATOM 2748 O O . ALA B 1 47 ? -36.063 30.987 -20.641 1.00 42.51 28 ALA B O 1
ATOM 2750 N N . VAL B 1 48 ? -37.471 30.701 -22.376 1.00 40.70 29 VAL B N 1
ATOM 2751 C CA . VAL B 1 48 ? -36.361 30.347 -23.263 1.00 40.76 29 VAL B CA 1
ATOM 2752 C C . VAL B 1 48 ? -35.467 31.565 -23.446 1.00 39.83 29 VAL B C 1
ATOM 2753 O O . VAL B 1 48 ? -35.958 32.640 -23.836 1.00 39.44 29 VAL B O 1
ATOM 2757 N N . PRO B 1 49 ? -34.175 31.473 -23.153 1.00 42.18 30 PRO B N 1
ATOM 2758 C CA . PRO B 1 49 ? -33.302 32.645 -23.256 1.00 44.28 30 PRO B CA 1
ATOM 2759 C C . PRO B 1 49 ? -32.872 32.913 -24.692 1.00 37.42 30 PRO B C 1
ATOM 2760 O O . PRO B 1 49 ? -32.889 32.036 -25.556 1.00 35.73 30 PRO B O 1
ATOM 2764 N N . TYR B 1 50 ? -32.480 34.161 -24.927 1.00 40.54 31 TYR B N 1
ATOM 2765 C CA . TYR B 1 50 ? -31.997 34.607 -26.224 1.00 43.49 31 TYR B CA 1
ATOM 2766 C C . TYR B 1 50 ? -30.499 34.866 -26.164 1.00 45.02 31 TYR B C 1
ATOM 2767 O O . TYR B 1 50 ? -29.989 35.375 -25.161 1.00 43.36 31 TYR B O 1
ATOM 2776 N N . LEU B 1 51 ? -29.801 34.524 -27.244 1.00 38.11 32 LEU B N 1
ATOM 2777 C CA . LEU B 1 51 ? -28.436 34.971 -27.479 1.00 40.49 32 LEU B CA 1
ATOM 2778 C C . LEU B 1 51 ? -28.436 36.027 -28.578 1.00 41.31 32 LEU B C 1
ATOM 2779 O O . LEU B 1 51 ? -29.129 35.882 -29.591 1.00 37.95 32 LEU B O 1
ATOM 2784 N N . ASP B 1 52 ? -27.665 37.096 -28.369 1.00 50.30 33 ASP B N 1
ATOM 2785 C CA . ASP B 1 52 ? -27.600 38.201 -29.320 1.00 53.99 33 ASP B CA 1
ATOM 2786 C C . ASP B 1 52 ? -26.805 37.857 -30.569 1.00 50.62 33 ASP B C 1
ATOM 2787 O O . ASP B 1 52 ? -26.928 38.557 -31.577 1.00 52.89 33 ASP B O 1
ATOM 2792 N N . LYS B 1 53 ? -25.976 36.823 -30.514 1.00 44.44 34 LYS B N 1
ATOM 2793 C CA . LYS B 1 53 ? -25.157 36.420 -31.647 1.00 41.18 34 LYS B CA 1
ATOM 2794 C C . LYS B 1 53 ? -24.785 34.962 -31.450 1.00 38.92 34 LYS B C 1
ATOM 2795 O O . LYS B 1 53 ? -24.961 34.411 -30.355 1.00 41.99 34 LYS B O 1
ATOM 2798 N N . PRO B 1 54 ? -24.267 34.307 -32.479 1.00 41.34 35 PRO B N 1
ATOM 2799 C CA . PRO B 1 54 ? -23.905 32.900 -32.339 1.00 43.99 35 PRO B CA 1
ATOM 2800 C C . PRO B 1 54 ? -22.826 32.703 -31.288 1.00 39.18 35 PRO B C 1
ATOM 2801 O O . PRO B 1 54 ? -21.881 33.499 -31.189 1.00 37.77 35 PRO B O 1
ATOM 2805 N N . PRO B 1 55 ? -22.932 31.658 -30.480 1.00 40.20 36 PRO B N 1
ATOM 2806 C CA . PRO B 1 55 ? -21.905 31.372 -29.475 1.00 35.91 36 PRO B CA 1
ATOM 2807 C C . PRO B 1 55 ? -20.692 30.679 -30.083 1.00 34.99 36 PRO B C 1
ATOM 2808 O O . PRO B 1 55 ? -20.720 30.176 -31.209 1.00 33.00 36 PRO B O 1
ATOM 2812 N N . THR B 1 56 ? -19.614 30.643 -29.302 1.00 33.46 37 THR B N 1
ATOM 2813 C CA . THR B 1 56 ? -18.495 29.795 -29.658 1.00 34.00 37 THR B CA 1
ATOM 2814 C C . THR B 1 56 ? -18.904 28.330 -29.536 1.00 31.31 37 THR B C 1
ATOM 2815 O O . THR B 1 56 ? -19.836 28.001 -28.805 1.00 36.14 37 THR B O 1
ATOM 2819 N N . PRO B 1 57 ? -18.230 27.433 -30.260 1.00 38.38 38 PRO B N 1
ATOM 2820 C CA . PRO B 1 57 ? -18.526 26.000 -30.094 1.00 39.37 38 PRO B CA 1
ATOM 2821 C C . PRO B 1 57 ? -18.478 25.536 -28.649 1.00 32.77 38 PRO B C 1
ATOM 2822 O O . PRO B 1 57 ? -19.390 24.834 -28.200 1.00 31.38 38 PRO B O 1
ATOM 2826 N N . LEU B 1 58 ? -17.436 25.918 -27.906 1.00 31.18 39 LEU B N 1
ATOM 2827 C CA . LEU B 1 58 ? -17.320 25.512 -26.509 1.00 33.60 39 LEU B CA 1
ATOM 2828 C C . LEU B 1 58 ? -18.469 26.062 -25.680 1.00 33.08 39 LEU B C 1
ATOM 2829 O O . LEU B 1 58 ? -19.093 25.332 -24.900 1.00 33.35 39 LEU B O 1
ATOM 2834 N N . HIS B 1 59 ? -18.750 27.359 -25.821 1.00 37.09 40 HIS B N 1
ATOM 2835 C CA . HIS B 1 59 ? -19.891 27.948 -25.129 1.00 42.79 40 HIS B CA 1
ATOM 2836 C C . HIS B 1 59 ? -21.181 27.232 -25.492 1.00 40.51 40 HIS B C 1
ATOM 2837 O O . HIS B 1 59 ? -22.045 27.019 -24.633 1.00 38.53 40 HIS B O 1
ATOM 2844 N N . PHE B 1 60 ? -21.343 26.863 -26.762 1.00 36.02 41 PHE B N 1
ATOM 2845 C CA . PHE B 1 60 ? -22.563 26.164 -27.142 1.00 35.43 41 PHE B CA 1
ATOM 2846 C C . PHE B 1 60 ? -22.641 24.818 -26.446 1.00 33.70 41 PHE B C 1
ATOM 2847 O O . PHE B 1 60 ? -23.702 24.434 -25.937 1.00 30.26 41 PHE B O 1
ATOM 2855 N N . TYR B 1 61 ? -21.524 24.087 -26.395 1.00 36.13 42 TYR B N 1
ATOM 2856 C CA . TYR B 1 61 ? -21.572 22.777 -25.761 1.00 37.77 42 TYR B CA 1
ATOM 2857 C C . TYR B 1 61 ? -21.804 22.906 -24.263 1.00 35.65 42 TYR B C 1
ATOM 2858 O O . TYR B 1 61 ? -22.626 22.180 -23.693 1.00 33.91 42 TYR B O 1
ATOM 2867 N N . ARG B 1 62 ? -21.110 23.845 -23.612 1.00 32.28 43 ARG B N 1
ATOM 2868 C CA . ARG B 1 62 ? -21.148 23.909 -22.155 1.00 39.24 43 ARG B CA 1
ATOM 2869 C C . ARG B 1 62 ? -22.409 24.602 -21.646 1.00 35.80 43 ARG B C 1
ATOM 2870 O O . ARG B 1 62 ? -22.986 24.177 -20.641 1.00 31.72 43 ARG B O 1
ATOM 2878 N N . ASP B 1 63 ? -22.862 25.657 -22.319 1.00 36.75 44 ASP B N 1
ATOM 2879 C CA . ASP B 1 63 ? -24.018 26.392 -21.818 1.00 32.78 44 ASP B CA 1
ATOM 2880 C C . ASP B 1 63 ? -25.350 25.758 -22.210 1.00 31.49 44 ASP B C 1
ATOM 2881 O O . ASP B 1 63 ? -26.351 25.970 -21.518 1.00 31.25 44 ASP B O 1
ATOM 2886 N N . TRP B 1 64 ? -25.410 25.011 -23.310 1.00 36.68 45 TRP B N 1
ATOM 2887 C CA . TRP B 1 64 ? -26.715 24.585 -23.809 1.00 37.43 45 TRP B CA 1
ATOM 2888 C C . TRP B 1 64 ? -26.794 23.093 -24.103 1.00 31.53 45 TRP B C 1
ATOM 2889 O O . TRP B 1 64 ? -27.742 22.436 -23.659 1.00 32.50 45 TRP B O 1
ATOM 2900 N N . VAL B 1 65 ? -25.811 22.542 -24.824 1.00 28.91 46 VAL B N 1
ATOM 2901 C CA . VAL B 1 65 ? -25.905 21.150 -25.266 1.00 29.24 46 VAL B CA 1
ATOM 2902 C C . VAL B 1 65 ? -25.756 20.195 -24.084 1.00 28.22 46 VAL B C 1
ATOM 2903 O O . VAL B 1 65 ? -26.660 19.401 -23.793 1.00 27.32 46 VAL B O 1
ATOM 2907 N N . CYS B 1 66 ? -24.605 20.224 -23.408 1.00 36.76 47 CYS B N 1
ATOM 2908 C CA . CYS B 1 66 ? -24.409 19.301 -22.288 1.00 38.80 47 CYS B CA 1
ATOM 2909 C C . CYS B 1 66 ? -25.476 19.467 -21.221 1.00 35.51 47 CYS B C 1
ATOM 2910 O O . CYS B 1 66 ? -26.050 18.453 -20.789 1.00 32.08 47 CYS B O 1
ATOM 2913 N N . PRO B 1 67 ? -25.796 20.677 -20.750 1.00 32.39 48 PRO B N 1
ATOM 2914 C CA . PRO B 1 67 ? -26.931 20.822 -19.819 1.00 32.21 48 PRO B CA 1
ATOM 2915 C C . PRO B 1 67 ? -28.296 20.547 -20.457 1.00 36.07 48 PRO B C 1
ATOM 2916 O O . PRO B 1 67 ? -29.301 20.507 -19.735 1.00 34.44 48 PRO B O 1
ATOM 2920 N N . ASN B 1 68 ? -28.374 20.367 -21.778 1.00 37.76 49 ASN B N 1
ATOM 2921 C CA . ASN B 1 68 ? -29.604 19.897 -22.411 1.00 34.76 49 ASN B CA 1
ATOM 2922 C C . ASN B 1 68 ? -30.727 20.915 -22.232 1.00 34.82 49 ASN B C 1
ATOM 2923 O O . ASN B 1 68 ? -31.824 20.572 -21.797 1.00 33.22 49 ASN B O 1
ATOM 2928 N N . ARG B 1 69 ? -30.445 22.180 -22.555 1.00 36.39 50 ARG B N 1
ATOM 2929 C CA . ARG B 1 69 ? -31.444 23.216 -22.338 1.00 39.41 50 ARG B CA 1
ATOM 2930 C C . ARG B 1 69 ? -31.544 24.161 -23.531 1.00 37.69 50 ARG B C 1
ATOM 2931 O O . ARG B 1 69 ? -30.533 24.462 -24.185 1.00 32.26 50 ARG B O 1
ATOM 2939 N N . PRO B 1 70 ? -32.749 24.635 -23.828 1.00 37.78 51 PRO B N 1
ATOM 2940 C CA . PRO B 1 70 ? -32.992 25.344 -25.082 1.00 37.34 51 PRO B CA 1
ATOM 2941 C C . PRO B 1 70 ? -32.579 26.801 -25.018 1.00 39.25 51 PRO B C 1
ATOM 2942 O O . PRO B 1 70 ? -32.548 27.425 -23.958 1.00 36.83 51 PRO B O 1
ATOM 2946 N N . CYS B 1 71 ? -32.28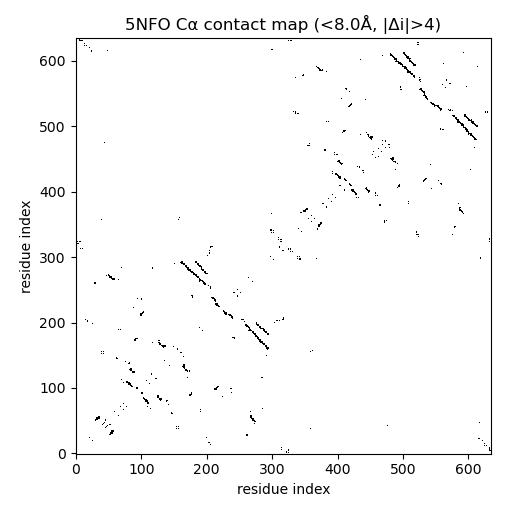8 27.348 -26.193 1.00 38.76 52 CYS B N 1
ATOM 2947 C CA . CYS B 1 71 ? -32.105 28.782 -26.337 1.00 38.23 52 CYS B CA 1
ATOM 2948 C C . CYS B 1 71 ? -32.495 29.175 -27.754 1.00 35.23 52 CYS B C 1
ATOM 2949 O O . CYS B 1 71 ? -32.622 28.327 -28.637 1.00 31.27 52 CYS B O 1
ATOM 2952 N N . ILE B 1 72 ? -32.695 30.472 -27.958 1.00 36.22 53 ILE B N 1
ATOM 2953 C CA . ILE B 1 72 ? -32.910 31.041 -29.284 1.00 31.27 53 ILE B CA 1
ATOM 2954 C C . ILE B 1 72 ? -31.715 31.925 -29.605 1.00 33.87 53 ILE B C 1
ATOM 2955 O O . ILE B 1 72 ? -31.364 32.811 -28.818 1.00 36.17 53 ILE B O 1
ATOM 2960 N N . ILE B 1 73 ? -31.100 31.698 -30.763 1.00 32.75 54 ILE B N 1
ATOM 2961 C CA . ILE B 1 73 ? -29.951 32.481 -31.197 1.00 33.02 54 ILE B CA 1
ATOM 2962 C C . ILE B 1 73 ? -30.414 33.495 -32.225 1.00 39.27 54 ILE B C 1
ATOM 2963 O O . ILE B 1 73 ? -31.044 33.137 -33.230 1.00 42.09 54 ILE B O 1
ATOM 2968 N N . ARG B 1 74 ? -30.121 34.759 -31.962 1.00 46.66 55 ARG B N 1
ATOM 2969 C CA . ARG B 1 74 ? -30.376 35.830 -32.909 1.00 46.52 55 ARG B CA 1
ATOM 2970 C C . ARG B 1 74 ? -29.155 36.086 -33.775 1.00 41.99 55 ARG B C 1
ATOM 2971 O O . ARG B 1 74 ? -28.020 35.797 -33.394 1.00 47.37 55 ARG B O 1
ATOM 2979 N N . ASN B 1 75 ? -29.407 36.644 -34.955 1.00 40.79 56 ASN B N 1
ATOM 2980 C CA . ASN B 1 75 ? -28.342 37.113 -35.833 1.00 47.20 56 ASN B CA 1
ATOM 2981 C C . ASN B 1 75 ? -27.403 35.983 -36.250 1.00 47.30 56 ASN B C 1
ATOM 2982 O O . ASN B 1 75 ? -26.203 36.202 -36.455 1.00 45.93 56 ASN B O 1
ATOM 2987 N N . ALA B 1 76 ? -27.951 34.772 -36.404 1.00 41.99 57 ALA B N 1
ATOM 2988 C CA . ALA B 1 76 ? -27.192 33.613 -36.854 1.00 42.80 57 ALA B CA 1
ATOM 2989 C C . ALA B 1 76 ? -27.429 33.266 -38.318 1.00 41.87 57 ALA B C 1
ATOM 2990 O O . ALA B 1 76 ? -26.748 32.379 -38.841 1.00 41.11 57 ALA B O 1
ATOM 2992 N N . LEU B 1 77 ? -28.376 33.930 -38.986 1.00 45.82 58 LEU B N 1
ATOM 2993 C CA . LEU B 1 77 ? -28.750 33.589 -40.356 1.00 46.81 58 LEU B CA 1
ATOM 2994 C C . LEU B 1 77 ? -28.431 34.717 -41.330 1.00 49.56 58 LEU B C 1
ATOM 2995 O O . LEU B 1 77 ? -29.016 34.781 -42.415 1.00 47.26 58 LEU B O 1
ATOM 3000 N N . GLN B 1 78 ? -27.502 35.602 -40.966 1.00 52.75 59 GLN B N 1
ATOM 3001 C CA . GLN B 1 78 ? -27.205 36.760 -41.797 1.00 54.82 59 GLN B CA 1
ATOM 3002 C C . GLN B 1 78 ? -26.492 36.390 -43.090 1.00 49.27 59 GLN B C 1
ATOM 3003 O O . GLN B 1 78 ? -26.541 37.164 -44.047 1.00 47.81 59 GLN B O 1
ATOM 3009 N N . HIS B 1 79 ? -25.819 35.243 -43.139 1.00 49.44 60 HIS B N 1
ATOM 3010 C CA . HIS B 1 79 ? -25.153 34.814 -44.361 1.00 51.78 60 HIS B CA 1
ATOM 3011 C C . HIS B 1 79 ? -26.095 34.097 -45.322 1.00 54.49 60 HIS B C 1
ATOM 3012 O O . HIS B 1 79 ? -25.648 33.658 -46.388 1.00 52.59 60 HIS B O 1
ATOM 3019 N N . TRP B 1 80 ? -27.377 33.965 -44.979 1.00 53.91 61 TRP B N 1
ATOM 3020 C CA . TRP B 1 80 ? -28.308 33.195 -45.793 1.00 51.15 61 TRP B CA 1
ATOM 3021 C C . TRP B 1 80 ? -29.008 34.113 -46.786 1.00 46.40 61 TRP B C 1
ATOM 3022 O O . TRP B 1 80 ? -29.849 34.923 -46.372 1.00 44.15 61 TRP B O 1
ATOM 3033 N N . PRO B 1 81 ? -28.729 34.017 -48.080 1.00 46.75 62 PRO B N 1
ATOM 3034 C CA . PRO B 1 81 ? -29.588 34.709 -49.052 1.00 52.95 62 PRO B CA 1
ATOM 3035 C C . PRO B 1 81 ? -31.067 34.431 -48.825 1.00 56.74 62 PRO B C 1
ATOM 3036 O O . PRO B 1 81 ? -31.910 35.294 -49.096 1.00 58.77 62 PRO B O 1
ATOM 3040 N N . ALA B 1 82 ? -31.402 33.246 -48.305 1.00 53.46 63 ALA B N 1
ATOM 3041 C CA . ALA B 1 82 ? -32.794 32.883 -48.074 1.00 49.83 63 ALA B CA 1
ATOM 3042 C C . ALA B 1 82 ? -33.512 33.904 -47.208 1.00 49.95 63 ALA B C 1
ATOM 3043 O O . ALA B 1 82 ? -34.735 34.060 -47.318 1.00 43.08 63 ALA B O 1
ATOM 3045 N N . LEU B 1 83 ? -32.780 34.603 -46.340 1.00 56.44 64 LEU B N 1
ATOM 3046 C CA . LEU B 1 83 ? -33.445 35.470 -45.377 1.00 58.37 64 LEU B CA 1
ATOM 3047 C C . LEU B 1 83 ? -34.048 36.700 -46.043 1.00 57.73 64 LEU B C 1
ATOM 3048 O O . LEU B 1 83 ? -35.042 37.246 -45.548 1.00 56.91 64 LEU B O 1
ATOM 3053 N N . GLN B 1 84 ? -33.465 37.150 -47.152 1.00 69.44 65 GLN B N 1
ATOM 3054 C CA . GLN B 1 84 ? -34.018 38.265 -47.908 1.00 68.22 65 GLN B CA 1
ATOM 3055 C C . GLN B 1 84 ? -34.945 37.804 -49.029 1.00 70.12 65 GLN B C 1
ATOM 3056 O O . GLN B 1 84 ? -35.960 38.455 -49.295 1.00 69.99 65 GLN B O 1
ATOM 3058 N N . LYS B 1 85 ? -34.626 36.684 -49.679 1.00 59.22 66 LYS B N 1
ATOM 3059 C CA . LYS B 1 85 ? -35.310 36.288 -50.906 1.00 59.31 66 LYS B CA 1
ATOM 3060 C C . LYS B 1 85 ? -36.556 35.441 -50.666 1.00 55.08 66 LYS B C 1
ATOM 3061 O O . LYS B 1 85 ? -37.563 35.631 -51.355 1.00 55.55 66 LYS B O 1
ATOM 3067 N N . TRP B 1 86 ? -36.525 34.519 -49.705 1.00 52.53 67 TRP B N 1
ATOM 3068 C CA . TRP B 1 86 ? -37.539 33.472 -49.657 1.00 47.84 67 TRP B CA 1
ATOM 3069 C C . TRP B 1 86 ? -38.928 34.026 -49.356 1.00 46.79 67 TRP B C 1
ATOM 3070 O O . TRP B 1 86 ? -39.125 34.811 -48.422 1.00 46.66 67 TRP B O 1
ATOM 3081 N N . SER B 1 87 ? -39.892 33.580 -50.152 1.00 44.91 68 SER B N 1
ATOM 3082 C CA . SER B 1 87 ? -41.294 33.943 -50.034 1.00 43.48 68 SER B CA 1
ATOM 3083 C C . SER B 1 87 ? -42.060 33.017 -50.969 1.00 44.08 68 SER B C 1
ATOM 3084 O O . SER B 1 87 ? -41.467 32.318 -51.794 1.00 45.70 68 SER B O 1
ATOM 3087 N N . LEU B 1 88 ? -43.385 33.018 -50.834 1.00 41.87 69 LEU B N 1
ATOM 3088 C CA . LEU B 1 88 ? -44.205 32.180 -51.706 1.00 40.41 69 LEU B CA 1
ATOM 3089 C C . LEU B 1 88 ? -44.047 32.554 -53.174 1.00 36.41 69 LEU B C 1
ATOM 3090 O O . LEU B 1 88 ? -43.839 31.646 -53.997 1.00 37.88 69 LEU B O 1
ATOM 3095 N N . PRO B 1 89 ? -44.119 33.830 -53.575 1.00 42.71 70 PRO B N 1
ATOM 3096 C CA . PRO B 1 89 ? -43.874 34.159 -54.993 1.00 41.01 70 PRO B CA 1
ATOM 3097 C C . PRO B 1 89 ? -42.481 33.776 -55.466 1.00 40.48 70 PRO B C 1
ATOM 3098 O O . PRO B 1 89 ? -42.320 33.265 -56.583 1.00 38.99 70 PRO B O 1
ATOM 3102 N N . TYR B 1 90 ? -41.458 34.041 -54.654 1.00 36.07 71 TYR B N 1
ATOM 3103 C CA . TYR B 1 90 ? -40.103 33.629 -55.006 1.00 36.01 71 TYR B CA 1
ATOM 3104 C C . TYR B 1 90 ? -40.018 32.123 -55.219 1.00 38.34 71 TYR B C 1
ATOM 3105 O O . TYR B 1 90 ? -39.347 31.656 -56.146 1.00 36.83 71 TYR B O 1
ATOM 3114 N N . PHE B 1 91 ? -40.662 31.341 -54.350 1.00 43.08 72 PHE B N 1
ATOM 3115 C CA . PHE B 1 91 ? -40.678 29.896 -54.549 1.00 43.95 72 PHE B CA 1
ATOM 3116 C C . PHE B 1 91 ? -41.368 29.547 -55.859 1.00 48.21 72 PHE B C 1
ATOM 3117 O O . PHE B 1 91 ? -40.882 28.710 -56.628 1.00 51.00 72 PHE B O 1
ATOM 3125 N N . ARG B 1 92 ? -42.510 30.182 -56.130 1.00 44.29 73 ARG B N 1
ATOM 3126 C CA . ARG B 1 92 ? -43.220 29.914 -57.373 1.00 43.01 73 ARG B CA 1
ATOM 3127 C C . ARG B 1 92 ? -42.294 30.092 -58.569 1.00 39.25 73 ARG B C 1
ATOM 3128 O O . ARG B 1 92 ? -42.244 29.241 -59.462 1.00 40.54 73 ARG B O 1
ATOM 3136 N N . ALA B 1 93 ? -41.528 31.186 -58.581 1.00 38.87 74 ALA B N 1
ATOM 3137 C CA . ALA B 1 93 ? -40.612 31.451 -59.685 1.00 40.92 74 ALA B CA 1
ATOM 3138 C C . ALA B 1 93 ? -39.504 30.408 -59.757 1.00 45.91 74 ALA B C 1
ATOM 3139 O O . ALA B 1 93 ? -39.158 29.937 -60.845 1.00 51.82 74 ALA B O 1
ATOM 3141 N N . THR B 1 94 ? -38.953 30.015 -58.611 1.00 50.89 75 THR B N 1
ATOM 3142 C CA . THR B 1 94 ? -37.718 29.240 -58.588 1.00 50.68 75 THR B CA 1
ATOM 3143 C C . THR B 1 94 ? -37.949 27.729 -58.620 1.00 49.92 75 THR B C 1
ATOM 3144 O O . THR B 1 94 ? -37.211 27.011 -59.299 1.00 48.67 75 THR B O 1
ATOM 3148 N N . VAL B 1 95 ? -38.944 27.216 -57.897 1.00 43.20 76 VAL B N 1
ATOM 3149 C CA . VAL B 1 95 ? -39.125 25.770 -57.776 1.00 41.13 76 VAL B CA 1
ATOM 3150 C C . VAL B 1 95 ? -40.607 25.425 -57.823 1.00 44.44 76 VAL B C 1
ATOM 3151 O O . VAL B 1 95 ? -41.021 24.359 -57.356 1.00 48.10 76 VAL B O 1
ATOM 3155 N N . GLY B 1 96 ? -41.415 26.313 -58.407 1.00 39.96 77 GLY B N 1
ATOM 3156 C CA . GLY B 1 96 ? -42.854 26.123 -58.381 1.00 40.15 77 GLY B CA 1
ATOM 3157 C C . GLY B 1 96 ? -43.310 24.842 -59.052 1.00 43.54 77 GLY B C 1
ATOM 3158 O O . GLY B 1 96 ? -44.330 24.263 -58.666 1.00 46.31 77 GLY B O 1
ATOM 3159 N N . SER B 1 97 ? -42.581 24.385 -60.064 1.00 43.96 78 SER B N 1
ATOM 3160 C CA . SER B 1 97 ? -42.967 23.183 -60.788 1.00 53.19 78 SER B CA 1
ATOM 3161 C C . SER B 1 97 ? -42.351 21.922 -60.202 1.00 52.15 78 SER B C 1
ATOM 3162 O O . SER B 1 97 ? -42.566 20.837 -60.745 1.00 50.69 78 SER B O 1
ATOM 3165 N N . THR B 1 98 ? -41.603 22.031 -59.110 1.00 60.43 79 THR B N 1
ATOM 3166 C CA . THR B 1 98 ? -40.962 20.863 -58.525 1.00 60.76 79 THR B CA 1
ATOM 3167 C C . THR B 1 98 ? -41.978 20.031 -57.751 1.00 58.36 79 THR B C 1
ATOM 3168 O O . THR B 1 98 ? -42.792 20.565 -56.995 1.00 52.96 79 THR B O 1
ATOM 3172 N N . GLU B 1 99 ? -41.926 18.716 -57.956 1.00 59.37 80 GLU B N 1
ATOM 3173 C CA . GLU B 1 99 ? -42.798 17.785 -57.253 1.00 62.03 80 GLU B CA 1
ATOM 3174 C C . GLU B 1 99 ? -42.242 17.513 -55.861 1.00 57.60 80 GLU B C 1
ATOM 3175 O O . GLU B 1 99 ? -41.052 17.223 -55.706 1.00 55.68 80 GLU B O 1
ATOM 3181 N N . VAL B 1 100 ? -43.097 17.604 -54.847 1.00 61.79 81 VAL B N 1
ATOM 3182 C CA . VAL B 1 100 ? -42.674 17.393 -53.470 1.00 59.65 81 VAL B CA 1
ATOM 3183 C C . VAL B 1 100 ? -43.680 16.510 -52.752 1.00 54.90 81 VAL B C 1
ATOM 3184 O O . VAL B 1 100 ? -44.862 16.468 -53.105 1.00 45.60 81 VAL B O 1
ATOM 3188 N N . SER B 1 101 ? -43.193 15.783 -51.749 1.00 54.45 82 SER B N 1
ATOM 3189 C CA . SER B 1 101 ? -44.083 15.043 -50.871 1.00 54.18 82 SER B CA 1
ATOM 3190 C C . SER B 1 101 ? -44.833 16.018 -49.980 1.00 51.36 82 SER B C 1
ATOM 3191 O O . SER B 1 101 ? -44.226 16.867 -49.323 1.00 49.05 82 SER B O 1
ATOM 3194 N N . VAL B 1 102 ? -46.157 15.923 -49.996 1.00 52.47 83 VAL B N 1
ATOM 3195 C CA . VAL B 1 102 ? -47.026 16.774 -49.194 1.00 52.68 83 VAL B CA 1
ATOM 3196 C C . VAL B 1 102 ? -47.830 15.875 -48.268 1.00 54.06 83 VAL B C 1
ATOM 3197 O O . VAL B 1 102 ? -48.412 14.880 -48.716 1.00 57.76 83 VAL B O 1
ATOM 3201 N N . ALA B 1 103 ? -47.856 16.216 -46.985 1.00 42.44 84 ALA B N 1
ATOM 3202 C CA . ALA B 1 103 ? -48.711 15.525 -46.033 1.00 41.87 84 ALA B CA 1
ATOM 3203 C C . ALA B 1 103 ? -50.094 16.162 -46.037 1.00 40.69 84 ALA B C 1
ATOM 3204 O O . ALA B 1 103 ? -50.222 17.389 -46.089 1.00 40.14 84 ALA B O 1
ATOM 3206 N N . VAL B 1 104 ? -51.132 15.323 -45.991 1.00 46.21 85 VAL B N 1
ATOM 3207 C CA . VAL B 1 104 ? -52.514 15.791 -45.985 1.00 45.24 85 VAL B CA 1
ATOM 3208 C C . VAL B 1 104 ? -53.297 15.067 -44.898 1.00 45.87 85 VAL B C 1
ATOM 3209 O O . VAL B 1 104 ? -53.203 13.842 -44.758 1.00 44.40 85 VAL B O 1
ATOM 3213 N N . THR B 1 105 ? -54.078 15.829 -44.141 1.00 44.39 86 THR B N 1
ATOM 3214 C CA . THR B 1 105 ? -54.939 15.322 -43.081 1.00 43.10 86 THR B CA 1
ATOM 3215 C C . THR B 1 105 ? -56.260 16.060 -43.129 1.00 47.15 86 THR B C 1
ATOM 3216 O O . THR B 1 105 ? -56.342 17.177 -43.661 1.00 44.14 86 THR B O 1
ATOM 3220 N N . PRO B 1 106 ? -57.326 15.481 -42.566 1.00 43.41 87 PRO B N 1
ATOM 3221 C CA . PRO B 1 106 ? -58.609 16.198 -42.526 1.00 42.18 87 PRO B CA 1
ATOM 3222 C C . PRO B 1 106 ? -58.600 17.428 -41.637 1.00 39.30 87 PRO B C 1
ATOM 3223 O O . PRO B 1 106 ? -59.316 18.391 -41.935 1.00 41.61 87 PRO B O 1
ATOM 3227 N N . ASP B 1 107 ? -57.810 17.435 -40.561 1.00 45.75 88 ASP B N 1
ATOM 3228 C CA . ASP B 1 107 ? -57.949 18.433 -39.504 1.00 46.63 88 ASP B CA 1
ATOM 3229 C C . ASP B 1 107 ? -56.652 19.154 -39.151 1.00 42.39 88 ASP B C 1
ATOM 3230 O O . ASP B 1 107 ? -56.672 20.031 -38.281 1.00 42.61 88 ASP B O 1
ATOM 3235 N N . GLY B 1 108 ? -55.536 18.816 -39.786 1.00 39.71 89 GLY B N 1
ATOM 3236 C CA . GLY B 1 108 ? -54.269 19.455 -39.492 1.00 44.43 89 GLY B CA 1
ATOM 3237 C C . GLY B 1 108 ? -53.388 18.735 -38.494 1.00 43.98 89 GLY B C 1
ATOM 3238 O O . GLY B 1 108 ? -52.325 19.263 -38.142 1.00 42.26 89 GLY B O 1
ATOM 3239 N N . TYR B 1 109 ? -53.780 17.548 -38.035 1.00 43.49 90 TYR B N 1
ATOM 3240 C CA . TYR B 1 109 ? -53.030 16.806 -37.020 1.00 42.46 90 TYR B CA 1
ATOM 3241 C C . TYR B 1 109 ? -52.467 15.537 -37.654 1.00 42.49 90 TYR B C 1
ATOM 3242 O O . TYR B 1 109 ? -53.093 14.477 -37.626 1.00 42.35 90 TYR B O 1
ATOM 3251 N N . ALA B 1 110 ? -51.266 15.656 -38.216 1.00 39.38 91 ALA B N 1
ATOM 3252 C CA . ALA B 1 110 ? -50.526 14.509 -38.714 1.00 42.85 91 ALA B CA 1
ATOM 3253 C C . ALA B 1 110 ? -49.670 13.933 -37.593 1.00 45.72 91 ALA B C 1
ATOM 3254 O O . ALA B 1 110 ? -49.159 14.670 -36.745 1.00 52.20 91 ALA B O 1
ATOM 3256 N N . ASP B 1 111 ? -49.522 12.610 -37.589 1.00 47.85 92 ASP B N 1
ATOM 3257 C CA . ASP B 1 111 ? -48.774 11.910 -36.545 1.00 45.09 92 ASP B CA 1
ATOM 3258 C C . ASP B 1 111 ? -49.296 12.305 -35.163 1.00 42.62 92 ASP B C 1
ATOM 3259 O O . ASP B 1 111 ? -48.614 12.929 -34.353 1.00 41.95 92 ASP B O 1
ATOM 3264 N N . ALA B 1 112 ? -50.544 11.911 -34.925 1.00 38.70 93 ALA B N 1
ATOM 3265 C CA . ALA B 1 112 ? -51.275 12.339 -33.743 1.00 41.35 93 ALA B CA 1
ATOM 3266 C C . ALA B 1 112 ? -52.347 11.310 -33.429 1.00 39.79 93 ALA B C 1
ATOM 3267 O O . ALA B 1 112 ? -52.840 10.617 -34.320 1.00 40.95 93 ALA B O 1
ATOM 3269 N N . VAL B 1 113 ? -52.705 11.220 -32.153 1.00 41.82 94 VAL B N 1
ATOM 3270 C CA . VAL B 1 113 ? -53.760 10.309 -31.728 1.00 43.75 94 VAL B CA 1
ATOM 3271 C C . VAL B 1 113 ? -55.104 10.909 -32.109 1.00 44.23 94 VAL B C 1
ATOM 3272 O O . VAL B 1 113 ? -55.427 12.034 -31.717 1.00 43.58 94 VAL B O 1
ATOM 3276 N N . ARG B 1 114 ? -55.882 10.158 -32.882 1.00 48.25 95 ARG B N 1
ATOM 3277 C CA . ARG B 1 114 ? -57.236 10.543 -33.273 1.00 56.80 95 ARG B CA 1
ATOM 3278 C C . ARG B 1 114 ? -58.152 9.381 -32.917 1.00 52.94 95 ARG B C 1
ATOM 3279 O O . ARG B 1 114 ? -58.142 8.349 -33.592 1.00 51.82 95 ARG B O 1
ATOM 3287 N N . GLY B 1 115 ? -58.927 9.544 -31.851 1.00 61.52 96 GLY B N 1
ATOM 3288 C CA . GLY B 1 115 ? -59.770 8.465 -31.377 1.00 63.66 96 GLY B CA 1
ATOM 3289 C C . GLY B 1 115 ? -58.947 7.316 -30.832 1.00 64.29 96 GLY B C 1
ATOM 3290 O O . GLY B 1 115 ? -58.128 7.497 -29.926 1.00 64.64 96 GLY B O 1
ATOM 3291 N N . ASP B 1 116 ? -59.150 6.123 -31.388 1.00 51.05 97 ASP B N 1
ATOM 3292 C CA . ASP B 1 116 ? -58.433 4.928 -30.966 1.00 54.98 97 ASP B CA 1
ATOM 3293 C C . ASP B 1 116 ? -57.329 4.539 -31.947 1.00 52.68 97 ASP B C 1
ATOM 3294 O O . ASP B 1 116 ? -57.015 3.351 -32.090 1.00 53.20 97 ASP B O 1
ATOM 3299 N N . ARG B 1 117 ? -56.726 5.510 -32.629 1.00 52.57 98 ARG B N 1
ATOM 3300 C CA . ARG B 1 117 ? -55.646 5.199 -33.551 1.00 48.63 98 ARG B CA 1
ATOM 3301 C C . ARG B 1 117 ? -54.595 6.298 -33.572 1.00 40.08 98 ARG B C 1
ATOM 3302 O O . ARG B 1 117 ? -54.888 7.481 -33.377 1.00 36.29 98 ARG B O 1
ATOM 3310 N N . PHE B 1 118 ? -53.353 5.877 -33.810 1.00 40.61 99 PHE B N 1
ATOM 3311 C CA . PHE B 1 118 ? -52.279 6.797 -34.159 1.00 34.83 99 PHE B CA 1
ATOM 3312 C C . PHE B 1 118 ? -52.379 7.058 -35.652 1.00 34.90 99 PHE B C 1
ATOM 3313 O O . PHE B 1 118 ? -52.176 6.145 -36.457 1.00 35.05 99 PHE B O 1
ATOM 3321 N N . MET B 1 119 ? -52.696 8.290 -36.029 1.00 39.21 100 MET B N 1
ATOM 3322 C CA . MET B 1 119 ? -52.971 8.615 -37.420 1.00 40.68 100 MET B CA 1
ATOM 3323 C C . MET B 1 119 ? -51.727 9.190 -38.080 1.00 45.86 100 MET B C 1
ATOM 3324 O O . MET B 1 119 ? -51.148 10.173 -37.601 1.00 43.69 100 MET B O 1
ATOM 3329 N N . MET B 1 120 ? -51.342 8.595 -39.133 1.00 44.09 101 MET B N 1
ATOM 3330 C CA . MET B 1 120 ? -50.314 9.100 -40.019 1.00 43.69 101 MET B CA 1
ATOM 3331 C C . MET B 1 120 ? -50.962 9.778 -41.220 1.00 44.17 101 MET B C 1
ATOM 3332 O O . MET B 1 120 ? -52.071 9.416 -41.617 1.00 41.82 101 MET B O 1
ATOM 3337 N N . PRO B 1 121 ? -50.332 10.787 -41.810 1.00 43.00 102 PRO B N 1
ATOM 3338 C CA . PRO B 1 121 ? -50.997 11.551 -42.869 1.00 47.53 102 PRO B CA 1
ATOM 3339 C C . PRO B 1 121 ? -51.045 10.800 -44.192 1.00 52.94 102 PRO B C 1
ATOM 3340 O O . PRO B 1 121 ? -50.328 9.825 -44.428 1.00 48.99 102 PRO B O 1
ATOM 3344 N N . ALA B 1 122 ? -51.924 11.280 -45.063 1.00 50.55 103 ALA B N 1
ATOM 3345 C CA . ALA B 1 122 ? -51.865 10.897 -46.463 1.00 54.17 103 ALA B CA 1
ATOM 3346 C C . ALA B 1 122 ? -50.719 11.658 -47.100 1.00 44.97 103 ALA B C 1
ATOM 3347 O O . ALA B 1 122 ? -50.631 12.882 -46.969 1.00 42.49 103 ALA B O 1
ATOM 3349 N N . GLU B 1 123 ? -49.816 10.934 -47.747 1.00 50.35 104 GLU B N 1
ATOM 3350 C CA . GLU B 1 123 ? -48.717 11.550 -48.473 1.00 52.67 104 GLU B CA 1
ATOM 3351 C C . GLU B 1 123 ? -49.093 11.606 -49.946 1.00 50.28 104 GLU B C 1
ATOM 3352 O O . GLU B 1 123 ? -49.516 10.601 -50.526 1.00 53.20 104 GLU B O 1
ATOM 3358 N N . ARG B 1 124 ? -48.980 12.791 -50.527 1.00 47.34 105 ARG B N 1
ATOM 3359 C CA . ARG B 1 124 ? -49.343 13.037 -51.911 1.00 56.47 105 ARG B CA 1
ATOM 3360 C C . ARG B 1 124 ? -48.170 13.729 -52.582 1.00 57.18 105 ARG B C 1
ATOM 3361 O O . ARG B 1 124 ? -47.529 14.597 -51.983 1.00 50.62 105 ARG B O 1
ATOM 3369 N N . ARG B 1 125 ? -47.878 13.328 -53.813 1.00 64.18 106 ARG B N 1
ATOM 3370 C CA . ARG B 1 125 ? -46.834 13.969 -54.597 1.00 54.77 106 ARG B CA 1
ATOM 3371 C C . ARG B 1 125 ? -47.478 15.030 -55.479 1.00 47.17 106 ARG B C 1
ATOM 3372 O O . ARG B 1 125 ? -48.278 14.708 -56.363 1.00 50.47 106 ARG B O 1
ATOM 3380 N N . LEU B 1 126 ? -47.135 16.288 -55.231 1.00 42.86 107 LEU B N 1
ATOM 3381 C CA . LEU B 1 126 ? -47.786 17.411 -55.881 1.00 46.55 107 LEU B CA 1
ATOM 3382 C C . LEU B 1 126 ? -46.739 18.446 -56.248 1.00 43.36 107 LEU B C 1
ATOM 3383 O O . LEU B 1 126 ? -45.721 18.574 -55.558 1.00 44.06 107 LEU B O 1
ATOM 3388 N N . PRO B 1 127 ? -46.964 19.208 -57.311 1.00 43.47 108 PRO B N 1
ATOM 3389 C CA . PRO B 1 127 ? -46.059 20.316 -57.608 1.00 43.48 108 PRO B CA 1
ATOM 3390 C C . PRO B 1 127 ? -46.163 21.361 -56.516 1.00 39.29 108 PRO B C 1
ATOM 3391 O O . PRO B 1 127 ? -47.229 21.584 -55.938 1.00 41.76 108 PRO B O 1
ATOM 3395 N N . LEU B 1 128 ? -45.033 21.994 -56.220 1.00 40.54 109 LEU B N 1
ATOM 3396 C CA . LEU B 1 128 ? -45.020 22.946 -55.120 1.00 44.34 109 LEU B CA 1
ATOM 3397 C C . LEU B 1 128 ? -45.960 24.113 -55.394 1.00 41.71 109 LEU B C 1
ATOM 3398 O O . LEU B 1 128 ? -46.522 24.694 -54.460 1.00 37.62 109 LEU B O 1
ATOM 3403 N N . SER B 1 129 ? -46.171 24.444 -56.667 1.00 38.99 110 SER B N 1
ATOM 3404 C CA . SER B 1 129 ? -47.086 25.526 -57.016 1.00 45.95 110 SER B CA 1
ATOM 3405 C C . SER B 1 129 ? -48.502 25.283 -56.496 1.00 43.77 110 SER B C 1
ATOM 3406 O O . SER B 1 129 ? -49.222 26.242 -56.196 1.00 38.87 110 SER B O 1
ATOM 3409 N N . PHE B 1 130 ? -48.937 24.024 -56.411 1.00 47.42 111 PHE B N 1
ATOM 3410 C CA . PHE B 1 130 ? -50.267 23.773 -55.870 1.00 49.71 111 PHE B CA 1
ATOM 3411 C C . PHE B 1 130 ? -50.306 24.071 -54.380 1.00 45.17 111 PHE B C 1
ATOM 3412 O O . PHE B 1 130 ? -51.305 24.596 -53.875 1.00 44.51 111 PHE B O 1
ATOM 3420 N N . VAL B 1 131 ? -49.233 23.738 -53.658 1.00 44.39 112 VAL B N 1
ATOM 3421 C CA . VAL B 1 131 ? -49.163 24.104 -52.247 1.00 42.94 112 VAL B CA 1
ATOM 3422 C C . VAL B 1 131 ? -49.239 25.615 -52.095 1.00 37.51 112 VAL B C 1
ATOM 3423 O O . VAL B 1 131 ? -49.952 26.134 -51.228 1.00 35.64 112 VAL B O 1
ATOM 3427 N N . LEU B 1 132 ? -48.495 26.346 -52.928 1.00 39.31 113 LEU B N 1
ATOM 3428 C CA . LEU B 1 132 ? -48.532 27.801 -52.854 1.00 42.09 113 LEU B CA 1
ATOM 3429 C C . LEU B 1 132 ? -49.927 28.319 -53.164 1.00 43.94 113 LEU B C 1
ATOM 3430 O O . LEU B 1 132 ? -50.407 29.252 -52.512 1.00 45.44 113 LEU B O 1
ATOM 3435 N N . ASP B 1 133 ? -50.603 27.708 -54.142 1.00 42.94 114 ASP B N 1
ATOM 3436 C CA . ASP B 1 133 ? -51.977 28.094 -54.448 1.00 45.16 114 ASP B CA 1
ATOM 3437 C C . ASP B 1 133 ? -52.875 27.945 -53.222 1.00 46.15 114 ASP B C 1
ATOM 3438 O O . ASP B 1 133 ? -53.641 28.855 -52.882 1.00 44.34 114 ASP B O 1
ATOM 3443 N N . VAL B 1 134 ? -52.807 26.792 -52.550 1.00 40.93 115 VAL B N 1
ATOM 3444 C CA . VAL B 1 134 ? -53.638 26.578 -51.365 1.00 46.12 115 VAL B CA 1
ATOM 3445 C C . VAL B 1 134 ? -53.309 27.609 -50.297 1.00 41.24 115 VAL B C 1
ATOM 3446 O O . VAL B 1 134 ? -54.207 28.219 -49.708 1.00 41.86 115 VAL B O 1
ATOM 3450 N N . LEU B 1 135 ? -52.016 27.832 -50.046 1.00 47.15 116 LEU B N 1
ATOM 3451 C CA . LEU B 1 135 ? -51.605 28.753 -48.991 1.00 47.28 116 LEU B CA 1
ATOM 3452 C C . LEU B 1 135 ? -52.054 30.177 -49.285 1.00 50.98 116 LEU B C 1
ATOM 3453 O O . LEU B 1 135 ? -52.428 30.920 -48.368 1.00 51.41 116 LEU B O 1
ATOM 3458 N N . GLU B 1 136 ? -52.008 30.582 -50.548 1.00 52.19 117 GLU B N 1
ATOM 3459 C CA . GLU B 1 136 ? -52.385 31.928 -50.944 1.00 49.78 117 GLU B CA 1
ATOM 3460 C C . GLU B 1 136 ? -53.885 32.072 -51.170 1.00 47.63 117 GLU B C 1
ATOM 3461 O O . GLU B 1 136 ? -54.328 33.130 -51.626 1.00 55.32 117 GLU B O 1
ATOM 3467 N N . GLY B 1 137 ? -54.671 31.037 -50.875 1.00 60.58 118 GLY B N 1
ATOM 3468 C CA . GLY B 1 137 ? -56.102 31.080 -51.102 1.00 59.02 118 GLY B CA 1
ATOM 3469 C C . GLY B 1 137 ? -56.519 31.042 -52.554 1.00 57.91 118 GLY B C 1
ATOM 3470 O O . GLY B 1 137 ? -57.707 31.219 -52.848 1.00 59.82 118 GLY B O 1
ATOM 3471 N N . ARG B 1 138 ? -55.579 30.824 -53.477 1.00 56.27 119 ARG B N 1
ATOM 3472 C CA . ARG B 1 138 ? -55.923 30.729 -54.892 1.00 58.10 119 ARG B CA 1
ATOM 3473 C C . ARG B 1 138 ? -56.643 29.427 -55.222 1.00 56.05 119 ARG B C 1
ATOM 3474 O O . ARG B 1 138 ? -57.327 29.354 -56.247 1.00 59.96 119 ARG B O 1
ATOM 3482 N N . ALA B 1 139 ? -56.510 28.401 -54.385 1.00 59.83 120 ALA B N 1
ATOM 3483 C CA . ALA B 1 139 ? -57.151 27.120 -54.640 1.00 58.39 120 ALA B CA 1
ATOM 3484 C C . ALA B 1 139 ? -57.646 26.528 -53.330 1.00 66.66 120 ALA B C 1
ATOM 3485 O O . ALA B 1 139 ? -57.279 26.970 -52.237 1.00 68.56 120 ALA B O 1
ATOM 3487 N N . GLN B 1 140 ? -58.484 25.506 -53.462 1.00 76.77 121 GLN B N 1
ATOM 3488 C CA . GLN B 1 140 ? -59.079 24.804 -52.339 1.00 80.05 121 GLN B CA 1
ATOM 3489 C C . GLN B 1 140 ? -58.739 23.326 -52.458 1.00 74.41 121 GLN B C 1
ATOM 3490 O O . GLN B 1 140 ? -58.691 22.775 -53.563 1.00 69.67 121 GLN B O 1
ATOM 3496 N N . HIS B 1 141 ? -58.487 22.695 -51.320 1.00 66.12 122 HIS B N 1
ATOM 3497 C CA . HIS B 1 141 ? -58.080 21.303 -51.242 1.00 66.53 122 HIS B CA 1
ATOM 3498 C C . HIS B 1 141 ? -58.767 20.711 -50.022 1.00 61.49 122 HIS B C 1
ATOM 3499 O O . HIS B 1 141 ? -59.014 21.430 -49.047 1.00 55.86 122 HIS B O 1
ATOM 3506 N N . PRO B 1 142 ? -59.126 19.428 -50.051 1.00 60.97 123 PRO B N 1
ATOM 3507 C CA . PRO B 1 142 ? -59.708 18.824 -48.846 1.00 58.38 123 PRO B CA 1
ATOM 3508 C C . PRO B 1 142 ? -58.659 18.711 -47.748 1.00 53.42 123 PRO B C 1
ATOM 3509 O O . PRO B 1 142 ? -57.536 18.264 -47.985 1.00 49.05 123 PRO B O 1
ATOM 3513 N N . GLY B 1 143 ? -59.025 19.142 -46.548 1.00 54.30 124 GLY B N 1
ATOM 3514 C CA . GLY B 1 143 ? -58.142 18.985 -45.414 1.00 50.49 124 GLY B CA 1
ATOM 3515 C C . GLY B 1 143 ? -57.094 20.069 -45.289 1.00 47.61 124 GLY B C 1
ATOM 3516 O O . GLY B 1 143 ? -57.298 21.208 -45.720 1.00 47.55 124 GLY B O 1
ATOM 3517 N N . VAL B 1 144 ? -55.956 19.711 -44.701 1.00 47.16 125 VAL B N 1
ATOM 3518 C CA . VAL B 1 144 ? -54.909 20.660 -44.352 1.00 48.86 125 VAL B CA 1
ATOM 3519 C C . VAL B 1 144 ? -53.607 20.183 -44.970 1.00 42.60 125 VAL B C 1
ATOM 3520 O O . VAL B 1 144 ? -53.251 19.009 -44.834 1.00 42.48 125 VAL B O 1
ATOM 3524 N N . LEU B 1 145 ? -52.900 21.091 -45.635 1.00 39.90 126 LEU B N 1
ATOM 3525 C CA . LEU B 1 145 ? -51.635 20.783 -46.286 1.00 43.88 126 LEU B CA 1
ATOM 3526 C C . LEU B 1 145 ? -50.464 21.201 -45.415 1.00 38.84 126 LEU B C 1
ATOM 3527 O O . LEU B 1 145 ? -50.516 22.230 -44.737 1.00 38.66 126 LEU B O 1
ATOM 3532 N N . TYR B 1 146 ? -49.402 20.401 -45.466 1.00 41.01 127 TYR B N 1
ATOM 3533 C CA . TYR B 1 146 ? -48.153 20.703 -44.785 1.00 48.17 127 TYR B CA 1
ATOM 3534 C C . TYR B 1 146 ? -47.044 19.977 -45.531 1.00 45.97 127 TYR B C 1
ATOM 3535 O O . TYR B 1 146 ? -47.117 18.757 -45.701 1.00 42.43 127 TYR B O 1
ATOM 3544 N N . VAL B 1 147 ? -46.034 20.717 -45.982 1.00 42.38 128 VAL B N 1
ATOM 3545 C CA . VAL B 1 147 ? -44.808 20.105 -46.487 1.00 47.07 128 VAL B CA 1
ATOM 3546 C C . VAL B 1 147 ? -43.926 19.839 -45.272 1.00 48.50 128 VAL B C 1
ATOM 3547 O O . VAL B 1 147 ? -43.263 20.741 -44.757 1.00 50.12 128 VAL B O 1
ATOM 3551 N N . GLN B 1 148 ? -43.920 18.581 -44.817 1.00 68.83 129 GLN B N 1
ATOM 3552 C CA . GLN B 1 148 ? -43.313 18.215 -43.542 1.00 74.46 129 GLN B CA 1
ATOM 3553 C C . GLN B 1 148 ? -42.485 16.940 -43.627 1.00 82.72 129 GLN B C 1
ATOM 3554 O O . GLN B 1 148 ? -42.152 16.375 -42.581 1.00 83.14 129 GLN B O 1
ATOM 3560 N N . LYS B 1 149 ? -42.161 16.461 -44.829 1.00 68.45 130 LYS B N 1
ATOM 3561 C CA . LYS B 1 149 ? -41.713 15.080 -44.991 1.00 72.58 130 LYS B CA 1
ATOM 3562 C C . LYS B 1 149 ? -40.500 14.752 -44.126 1.00 76.03 130 LYS B C 1
ATOM 3563 O O . LYS B 1 149 ? -40.334 13.599 -43.712 1.00 75.45 130 LYS B O 1
ATOM 3569 N N . GLN B 1 150 ? -39.655 15.734 -43.836 1.00 77.89 131 GLN B N 1
ATOM 3570 C CA . GLN B 1 150 ? -38.394 15.503 -43.099 1.00 77.64 131 GLN B CA 1
ATOM 3571 C C . GLN B 1 150 ? -37.531 14.593 -43.980 1.00 72.50 131 GLN B C 1
ATOM 3572 O O . GLN B 1 150 ? -37.550 14.736 -45.211 1.00 72.45 131 GLN B O 1
ATOM 3578 N N . CYS B 1 151 ? -36.778 13.659 -43.395 1.00 79.21 132 CYS B N 1
ATOM 3579 C CA . CYS B 1 151 ? -35.925 12.754 -44.162 1.00 75.26 132 CYS B CA 1
ATOM 3580 C C . CYS B 1 151 ? -34.971 13.539 -45.056 1.00 75.08 132 CYS B C 1
ATOM 3581 O O . CYS B 1 151 ? -34.656 13.133 -46.177 1.00 77.03 132 CYS B O 1
ATOM 3584 N N . SER B 1 152 ? -34.520 14.691 -44.562 1.00 76.47 133 SER B N 1
ATOM 3585 C CA . SER B 1 152 ? -33.605 15.548 -45.310 1.00 69.49 133 SER B CA 1
ATOM 3586 C C . SER B 1 152 ? -34.202 15.912 -46.673 1.00 62.36 133 SER B C 1
ATOM 3587 O O . SER B 1 152 ? -33.575 15.746 -47.721 1.00 56.70 133 SER B O 1
ATOM 3590 N N . ASN B 1 153 ? -35.440 16.416 -46.650 1.00 58.22 134 ASN B N 1
ATOM 3591 C CA . ASN B 1 153 ? -36.170 16.692 -47.883 1.00 57.52 134 ASN B CA 1
ATOM 3592 C C . ASN B 1 153 ? -35.701 17.953 -48.600 1.00 55.92 134 ASN B C 1
ATOM 3593 O O . ASN B 1 153 ? -36.114 18.177 -49.745 1.00 52.87 134 ASN B O 1
ATOM 3598 N N . LEU B 1 154 ? -34.856 18.773 -47.979 1.00 61.24 135 LEU B N 1
ATOM 3599 C CA . LEU B 1 154 ? -34.449 20.007 -48.636 1.00 65.18 135 LEU B CA 1
ATOM 3600 C C . LEU B 1 154 ? -33.413 19.695 -49.713 1.00 72.29 135 LEU B C 1
ATOM 3601 O O . LEU B 1 154 ? -33.583 20.127 -50.859 1.00 76.08 135 LEU B O 1
ATOM 3606 N N . PRO B 1 155 ? -32.345 18.944 -49.419 1.00 71.04 136 PRO B N 1
ATOM 3607 C CA . PRO B 1 155 ? -31.454 18.531 -50.516 1.00 72.07 136 PRO B CA 1
ATOM 3608 C C . PRO B 1 155 ? -32.082 17.498 -51.438 1.00 74.31 136 PRO B C 1
ATOM 3609 O O . PRO B 1 155 ? -31.759 17.470 -52.631 1.00 74.17 136 PRO B O 1
ATOM 3613 N N . SER B 1 156 ? -32.977 16.651 -50.923 1.00 74.64 137 SER B N 1
ATOM 3614 C CA . SER B 1 156 ? -33.506 15.548 -51.720 1.00 73.53 137 SER B CA 1
ATOM 3615 C C . SER B 1 156 ? -34.569 16.017 -52.713 1.00 68.55 137 SER B C 1
ATOM 3616 O O . SER B 1 156 ? -34.574 15.585 -53.871 1.00 62.85 137 SER B O 1
ATOM 3619 N N . GLU B 1 157 ? -35.486 16.882 -52.284 1.00 70.40 138 GLU B N 1
ATOM 3620 C CA . GLU B 1 157 ? -36.591 17.297 -53.140 1.00 70.36 138 GLU B CA 1
ATOM 3621 C C . GLU B 1 157 ? -36.463 18.721 -53.662 1.00 68.25 138 GLU B C 1
ATOM 3622 O O . GLU B 1 157 ? -36.998 19.015 -54.737 1.00 63.36 138 GLU B O 1
ATOM 3628 N N . LEU B 1 158 ? -35.737 19.604 -52.959 1.00 61.83 139 LEU B N 1
ATOM 3629 C CA . LEU B 1 158 ? -35.577 21.000 -53.382 1.00 61.31 139 LEU B CA 1
ATOM 3630 C C . LEU B 1 158 ? -34.104 21.409 -53.465 1.00 60.76 139 LEU B C 1
ATOM 3631 O O . LEU B 1 158 ? -33.689 22.406 -52.873 1.00 59.51 139 LEU B O 1
ATOM 3636 N N . PRO B 1 159 ? -33.285 20.665 -54.212 1.00 60.71 140 PRO B N 1
ATOM 3637 C CA . PRO B 1 159 ? -31.869 21.056 -54.349 1.00 63.78 140 PRO B CA 1
ATOM 3638 C C . PRO B 1 159 ? -31.657 22.435 -54.959 1.00 63.39 140 PRO B C 1
ATOM 3639 O O . PRO B 1 159 ? -30.608 23.042 -54.717 1.00 62.48 140 PRO B O 1
ATOM 3643 N N . GLN B 1 160 ? -32.606 22.953 -55.743 1.00 68.82 141 GLN B N 1
ATOM 3644 C CA . GLN B 1 160 ? -32.432 24.283 -56.323 1.00 65.11 141 GLN B CA 1
ATOM 3645 C C . GLN B 1 160 ? -32.323 25.364 -55.257 1.00 57.88 141 GLN B C 1
ATOM 3646 O O . GLN B 1 160 ? -31.857 26.470 -55.551 1.00 53.14 141 GLN B O 1
ATOM 3652 N N . LEU B 1 161 ? -32.758 25.079 -54.035 1.00 57.45 142 LEU B N 1
ATOM 3653 C CA . LEU B 1 161 ? -32.759 26.071 -52.975 1.00 54.00 142 LEU B CA 1
ATOM 3654 C C . LEU B 1 161 ? -31.479 26.069 -52.157 1.00 55.80 142 LEU B C 1
ATOM 3655 O O . LEU B 1 161 ? -31.242 27.025 -51.413 1.00 58.24 142 LEU B O 1
ATOM 3660 N N . LEU B 1 162 ? -30.652 25.036 -52.283 1.00 58.92 143 LEU B N 1
ATOM 3661 C CA . LEU B 1 162 ? -29.444 24.940 -51.466 1.00 61.29 143 L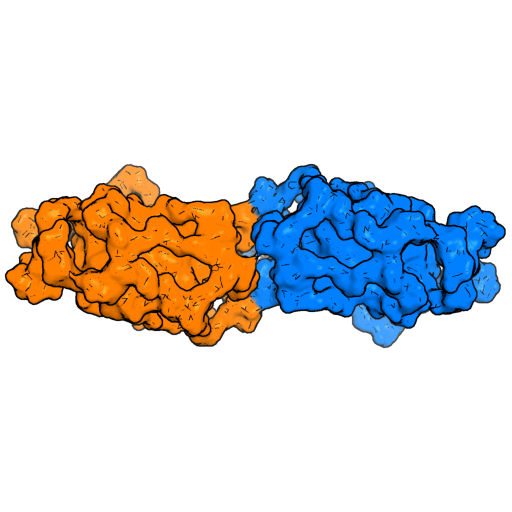EU B CA 1
ATOM 3662 C C . LEU B 1 162 ? -28.570 26.186 -51.518 1.00 58.31 143 LEU B C 1
ATOM 3663 O O . LEU B 1 162 ? -28.037 26.572 -50.466 1.00 51.52 143 LEU B O 1
ATOM 3668 N N . PRO B 1 163 ? -28.390 26.864 -52.653 1.00 58.88 144 PRO B N 1
ATOM 3669 C CA . PRO B 1 163 ? -27.547 28.071 -52.648 1.00 59.38 144 PRO B CA 1
ATOM 3670 C C . PRO B 1 163 ? -28.030 29.147 -51.686 1.00 56.16 144 PRO B C 1
ATOM 3671 O O . PRO B 1 163 ? -27.245 29.998 -51.261 1.00 57.29 144 PRO B O 1
ATOM 3675 N N . ASP B 1 164 ? -29.311 29.120 -51.322 1.00 55.79 145 ASP B N 1
ATOM 3676 C CA . ASP B 1 164 ? -29.880 30.190 -50.512 1.00 54.07 145 ASP B CA 1
ATOM 3677 C C . ASP B 1 164 ? -29.562 30.066 -49.023 1.00 54.39 145 ASP B C 1
ATOM 3678 O O . ASP B 1 164 ? -30.000 30.923 -48.250 1.00 49.22 145 ASP B O 1
ATOM 3683 N N . LEU B 1 165 ? -28.811 29.054 -48.599 1.00 45.17 146 LEU B N 1
ATOM 3684 C CA . LEU B 1 165 ? -28.544 28.859 -47.180 1.00 47.41 146 LEU B CA 1
ATOM 3685 C C . LEU B 1 165 ? -27.298 27.997 -47.020 1.00 49.71 146 LEU B C 1
ATOM 3686 O O . LEU B 1 165 ? -26.655 27.606 -47.997 1.00 56.17 146 LEU B O 1
ATOM 3691 N N . GLU B 1 166 ? -26.968 27.700 -45.767 1.00 49.92 147 GLU B N 1
ATOM 3692 C CA . GLU B 1 166 ? -25.790 26.917 -45.432 1.00 50.34 147 GLU B CA 1
ATOM 3693 C C . GLU B 1 166 ? -26.146 25.443 -45.297 1.00 43.84 147 GLU B C 1
ATOM 3694 O O . GLU B 1 166 ? -27.251 25.085 -44.886 1.00 41.10 147 GLU B O 1
ATOM 3700 N N . SER B 1 167 ? -25.197 24.587 -45.675 1.00 44.54 148 SER B N 1
ATOM 3701 C CA . SER B 1 167 ? -25.398 23.147 -45.577 1.00 43.58 148 SER B CA 1
ATOM 3702 C C . SER B 1 167 ? -25.329 22.652 -44.137 1.00 38.66 148 SER B C 1
ATOM 3703 O O . SER B 1 167 ? -25.718 21.512 -43.865 1.00 38.09 148 SER B O 1
ATOM 3706 N N . HIS B 1 168 ? -24.827 23.473 -43.223 1.00 37.97 149 HIS B N 1
ATOM 3707 C CA . HIS B 1 168 ? -24.841 23.163 -41.800 1.00 41.64 149 HIS B CA 1
ATOM 3708 C C . HIS B 1 168 ? -24.603 24.457 -41.040 1.00 40.52 149 HIS B C 1
ATOM 3709 O O . HIS B 1 168 ? -24.322 25.503 -41.628 1.00 42.59 149 HIS B O 1
ATOM 3716 N N . VAL B 1 169 ? -24.725 24.373 -39.722 1.00 39.49 150 VAL B N 1
ATOM 3717 C CA . VAL B 1 169 ? -24.434 25.506 -38.854 1.00 34.31 150 VAL B CA 1
ATOM 3718 C C . VAL B 1 169 ? -23.015 25.313 -38.332 1.00 38.84 150 VAL B C 1
ATOM 3719 O O . VAL B 1 169 ? -22.806 24.498 -37.424 1.00 39.94 150 VAL B O 1
ATOM 3723 N N . PRO B 1 170 ? -22.018 26.038 -38.857 1.00 33.43 151 PRO B N 1
ATOM 3724 C CA . PRO B 1 170 ? -20.617 25.662 -38.567 1.00 35.40 151 PRO B CA 1
ATOM 3725 C C . PRO B 1 170 ? -20.279 25.612 -37.085 1.00 35.02 151 PRO B C 1
ATOM 3726 O O . PRO B 1 170 ? -19.634 24.655 -36.635 1.00 39.17 151 PRO B O 1
ATOM 3730 N N . TRP B 1 171 ? -20.690 26.611 -36.304 1.00 40.79 152 TRP B N 1
ATOM 3731 C CA . TRP B 1 171 ? -20.329 26.603 -34.891 1.00 42.14 152 TRP B CA 1
ATOM 3732 C C . TRP B 1 171 ? -20.976 25.431 -34.161 1.00 35.68 152 TRP B C 1
ATOM 3733 O O . TRP B 1 171 ? -20.426 24.927 -33.174 1.00 33.37 152 TRP B O 1
ATOM 3744 N N . ALA B 1 172 ? -22.131 24.976 -34.638 1.00 36.60 153 ALA B N 1
ATOM 3745 C CA . ALA B 1 172 ? -22.793 23.838 -34.017 1.00 37.17 153 ALA B CA 1
ATOM 3746 C C . ALA B 1 172 ? -22.163 22.523 -34.460 1.00 38.40 153 ALA B C 1
ATOM 3747 O O . ALA B 1 172 ? -21.961 21.620 -33.642 1.00 39.03 153 ALA B O 1
ATOM 3749 N N . SER B 1 173 ? -21.848 22.400 -35.749 1.00 35.71 154 SER B N 1
ATOM 3750 C CA . SER B 1 173 ? -21.172 21.202 -36.236 1.00 37.57 154 SER B CA 1
ATOM 3751 C C . SER B 1 173 ? -19.818 21.009 -35.558 1.00 37.65 154 SER B C 1
ATOM 3752 O O . SER B 1 173 ? -19.463 19.892 -35.165 1.00 37.94 154 SER B O 1
ATOM 3755 N N . GLU B 1 174 ? -19.048 22.087 -35.412 1.00 38.37 155 GLU B N 1
ATOM 3756 C CA . GLU B 1 174 ? -17.777 21.996 -34.701 1.00 42.05 155 GLU B CA 1
ATOM 3757 C C . GLU B 1 174 ? -17.985 21.601 -33.241 1.00 46.48 155 GLU B C 1
ATOM 3758 O O . GLU B 1 174 ? -17.235 20.779 -32.700 1.00 40.13 155 GLU B O 1
ATOM 3764 N N . ALA B 1 175 ? -18.991 22.188 -32.585 1.00 45.24 156 ALA B N 1
ATOM 3765 C CA . ALA B 1 175 ? -19.248 21.883 -31.182 1.00 42.79 156 ALA B CA 1
ATOM 3766 C C . ALA B 1 175 ? -19.596 20.414 -30.997 1.00 40.00 156 ALA B C 1
ATOM 3767 O O . ALA B 1 175 ? -19.026 19.730 -30.139 1.00 40.83 156 ALA B O 1
ATOM 3769 N N . LEU B 1 176 ? -20.557 19.919 -31.774 1.00 40.05 157 LEU B N 1
ATOM 3770 C CA . LEU B 1 176 ? -20.976 18.527 -31.684 1.00 36.08 157 LEU B CA 1
ATOM 3771 C C . LEU B 1 176 ? -19.979 17.565 -32.312 1.00 37.28 157 LEU B C 1
ATOM 3772 O O . LEU B 1 176 ? -20.144 16.348 -32.172 1.00 34.31 157 LEU B O 1
ATOM 3777 N N . GLY B 1 177 ? -18.958 18.071 -32.996 1.00 37.87 158 GLY B N 1
ATOM 3778 C CA . GLY B 1 177 ? -18.005 17.190 -33.639 1.00 39.90 158 GLY B CA 1
ATOM 3779 C C . GLY B 1 177 ? -18.617 16.324 -34.714 1.00 38.93 158 GLY B C 1
ATOM 3780 O O . GLY B 1 177 ? -18.154 15.201 -34.938 1.00 41.85 158 GLY B O 1
ATOM 3781 N N . LYS B 1 178 ? -19.653 16.810 -35.387 1.00 37.19 159 LYS B N 1
ATOM 3782 C CA . LYS B 1 178 ? -20.252 16.045 -36.470 1.00 38.33 159 LYS B CA 1
ATOM 3783 C C . LYS B 1 178 ? -21.012 16.987 -37.385 1.00 40.00 159 LYS B C 1
ATOM 3784 O O . LYS B 1 178 ? -21.233 18.158 -37.070 1.00 41.64 159 LYS B O 1
ATOM 3790 N N . MET B 1 179 ? -21.402 16.453 -38.513 1.00 40.56 160 MET B N 1
ATOM 3791 C CA . MET B 1 179 ? -22.175 17.155 -39.515 1.00 39.92 160 MET B CA 1
ATOM 3792 C C . MET B 1 179 ? -23.646 16.793 -39.392 1.00 38.45 160 MET B C 1
ATOM 3793 O O . MET B 1 179 ? -24.004 15.801 -38.751 1.00 42.28 160 MET B O 1
ATOM 3798 N N . PRO B 1 180 ? -24.537 17.582 -39.977 1.00 38.81 161 PRO B N 1
ATOM 3799 C CA . PRO B 1 180 ? -25.966 17.273 -39.860 1.00 38.59 161 PRO B CA 1
ATOM 3800 C C . PRO B 1 180 ? -26.320 15.934 -40.491 1.00 36.73 161 PRO B C 1
ATOM 3801 O O . PRO B 1 180 ? -25.818 15.569 -41.554 1.00 37.34 161 PRO B O 1
ATOM 3805 N N A ASP B 1 181 ? -27.203 15.195 -39.823 0.50 41.60 162 ASP B N 1
ATOM 3806 N N B ASP B 1 181 ? -27.199 15.198 -39.815 0.50 41.60 162 ASP B N 1
ATOM 3807 C CA A ASP B 1 181 ? -27.735 13.976 -40.415 0.50 42.75 162 ASP B CA 1
ATOM 3808 C CA B ASP B 1 181 ? -27.749 13.977 -40.385 0.50 42.74 162 ASP B CA 1
ATOM 3809 C C A ASP B 1 181 ? -28.899 14.256 -41.357 0.50 42.50 162 ASP B C 1
ATOM 3810 C C B ASP B 1 181 ? -28.884 14.266 -41.361 0.50 42.50 162 ASP B C 1
ATOM 3811 O O A ASP B 1 181 ? -29.208 13.418 -42.210 0.50 40.37 162 ASP B O 1
ATOM 3812 O O B ASP B 1 181 ? -29.144 13.454 -42.255 0.50 40.36 162 ASP B O 1
ATOM 3821 N N . ALA B 1 182 ? -29.549 15.409 -41.225 1.00 46.97 163 ALA B N 1
ATOM 3822 C CA . ALA B 1 182 ? -30.620 15.769 -42.135 1.00 42.45 163 ALA B CA 1
ATOM 3823 C C . ALA B 1 182 ? -30.817 17.276 -42.096 1.00 41.43 163 ALA B C 1
ATOM 3824 O O . ALA B 1 182 ? -30.533 17.931 -41.091 1.00 38.12 163 ALA B O 1
ATOM 3826 N N . VAL B 1 183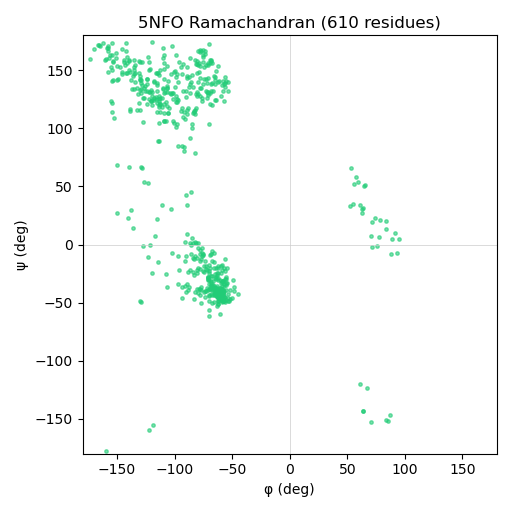 ? -31.308 17.811 -43.212 1.00 39.42 164 VAL B N 1
ATOM 3827 C CA . VAL B 1 183 ? -31.660 19.218 -43.335 1.00 39.02 164 VAL B CA 1
ATOM 3828 C C . VAL B 1 183 ? -33.034 19.263 -43.984 1.00 40.21 164 VAL B C 1
ATOM 3829 O O . VAL B 1 183 ? -33.198 18.838 -45.134 1.00 42.86 164 VAL B O 1
ATOM 3833 N N . ASN B 1 184 ? -34.020 19.760 -43.252 1.00 39.15 165 ASN B N 1
ATOM 3834 C CA . ASN B 1 184 ? -35.417 19.631 -43.631 1.00 36.37 165 ASN B CA 1
ATOM 3835 C C . ASN B 1 184 ? -36.003 20.997 -43.951 1.00 37.94 165 ASN B C 1
ATOM 3836 O O . ASN B 1 184 ? -35.626 22.007 -43.347 1.00 36.98 165 ASN B O 1
ATOM 3841 N N . PHE B 1 185 ? -36.924 21.006 -44.911 1.00 41.45 166 PHE B N 1
ATOM 3842 C CA . PHE B 1 185 ? -37.667 22.185 -45.331 1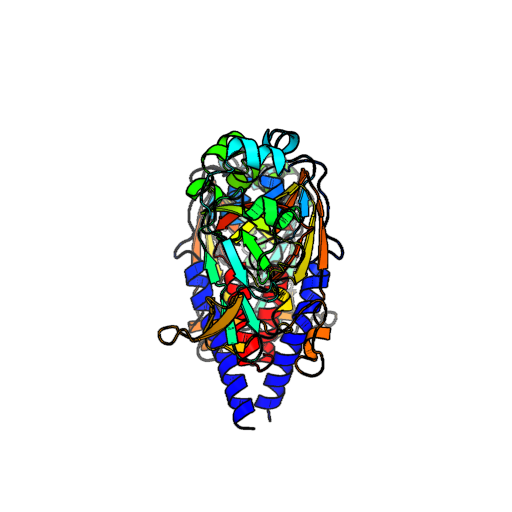.00 44.78 166 PHE B CA 1
ATOM 3843 C C . PHE B 1 185 ? -39.103 22.049 -44.841 1.00 43.99 166 PHE B C 1
ATOM 3844 O O . PHE B 1 185 ? -39.732 21.003 -45.036 1.00 41.99 166 PHE B O 1
ATOM 3852 N N . TRP B 1 186 ? -39.619 23.094 -44.204 1.00 37.04 167 TRP B N 1
ATOM 3853 C CA . TRP B 1 186 ? -40.968 23.077 -43.656 1.00 43.11 167 TRP B CA 1
ATOM 3854 C C . TRP B 1 186 ? -41.778 24.198 -44.291 1.00 41.47 167 TRP B C 1
ATOM 3855 O O . TRP B 1 186 ? -41.324 25.346 -44.340 1.00 36.64 167 TRP B O 1
ATOM 3866 N N . LEU B 1 187 ? -42.978 23.860 -44.759 1.00 42.96 168 LEU B N 1
ATOM 3867 C CA . LEU B 1 187 ? -43.904 24.846 -45.299 1.00 42.02 168 LEU B CA 1
ATOM 3868 C C . LEU B 1 187 ? -45.315 24.302 -45.138 1.00 42.11 168 LEU B C 1
ATOM 3869 O O . LEU B 1 187 ? -45.628 23.225 -45.659 1.00 39.25 168 LEU B O 1
ATOM 3874 N N . GLY B 1 188 ? -46.170 25.037 -44.433 1.00 40.05 169 GLY B N 1
ATOM 3875 C CA . GLY B 1 188 ? -47.508 24.528 -44.195 1.00 37.28 169 GLY B CA 1
ATOM 3876 C C . GLY B 1 188 ? -48.513 25.611 -43.883 1.00 36.74 169 GLY B C 1
ATOM 3877 O O . GLY B 1 188 ? -48.180 26.781 -43.689 1.00 40.88 169 GLY B O 1
ATOM 3878 N N . GLU B 1 189 ? -49.768 25.183 -43.847 1.00 40.18 170 GLU B N 1
ATOM 3879 C CA . GLU B 1 189 ? -50.861 26.024 -43.401 1.00 40.20 170 GLU B CA 1
ATOM 3880 C C . GLU B 1 189 ? -50.757 26.279 -41.898 1.00 38.74 170 GLU B C 1
ATOM 3881 O O . GLU B 1 189 ? -50.123 25.529 -41.153 1.00 35.85 170 GLU B O 1
ATOM 3887 N N . ALA B 1 190 ? -51.412 27.352 -41.453 1.00 35.39 171 ALA B N 1
ATOM 3888 C CA . ALA B 1 190 ? -51.467 27.647 -40.027 1.00 42.40 171 ALA B CA 1
ATOM 3889 C C . ALA B 1 190 ? -52.243 26.591 -39.249 1.00 44.75 171 ALA B C 1
ATOM 3890 O O . ALA B 1 190 ? -52.064 26.481 -38.035 1.00 51.27 171 ALA B O 1
ATOM 3892 N N . ALA B 1 191 ? -53.097 25.816 -39.918 1.00 46.19 172 ALA B N 1
ATOM 3893 C CA . ALA B 1 191 ? -53.875 24.778 -39.255 1.00 41.95 172 ALA B CA 1
ATOM 3894 C C . ALA B 1 191 ? -53.084 23.499 -39.020 1.00 41.77 172 ALA B C 1
ATOM 3895 O O . ALA B 1 191 ? -53.561 22.623 -38.293 1.00 41.06 172 ALA B O 1
ATOM 3897 N N . ALA B 1 192 ? -51.904 23.359 -39.618 1.00 35.92 173 ALA B N 1
ATOM 3898 C CA . ALA B 1 192 ? -51.115 22.149 -39.445 1.00 36.87 173 ALA B CA 1
ATOM 3899 C C . ALA B 1 192 ? -50.369 22.253 -38.125 1.00 38.92 173 ALA B C 1
ATOM 3900 O O . ALA B 1 192 ? -49.546 23.154 -37.935 1.00 42.52 173 ALA B O 1
ATOM 3902 N N . VAL B 1 193 ? -50.665 21.336 -37.214 1.00 37.33 174 VAL B N 1
ATOM 3903 C CA . VAL B 1 193 ? -50.114 21.347 -35.867 1.00 36.01 174 VAL B CA 1
ATOM 3904 C C . VAL B 1 193 ? -49.305 20.078 -35.682 1.00 36.71 174 VAL B C 1
ATOM 3905 O O . VAL B 1 193 ? -49.711 19.000 -36.130 1.00 40.40 174 VAL B O 1
ATOM 3909 N N . THR B 1 194 ? -48.170 20.205 -35.009 1.00 35.53 175 THR B N 1
ATOM 3910 C CA . THR B 1 194 ? -47.347 19.058 -34.656 1.00 38.21 175 THR B CA 1
ATOM 3911 C C . THR B 1 194 ? -47.617 18.709 -33.200 1.00 36.36 175 THR B C 1
ATOM 3912 O O . THR B 1 194 ? -47.358 19.516 -32.299 1.00 34.99 175 THR B O 1
ATOM 3916 N N A SER B 1 195 ? -48.155 17.518 -32.969 0.50 35.93 176 SER B N 1
ATOM 3917 N N B SER B 1 195 ? -48.130 17.502 -32.982 0.50 35.86 176 SER B N 1
ATOM 3918 C CA A SER B 1 195 ? -48.525 17.125 -31.621 0.50 36.19 176 SER B CA 1
ATOM 3919 C CA B SER B 1 195 ? -48.502 17.033 -31.659 0.50 36.10 176 SER B CA 1
ATOM 3920 C C A SER B 1 195 ? -47.285 16.730 -30.821 0.50 35.80 176 SER B C 1
ATOM 3921 C C B SER B 1 195 ? -47.260 16.745 -30.819 0.50 35.82 176 SER B C 1
ATOM 3922 O O A SER B 1 195 ? -46.198 16.511 -31.364 0.50 35.20 176 SER B O 1
ATOM 3923 O O B SER B 1 195 ? -46.144 16.622 -31.332 0.50 35.20 176 SER B O 1
ATOM 3928 N N . LEU B 1 196 ? -47.467 16.643 -29.507 1.00 38.09 177 LEU B N 1
ATOM 3929 C CA . LEU B 1 196 ? -46.356 16.385 -28.596 1.00 39.06 177 LEU B CA 1
ATOM 3930 C C . LEU B 1 196 ? -45.605 15.113 -28.951 1.00 38.38 177 LEU B C 1
ATOM 3931 O O . LEU B 1 196 ? -46.198 14.042 -29.117 1.00 41.86 177 LEU B O 1
ATOM 3936 N N . HIS B 1 197 ? -44.288 15.236 -29.017 1.00 35.67 178 HIS B N 1
ATOM 3937 C CA . HIS B 1 197 ? -43.393 14.119 -29.268 1.00 35.77 178 HIS B CA 1
ATOM 3938 C C . HIS B 1 197 ? -41.991 14.578 -28.911 1.00 36.96 178 HIS B C 1
ATOM 3939 O O . HIS B 1 197 ? -41.749 15.761 -28.670 1.00 38.83 178 HIS B O 1
ATOM 3946 N N . LYS B 1 198 ? -41.059 13.635 -28.919 1.00 41.65 179 LYS B N 1
ATOM 3947 C CA . LYS B 1 198 ? -39.654 13.945 -28.708 1.00 42.03 179 LYS B CA 1
ATOM 3948 C C . LYS B 1 198 ? -38.836 13.268 -29.797 1.00 43.03 179 LYS B C 1
ATOM 3949 O O . LYS B 1 198 ? -39.286 12.311 -30.431 1.00 40.92 179 LYS B O 1
ATOM 3955 N N . ASP B 1 199 ? -37.634 13.794 -30.024 1.00 43.77 180 ASP B N 1
ATOM 3956 C CA . ASP B 1 199 ? -36.734 13.275 -31.043 1.00 46.35 180 ASP B CA 1
ATOM 3957 C C . ASP B 1 199 ? -35.408 12.874 -30.410 1.00 43.55 180 ASP B C 1
ATOM 3958 O O . ASP B 1 199 ? -35.032 13.361 -29.340 1.00 42.91 180 ASP B O 1
ATOM 3963 N N . HIS B 1 200 ? -34.699 11.975 -31.095 1.00 46.25 181 HIS B N 1
ATOM 3964 C CA . HIS B 1 200 ? -33.342 11.582 -30.729 1.00 52.89 181 HIS B CA 1
ATOM 3965 C C . HIS B 1 200 ? -32.281 12.470 -31.377 1.00 45.75 181 HIS B C 1
ATOM 3966 O O . HIS B 1 200 ? -31.198 11.979 -31.714 1.00 48.96 181 HIS B O 1
ATOM 3973 N N . TYR B 1 201 ? -32.561 13.756 -31.571 1.00 38.09 182 TYR B N 1
ATOM 3974 C CA . TYR B 1 201 ? -31.685 14.637 -32.329 1.00 36.34 182 TYR B CA 1
ATOM 3975 C C . TYR B 1 201 ? -31.481 15.950 -31.599 1.00 29.90 182 TYR B C 1
ATOM 3976 O O . TYR B 1 201 ? -32.379 16.443 -30.911 1.00 32.30 182 TYR B O 1
ATOM 3985 N N . GLU B 1 202 ? -30.293 16.523 -31.776 1.00 28.35 183 GLU B N 1
ATOM 3986 C CA . GLU B 1 202 ? -30.087 17.934 -31.498 1.00 31.31 183 GLU B CA 1
ATOM 3987 C C . GLU B 1 202 ? -30.597 18.713 -32.700 1.00 38.34 183 GLU B C 1
ATOM 3988 O O . GLU B 1 202 ? -30.214 18.428 -33.840 1.00 35.86 183 GLU B O 1
ATOM 3994 N N . ASN B 1 203 ? -31.458 19.691 -32.450 1.00 34.20 184 ASN B N 1
ATOM 3995 C CA . ASN B 1 203 ? -32.221 20.343 -33.503 1.00 31.55 184 ASN B CA 1
ATOM 3996 C C . ASN B 1 203 ? -31.912 21.832 -33.516 1.00 35.89 184 ASN B C 1
ATOM 3997 O O . ASN B 1 203 ? -32.068 22.511 -32.495 1.00 38.35 184 ASN B O 1
ATOM 4002 N N . LEU B 1 204 ? -31.467 22.335 -34.664 1.00 40.96 185 LEU B N 1
ATOM 4003 C CA . LEU B 1 204 ? -31.312 23.768 -34.885 1.00 40.93 185 LEU B CA 1
ATOM 4004 C C . LEU B 1 204 ? -32.395 24.189 -35.863 1.00 37.34 185 LEU B C 1
ATOM 4005 O O . LEU B 1 204 ? -32.310 23.898 -37.063 1.00 35.26 185 LEU B O 1
ATOM 4010 N N . TYR B 1 205 ? -33.400 24.876 -35.345 1.00 31.23 186 TYR B N 1
ATOM 4011 C CA . TYR B 1 205 ? -34.625 25.160 -36.069 1.00 34.89 186 TYR B CA 1
ATOM 4012 C C . TYR B 1 205 ? -34.610 26.625 -36.479 1.00 36.50 186 TYR B C 1
ATOM 4013 O O . TYR B 1 205 ? -34.691 27.512 -35.621 1.00 36.08 186 TYR B O 1
ATOM 4022 N N . CYS B 1 206 ? -34.524 26.871 -37.788 1.00 35.92 187 CYS B N 1
ATOM 4023 C CA . CYS B 1 206 ? -34.361 28.211 -38.347 1.00 37.14 187 CYS B CA 1
ATOM 4024 C C . CYS B 1 206 ? -35.646 28.648 -39.043 1.00 35.96 187 CYS B C 1
ATOM 4025 O O . CYS B 1 206 ? -36.036 28.075 -40.067 1.00 37.00 187 CYS B O 1
ATOM 4028 N N . VAL B 1 207 ? -36.295 29.666 -38.489 1.00 35.74 188 VAL B N 1
ATOM 4029 C CA . VAL B 1 207 ? -37.495 30.244 -39.076 1.00 41.06 188 VAL B CA 1
ATOM 4030 C C . VAL B 1 207 ? -37.064 31.335 -40.052 1.00 41.09 188 VAL B C 1
ATOM 4031 O O . VAL B 1 207 ? -36.439 32.324 -39.653 1.00 39.03 188 VAL B O 1
ATOM 4035 N N . VAL B 1 208 ? -37.382 31.149 -41.334 1.00 38.92 189 VAL B N 1
ATOM 4036 C CA . VAL B 1 208 ? -36.987 32.114 -42.358 1.00 40.72 189 VAL B CA 1
ATOM 4037 C C . VAL B 1 208 ? -38.062 33.170 -42.563 1.00 37.44 189 VAL B C 1
ATOM 4038 O O . VAL B 1 208 ? -37.751 34.330 -42.828 1.00 36.97 189 VAL B O 1
ATOM 4042 N N . SER B 1 209 ? -39.329 32.790 -42.454 1.00 41.32 190 SER B N 1
ATOM 4043 C CA . SER B 1 209 ? -40.428 33.723 -42.648 1.00 44.76 190 SER B CA 1
ATOM 4044 C C . SER B 1 209 ? -41.604 33.294 -41.784 1.00 41.90 190 SER B C 1
ATOM 4045 O O . SER B 1 209 ? -41.877 32.101 -41.645 1.00 38.34 190 SER B O 1
ATOM 4048 N N . GLY B 1 210 ? -42.296 34.272 -41.209 1.00 41.01 191 GLY B N 1
ATOM 4049 C CA . GLY B 1 210 ? -43.435 33.989 -40.360 1.00 43.32 191 GLY B CA 1
ATOM 4050 C C . GLY B 1 210 ? -43.018 33.761 -38.923 1.00 44.22 191 GLY B C 1
ATOM 4051 O O . GLY B 1 210 ? -42.047 34.367 -38.461 1.00 41.93 191 GLY B O 1
ATOM 4052 N N . GLU B 1 211 ? -43.726 32.883 -38.210 1.00 47.16 192 GLU B N 1
ATOM 4053 C CA . GLU B 1 211 ? -43.334 32.539 -36.852 1.00 42.48 192 GLU B CA 1
ATOM 4054 C C . GLU B 1 211 ? -43.837 31.148 -36.482 1.00 35.14 192 GLU B C 1
ATOM 4055 O O . GLU B 1 211 ? -44.858 30.671 -36.985 1.00 36.95 192 GLU B O 1
ATOM 4061 N N . LYS B 1 212 ? -43.082 30.502 -35.603 1.00 32.32 193 LYS B N 1
ATOM 4062 C CA . LYS B 1 212 ? -43.409 29.206 -35.037 1.00 36.99 193 LYS B CA 1
ATOM 4063 C C . LYS B 1 212 ? -43.634 29.382 -33.543 1.00 38.29 193 LYS B C 1
ATOM 4064 O O . LYS B 1 212 ? -42.906 30.128 -32.881 1.00 37.62 193 LYS B O 1
ATOM 4070 N N . HIS B 1 213 ? -44.640 28.708 -33.013 1.00 41.95 194 HIS B N 1
ATOM 4071 C CA . HIS B 1 213 ? -44.904 28.711 -31.579 1.00 39.26 194 HIS B CA 1
ATOM 4072 C C . HIS B 1 213 ? -44.629 27.311 -31.059 1.00 36.74 194 HIS B C 1
ATOM 4073 O O . HIS B 1 213 ? -45.334 26.360 -31.413 1.00 37.43 194 HIS B O 1
ATOM 4080 N N . PHE B 1 214 ? -43.600 27.192 -30.227 1.00 37.69 195 PHE B N 1
ATOM 4081 C CA . PHE B 1 214 ? -43.216 25.932 -29.614 1.00 35.40 195 PHE B CA 1
ATOM 4082 C C . PHE B 1 214 ? -43.740 25.863 -28.185 1.00 34.18 195 PHE B C 1
ATOM 4083 O O . PHE B 1 214 ? -43.640 26.830 -27.421 1.00 35.96 195 PHE B O 1
ATOM 4091 N N . LEU B 1 215 ? -44.298 24.711 -27.829 1.00 33.50 196 LEU B N 1
ATOM 4092 C CA . LEU B 1 215 ? -44.566 24.366 -26.439 1.00 35.15 196 LEU B CA 1
ATOM 4093 C C . LEU B 1 215 ? -43.707 23.164 -26.077 1.00 30.00 196 LEU B C 1
ATOM 4094 O O . LEU B 1 215 ? -43.820 22.113 -26.716 1.00 32.20 196 LEU B O 1
ATOM 4099 N N . PHE B 1 216 ? -42.868 23.322 -25.049 1.00 29.81 197 PHE B N 1
ATOM 4100 C CA . PHE B 1 216 ? -41.908 22.316 -24.608 1.00 30.31 197 PHE B CA 1
ATOM 4101 C C . PHE B 1 216 ? -42.282 21.685 -23.271 1.00 35.40 197 PHE B C 1
ATOM 4102 O O . PHE B 1 216 ? -42.872 22.325 -22.397 1.00 33.50 197 PHE B O 1
ATOM 4110 N N . HIS B 1 217 ? -41.854 20.438 -23.100 1.00 33.85 198 HIS B N 1
ATOM 4111 C CA . HIS B 1 217 ? -41.661 19.855 -21.785 1.00 32.88 198 HIS B CA 1
ATOM 4112 C C . HIS B 1 217 ? -40.259 19.266 -21.722 1.00 31.20 198 HIS B C 1
ATOM 4113 O O . HIS B 1 217 ? -39.819 18.612 -22.679 1.00 28.21 198 HIS B O 1
ATOM 4120 N N . PRO B 1 218 ? -39.535 19.459 -20.617 1.00 31.95 199 PRO B N 1
ATOM 4121 C CA . PRO B 1 218 ? -38.215 18.858 -20.520 1.00 30.09 199 PRO B CA 1
ATOM 4122 C C . PRO B 1 218 ? -38.316 17.344 -20.390 1.00 30.46 199 PRO B C 1
ATOM 4123 O O . PRO B 1 218 ? -39.350 16.816 -19.960 1.00 32.75 199 PRO B O 1
ATOM 4127 N N . PRO B 1 219 ? -37.266 16.621 -20.766 1.00 36.67 200 PRO B N 1
ATOM 4128 C CA . PRO B 1 219 ? -37.265 15.159 -20.549 1.00 34.97 200 PRO B CA 1
ATOM 4129 C C . PRO B 1 219 ? -37.670 14.760 -19.135 1.00 33.48 200 PRO B C 1
ATOM 4130 O O . PRO B 1 219 ? -38.347 13.746 -18.940 1.00 33.65 200 PRO B O 1
ATOM 4134 N N . SER B 1 220 ? -37.274 15.549 -18.136 1.00 35.52 201 SER B N 1
ATOM 4135 C CA . SER B 1 220 ? -37.520 15.206 -16.744 1.00 30.81 201 SER B CA 1
ATOM 4136 C C . SER B 1 220 ? -38.993 15.288 -16.359 1.00 31.83 201 SER B C 1
ATOM 4137 O O . SER B 1 220 ? -39.343 14.884 -15.245 1.00 31.76 201 SER B O 1
ATOM 4140 N N . ASP B 1 221 ? -39.856 15.814 -17.229 1.00 34.44 202 ASP B N 1
ATOM 4141 C CA . ASP B 1 221 ? -41.295 15.776 -16.991 1.00 36.01 202 ASP B CA 1
ATOM 4142 C C . ASP B 1 221 ? -41.918 14.445 -17.381 1.00 33.29 202 ASP B C 1
ATOM 4143 O O . ASP B 1 221 ? -43.137 14.290 -17.241 1.00 30.96 202 ASP B O 1
ATOM 4148 N N . ARG B 1 222 ? -41.118 13.492 -17.857 1.00 29.07 203 ARG B N 1
ATOM 4149 C CA . ARG B 1 222 ? -41.658 12.218 -18.319 1.00 30.82 203 ARG B CA 1
ATOM 4150 C C . ARG B 1 222 ? -42.631 11.595 -17.333 1.00 32.90 203 ARG B C 1
ATOM 4151 O O . ARG B 1 222 ? -43.653 11.048 -17.783 1.00 32.62 203 ARG B O 1
ATOM 4159 N N . PRO B 1 223 ? -42.394 11.642 -16.014 1.00 29.45 204 PRO B N 1
ATOM 4160 C CA . PRO B 1 223 ? -43.341 11.020 -15.081 1.00 32.93 204 PRO B CA 1
ATOM 4161 C C . PRO B 1 223 ? -44.771 11.522 -15.219 1.00 35.95 204 PRO B C 1
ATOM 4162 O O . PRO B 1 223 ? -45.707 10.761 -14.950 1.00 37.72 204 PRO B O 1
ATOM 4166 N N . PHE B 1 224 ? -44.978 12.765 -15.643 1.00 37.74 205 PHE B N 1
ATOM 4167 C CA . PHE B 1 224 ? -46.320 13.323 -15.760 1.00 40.15 205 PHE B CA 1
ATOM 4168 C C . PHE B 1 224 ? -46.814 13.411 -17.202 1.00 39.85 205 PHE B C 1
ATOM 4169 O O . PHE B 1 224 ? -47.887 13.973 -17.447 1.00 39.70 205 PHE B O 1
ATOM 4177 N N A ILE B 1 225 ? -46.079 12.861 -18.158 0.50 35.96 206 ILE B N 1
ATOM 4178 N N B ILE B 1 225 ? -46.056 12.877 -18.153 0.50 35.92 206 ILE B N 1
ATOM 4179 C CA A ILE B 1 225 ? -46.481 12.893 -19.561 0.50 37.42 206 ILE B CA 1
ATOM 4180 C CA B ILE B 1 225 ? -46.441 12.856 -19.562 0.50 37.37 206 ILE B CA 1
ATOM 4181 C C A ILE B 1 225 ? -47.035 11.522 -19.925 0.50 35.92 206 ILE B C 1
ATOM 4182 C C B ILE B 1 225 ? -47.051 11.488 -19.856 0.50 36.05 206 ILE B C 1
ATOM 4183 O O A ILE B 1 225 ? -46.281 10.536 -19.906 0.50 36.22 206 ILE B O 1
ATOM 4184 O O B ILE B 1 225 ? -46.347 10.474 -19.732 0.50 36.18 206 ILE B O 1
ATOM 4193 N N . PRO B 1 226 ? -48.321 11.407 -20.243 1.00 32.21 207 PRO B N 1
ATOM 4194 C CA . PRO B 1 226 ? -48.913 10.097 -20.517 1.00 31.61 207 PRO B CA 1
ATOM 4195 C C . PRO B 1 226 ? -48.530 9.559 -21.882 1.00 38.67 207 PRO B C 1
ATOM 4196 O O . PRO B 1 226 ? -48.372 10.299 -22.858 1.00 39.53 207 PRO B O 1
ATOM 4200 N N . TYR B 1 227 ? -48.398 8.241 -21.929 1.00 43.39 208 TYR B N 1
ATOM 4201 C CA . TYR B 1 227 ? -48.158 7.496 -23.150 1.00 39.39 208 TYR B CA 1
ATOM 4202 C C . TYR B 1 227 ? -49.152 6.355 -23.215 1.00 43.99 208 TYR B C 1
ATOM 4203 O O . TYR B 1 227 ? -49.512 5.778 -22.188 1.00 48.19 208 TYR B O 1
ATOM 4212 N N . GLU B 1 228 ? -49.588 6.030 -24.427 1.00 48.73 209 GLU B N 1
ATOM 4213 C CA . GLU B 1 228 ? -50.482 4.907 -24.637 1.00 49.12 209 GLU B CA 1
ATOM 4214 C C . GLU B 1 228 ? -50.077 4.204 -25.921 1.00 46.33 209 GLU B C 1
ATOM 4215 O O . GLU B 1 228 ? -49.373 4.767 -26.759 1.00 44.81 209 GLU B O 1
ATOM 4221 N N . LEU B 1 229 ? -50.523 2.961 -26.061 1.00 41.20 210 LEU B N 1
ATOM 4222 C CA . LEU B 1 229 ? -50.236 2.151 -27.233 1.00 44.43 210 LEU B CA 1
ATOM 4223 C C . LEU B 1 229 ? -51.419 2.229 -28.183 1.00 47.70 210 LEU B C 1
ATOM 4224 O O . LEU B 1 229 ? -52.556 1.943 -27.792 1.00 48.06 210 LEU B O 1
ATOM 4229 N N . TYR B 1 230 ? -51.151 2.607 -29.428 1.00 50.94 211 TYR B N 1
ATOM 4230 C CA . TYR B 1 230 ? -52.197 2.801 -30.416 1.00 46.96 211 TYR B CA 1
ATOM 4231 C C . TYR B 1 230 ? -51.943 1.954 -31.648 1.00 52.09 211 TYR B C 1
ATOM 4232 O O . TYR B 1 230 ? -50.807 1.840 -32.122 1.00 49.49 211 TYR B O 1
ATOM 4241 N N . THR B 1 231 ? -53.013 1.362 -32.144 1.00 51.18 212 THR B N 1
ATOM 4242 C CA . THR B 1 231 ? -52.996 0.791 -33.475 1.00 45.65 212 THR B CA 1
ATOM 4243 C C . THR B 1 231 ? -52.686 1.899 -34.480 1.00 36.95 212 THR B C 1
ATOM 4244 O O . THR B 1 231 ? -53.342 2.953 -34.455 1.00 40.02 212 THR B O 1
ATOM 4248 N N . PRO B 1 232 ? -51.700 1.724 -35.353 1.00 35.37 213 PRO B N 1
ATOM 4249 C CA . PRO B 1 232 ? -51.381 2.767 -36.325 1.00 29.75 213 PRO B CA 1
ATOM 4250 C C . PRO B 1 232 ? -52.252 2.675 -37.570 1.00 39.53 213 PRO B C 1
ATOM 4251 O O . PRO B 1 232 ? -52.650 1.601 -38.025 1.00 36.87 213 PRO B O 1
ATOM 4255 N N . ALA B 1 233 ? -52.555 3.841 -38.124 1.00 39.72 214 ALA B N 1
ATOM 4256 C CA . ALA B 1 233 ? -53.401 3.911 -39.302 1.00 40.79 214 ALA B CA 1
ATOM 4257 C C . ALA B 1 233 ? -53.016 5.146 -40.093 1.00 37.88 214 ALA B C 1
ATOM 4258 O O . ALA B 1 233 ? -52.397 6.076 -39.570 1.00 38.94 214 ALA B O 1
ATOM 4260 N N . THR B 1 234 ? -53.399 5.143 -41.361 1.00 43.94 215 THR B N 1
ATOM 4261 C CA . THR B 1 234 ? -53.056 6.204 -42.292 1.00 44.90 215 THR B CA 1
ATOM 4262 C C . THR B 1 234 ? -54.327 6.771 -42.904 1.00 46.30 215 THR B C 1
ATOM 4263 O O . THR B 1 234 ? -55.276 6.033 -43.181 1.00 46.16 215 THR B O 1
ATOM 4267 N N . TYR B 1 235 ? -54.347 8.084 -43.109 1.00 44.81 216 TYR B N 1
ATOM 4268 C CA . TYR B 1 235 ? -55.448 8.694 -43.830 1.00 47.24 216 TYR B CA 1
ATOM 4269 C C . TYR B 1 235 ? -55.306 8.384 -45.308 1.00 50.86 216 TYR B C 1
ATOM 4270 O O . TYR B 1 235 ? -54.197 8.343 -45.849 1.00 48.41 216 TYR B O 1
ATOM 4279 N N . GLN B 1 236 ? -56.435 8.142 -45.954 1.00 68.84 217 GLN B N 1
ATOM 4280 C CA . GLN B 1 236 ? -56.468 7.915 -47.388 1.00 70.64 217 GLN B CA 1
ATOM 4281 C C . GLN B 1 236 ? -57.491 8.861 -47.981 1.00 74.13 217 GLN B C 1
ATOM 4282 O O . GLN B 1 236 ? -58.640 8.905 -47.531 1.00 75.00 217 GLN B O 1
ATOM 4288 N N . LEU B 1 237 ? -57.061 9.629 -48.968 1.00 65.13 218 LEU B N 1
ATOM 4289 C CA . LEU B 1 237 ? -57.911 10.609 -49.613 1.00 70.57 218 LEU B CA 1
ATOM 4290 C C . LEU B 1 237 ? -58.621 9.949 -50.786 1.00 73.39 218 LEU B C 1
ATOM 4291 O O . LEU B 1 237 ? -57.974 9.320 -51.628 1.00 71.16 218 LEU B O 1
ATOM 4296 N N . THR B 1 238 ? -59.946 10.068 -50.826 1.00 79.66 219 THR B N 1
ATOM 4297 C CA . THR B 1 238 ? -60.718 9.500 -51.923 1.00 84.51 219 THR B CA 1
ATOM 4298 C C . THR B 1 238 ? -60.997 10.560 -52.987 1.00 88.19 219 THR B C 1
ATOM 4299 O O . THR B 1 238 ? -60.987 11.765 -52.721 1.00 86.97 219 THR B O 1
ATOM 4303 N N . GLU B 1 239 ? -61.251 10.085 -54.211 1.00 81.54 220 GLU B N 1
ATOM 4304 C CA . GLU B 1 239 ? -61.488 10.978 -55.341 1.00 85.87 220 GLU B CA 1
ATOM 4305 C C . GLU B 1 239 ? -62.599 11.979 -55.060 1.00 94.74 220 GLU B C 1
ATOM 4306 O O . GLU B 1 239 ? -62.665 13.023 -55.720 1.00 97.03 220 GLU B O 1
ATOM 4308 N N . GLU B 1 240 ? -63.461 11.686 -54.089 1.00 106.50 221 GLU B N 1
ATOM 4309 C CA . GLU B 1 240 ? -64.572 12.546 -53.707 1.00 108.97 221 GLU B CA 1
ATOM 4310 C C . GLU B 1 240 ? -64.186 13.558 -52.637 1.00 108.87 221 GLU B C 1
ATOM 4311 O O . GLU B 1 240 ? -65.064 14.246 -52.106 1.00 110.77 221 GLU B O 1
ATOM 4317 N N . GLY B 1 241 ? -62.900 13.669 -52.314 1.00 89.70 222 GLY B N 1
ATOM 4318 C CA . GLY B 1 241 ? -62.457 14.639 -51.335 1.00 86.27 222 GLY B CA 1
ATOM 4319 C C . GLY B 1 241 ? -62.687 14.244 -49.899 1.00 82.46 222 GLY B C 1
ATOM 4320 O O . GLY B 1 241 ? -62.726 15.121 -49.031 1.00 83.99 222 GLY B O 1
ATOM 4321 N N . THR B 1 242 ? -62.847 12.954 -49.615 1.00 88.47 223 THR B N 1
ATOM 4322 C CA . THR B 1 242 ? -63.023 12.469 -48.254 1.00 83.86 223 THR B CA 1
ATOM 4323 C C . THR B 1 242 ? -61.783 11.721 -47.787 1.00 73.11 223 THR B C 1
ATOM 4324 O O . THR B 1 242 ? -60.941 11.297 -48.585 1.00 72.65 223 THR B O 1
ATOM 4328 N N . PHE B 1 243 ? -61.699 11.549 -46.474 1.00 67.88 224 PHE B N 1
ATOM 4329 C CA . PHE B 1 243 ? -60.568 10.896 -45.836 1.00 52.52 224 PHE B CA 1
ATOM 4330 C C . PHE B 1 243 ? -61.010 9.570 -45.228 1.00 54.80 224 PHE B C 1
ATOM 4331 O O . PHE B 1 243 ? -61.912 9.534 -44.383 1.00 54.01 224 PHE B O 1
ATOM 4339 N N . LYS B 1 244 ? -60.386 8.486 -45.681 1.00 55.95 225 LYS B N 1
ATOM 4340 C CA . LYS B 1 244 ? -60.550 7.156 -45.113 1.00 58.57 225 LYS B CA 1
ATOM 4341 C C . LYS B 1 244 ? -59.449 6.881 -44.096 1.00 56.65 225 LYS B C 1
ATOM 4342 O O . LYS B 1 244 ? -58.343 7.412 -44.200 1.00 51.73 225 LYS B O 1
ATOM 4348 N N . VAL B 1 245 ? -59.754 6.018 -43.132 1.00 58.96 226 VAL B N 1
ATOM 4349 C CA . VAL B 1 245 ? -58.783 5.533 -42.158 1.00 53.85 226 VAL B CA 1
ATOM 4350 C C . VAL B 1 245 ? -58.426 4.097 -42.536 1.00 54.40 226 VAL B C 1
ATOM 4351 O O . VAL B 1 245 ? -59.275 3.204 -42.457 1.00 58.29 226 VAL B O 1
ATOM 4355 N N . VAL B 1 246 ? -57.179 3.860 -42.949 1.00 57.84 227 VAL B N 1
ATOM 4356 C CA . VAL B 1 246 ? -56.707 2.521 -43.309 1.00 50.64 227 VAL B CA 1
ATOM 4357 C C . VAL B 1 246 ? -55.661 2.079 -42.296 1.00 47.94 227 VAL B C 1
ATOM 4358 O O . VAL B 1 246 ? -54.620 2.728 -42.143 1.00 48.01 227 VAL B O 1
ATOM 4362 N N . ASP B 1 247 ? -55.933 0.967 -41.618 1.00 46.78 228 ASP B N 1
ATOM 4363 C CA . ASP B 1 247 ? -55.017 0.448 -40.609 1.00 47.98 228 ASP B CA 1
ATOM 4364 C C . ASP B 1 247 ? -53.756 -0.128 -41.239 1.00 47.22 228 ASP B C 1
ATOM 4365 O O . ASP B 1 247 ? -53.799 -0.756 -42.300 1.00 50.63 228 ASP B O 1
ATOM 4370 N N . GLU B 1 248 ? -52.630 0.076 -40.553 1.00 56.04 229 GLU B N 1
ATOM 4371 C CA . GLU B 1 248 ? -51.327 -0.460 -40.949 1.00 59.66 229 GLU B CA 1
ATOM 4372 C C . GLU B 1 248 ? -51.084 -1.791 -40.244 1.00 64.39 229 GLU B C 1
ATOM 4373 O O . GLU B 1 248 ? -50.424 -1.869 -39.205 1.00 65.06 229 GLU B O 1
ATOM 4379 N N . GLU B 1 249 ? -51.603 -2.865 -40.839 1.00 72.81 230 GLU B N 1
ATOM 4380 C CA . GLU B 1 249 ? -51.458 -4.173 -40.210 1.00 73.63 230 GLU B CA 1
ATOM 4381 C C . GLU B 1 249 ? -49.992 -4.536 -39.987 1.00 66.16 230 GLU B C 1
ATOM 4382 O O . GLU B 1 249 ? -49.669 -5.209 -39.003 1.00 65.95 230 GLU B O 1
ATOM 4388 N N . ALA B 1 250 ? -49.089 -4.080 -40.863 1.00 60.37 231 ALA B N 1
ATOM 4389 C CA . ALA B 1 250 ? -47.680 -4.464 -40.770 1.00 61.41 231 ALA B CA 1
ATOM 4390 C C . ALA B 1 250 ? -46.944 -3.795 -39.611 1.00 56.18 231 ALA B C 1
ATOM 4391 O O . ALA B 1 250 ? -45.866 -4.265 -39.232 1.00 52.06 231 ALA B O 1
ATOM 4393 N N . MET B 1 251 ? -47.471 -2.705 -39.062 1.00 54.50 232 MET B N 1
ATOM 4394 C CA . MET B 1 251 ? -46.815 -2.006 -37.967 1.00 54.21 232 MET B CA 1
ATOM 4395 C C . MET B 1 251 ? -47.276 -2.577 -36.637 1.00 56.05 232 MET B C 1
ATOM 4396 O O . MET B 1 251 ? -48.445 -2.939 -36.473 1.00 52.75 232 MET B O 1
ATOM 4401 N N . GLU B 1 252 ? -46.351 -2.656 -35.687 1.00 60.72 233 GLU B N 1
ATOM 4402 C CA . GLU B 1 252 ? -46.743 -2.920 -34.315 1.00 65.41 233 GLU B CA 1
ATOM 4403 C C . GLU B 1 252 ? -47.387 -1.668 -33.722 1.00 57.14 233 GLU B C 1
ATOM 4404 O O . GLU B 1 252 ? -47.284 -0.566 -34.271 1.00 52.69 233 GLU B O 1
ATOM 4410 N N . LYS B 1 253 ? -48.086 -1.850 -32.606 1.00 57.16 234 LYS B N 1
ATOM 4411 C CA . LYS B 1 253 ? -48.724 -0.717 -31.953 1.00 50.82 234 LYS B CA 1
ATOM 4412 C C . LYS B 1 253 ? -47.672 0.324 -31.603 1.00 43.69 234 LYS B C 1
ATOM 4413 O O . LYS B 1 253 ? -46.555 -0.015 -31.201 1.00 44.32 234 LYS B O 1
ATOM 4419 N N . VAL B 1 254 ? -48.017 1.591 -31.772 1.00 44.20 235 VAL B N 1
ATOM 4420 C CA . VAL B 1 254 ? -47.066 2.688 -31.609 1.00 46.12 235 VAL B CA 1
ATOM 4421 C C . VAL B 1 254 ? -47.376 3.403 -30.302 1.00 47.03 235 VAL B C 1
ATOM 4422 O O . VAL B 1 254 ? -48.537 3.759 -30.063 1.00 44.11 235 VAL B O 1
ATOM 4426 N N . PRO B 1 255 ? -46.380 3.649 -29.449 1.00 45.03 236 PRO B N 1
ATOM 4427 C CA . PRO B 1 255 ? -46.600 4.473 -28.256 1.00 44.89 236 PRO B CA 1
ATOM 4428 C C . PRO B 1 255 ? -46.626 5.952 -28.614 1.00 40.54 236 PRO B C 1
ATOM 4429 O O . PRO B 1 255 ? -45.762 6.440 -29.344 1.00 43.53 236 PRO B O 1
ATOM 4433 N N . TRP B 1 256 ? -47.604 6.671 -28.073 1.00 33.40 237 TRP B N 1
ATOM 4434 C CA . TRP B 1 256 ? -47.755 8.080 -28.399 1.00 34.74 237 TRP B CA 1
ATOM 4435 C C . TRP B 1 256 ? -48.439 8.785 -27.237 1.00 34.35 237 TRP B C 1
ATOM 4436 O O . TRP B 1 256 ? -49.115 8.158 -26.416 1.00 32.70 237 TRP B O 1
ATOM 4447 N N . ILE B 1 257 ? -48.247 10.100 -27.178 1.00 32.09 238 ILE B N 1
ATOM 4448 C CA . ILE B 1 257 ? -48.857 10.944 -26.150 1.00 35.79 238 ILE B CA 1
ATOM 4449 C C . ILE B 1 257 ? -50.274 11.312 -26.581 1.00 35.89 238 ILE B C 1
ATOM 4450 O O . ILE B 1 257 ? -50.451 12.030 -27.581 1.00 36.86 238 ILE B O 1
ATOM 4455 N N . PRO B 1 258 ? -51.314 10.831 -25.890 1.00 43.04 239 PRO B N 1
ATOM 4456 C CA . PRO B 1 258 ? -52.691 11.214 -26.270 1.00 44.61 239 PRO B CA 1
ATOM 4457 C C . PRO B 1 258 ? -53.023 12.661 -25.982 1.00 45.61 239 PRO B C 1
ATOM 4458 O O . PRO B 1 258 ? -53.977 13.195 -26.561 1.00 48.15 239 PRO B O 1
ATOM 4462 N N . LEU B 1 259 ? -52.273 13.300 -25.102 1.00 48.62 240 LEU B N 1
ATOM 4463 C CA . LEU B 1 259 ? -52.689 14.552 -24.503 1.00 46.35 240 LEU B CA 1
ATOM 4464 C C . LEU B 1 259 ? -52.485 15.729 -25.451 1.00 42.30 240 LEU B C 1
ATOM 4465 O O . LEU B 1 259 ? -51.520 15.774 -26.218 1.00 37.18 240 LEU B O 1
ATOM 4470 N N . ASP B 1 260 ? -53.420 16.680 -25.398 1.00 38.41 241 ASP B N 1
ATOM 4471 C CA . ASP B 1 260 ? -53.364 17.914 -26.164 1.00 38.85 241 ASP B CA 1
ATOM 4472 C C . ASP B 1 260 ? -52.875 19.017 -25.232 1.00 39.70 241 ASP B C 1
ATOM 4473 O O . ASP B 1 260 ? -53.649 19.492 -24.390 1.00 39.26 241 ASP B O 1
ATOM 4478 N N . PRO B 1 261 ? -51.619 19.461 -25.337 1.00 42.22 242 PRO B N 1
ATOM 4479 C CA . PRO B 1 261 ? -51.084 20.411 -24.344 1.00 43.35 242 PRO B CA 1
ATOM 4480 C C . PRO B 1 261 ? -51.849 21.713 -24.274 1.00 46.33 242 PRO B C 1
ATOM 4481 O O . PRO B 1 261 ? -51.702 22.443 -23.288 1.00 42.53 242 PRO B O 1
ATOM 4485 N N . LEU B 1 262 ? -52.631 22.042 -25.301 1.00 50.48 243 LEU B N 1
ATOM 4486 C CA . LEU B 1 262 ? -53.369 23.294 -25.348 1.00 52.89 243 LEU B CA 1
ATOM 4487 C C . LEU B 1 262 ? -54.723 23.193 -24.671 1.00 47.03 243 LEU B C 1
ATOM 4488 O O . LEU B 1 262 ? -55.285 24.219 -24.278 1.00 46.90 243 LEU B O 1
ATOM 4493 N N . ALA B 1 263 ? -55.256 21.978 -24.548 1.00 45.23 244 ALA B N 1
ATOM 4494 C CA . ALA B 1 263 ? -56.555 21.744 -23.925 1.00 47.58 244 ALA B CA 1
ATOM 4495 C C . ALA B 1 263 ? -56.511 20.364 -23.289 1.00 44.22 244 ALA B C 1
ATOM 4496 O O . ALA B 1 263 ? -57.172 19.424 -23.745 1.00 43.55 244 ALA B O 1
ATOM 4498 N N . PRO B 1 264 ? -55.714 20.200 -22.235 1.00 46.13 245 PRO B N 1
ATOM 4499 C CA . PRO B 1 264 ? -55.440 18.849 -21.729 1.00 46.48 245 PRO B CA 1
ATOM 4500 C C . PRO B 1 264 ? -56.643 18.236 -21.032 1.00 42.99 245 PRO B C 1
ATOM 4501 O O . PRO B 1 264 ? -57.348 18.895 -20.263 1.00 44.31 245 PRO B O 1
ATOM 4505 N N . ASP B 1 265 ? -56.851 16.943 -21.292 1.00 47.42 246 ASP B N 1
ATOM 4506 C CA . ASP B 1 265 ? -57.932 16.175 -20.675 1.00 51.17 246 ASP B CA 1
ATOM 4507 C C . ASP B 1 265 ? -57.480 15.723 -19.287 1.00 45.11 246 ASP B C 1
ATOM 4508 O O . ASP B 1 265 ? -57.079 14.578 -19.058 1.00 44.63 246 ASP B O 1
ATOM 4513 N N . LEU B 1 266 ? -57.548 16.654 -18.337 1.00 42.05 247 LEU B N 1
ATOM 4514 C CA . LEU B 1 266 ? -57.064 16.384 -16.990 1.00 41.55 247 LEU B CA 1
ATOM 4515 C C . LEU B 1 266 ? -57.954 15.404 -16.242 1.00 46.66 247 LEU B C 1
ATOM 4516 O O . LEU B 1 266 ? -57.509 14.827 -15.245 1.00 44.54 247 LEU B O 1
ATOM 4521 N N . ALA B 1 267 ? -59.192 15.198 -16.704 1.00 52.82 248 ALA B N 1
ATOM 4522 C CA . ALA B 1 267 ? -60.037 14.159 -16.125 1.00 51.90 248 ALA B CA 1
ATOM 4523 C C . ALA B 1 267 ? -59.460 12.774 -16.388 1.00 53.23 248 ALA B C 1
ATOM 4524 O O . ALA B 1 267 ? -59.554 11.886 -15.534 1.00 54.52 248 ALA B O 1
ATOM 4526 N N . ARG B 1 268 ? -58.850 12.574 -17.562 1.00 53.09 249 ARG B N 1
ATOM 4527 C CA . ARG B 1 268 ? -58.232 11.290 -17.890 1.00 52.43 249 ARG B CA 1
ATOM 4528 C C . ARG B 1 268 ? -56.785 11.208 -17.406 1.00 44.35 249 ARG B C 1
ATOM 4529 O O . ARG B 1 268 ? -56.327 10.144 -16.978 1.00 41.04 249 ARG B O 1
ATOM 4531 N N . TYR B 1 269 ? -56.048 12.310 -17.465 1.00 41.74 250 TYR B N 1
ATOM 4532 C CA . TYR B 1 269 ? -54.629 12.331 -17.115 1.00 43.53 250 TYR B CA 1
ATOM 4533 C C . TYR B 1 269 ? -54.400 13.451 -16.110 1.00 42.01 250 TYR B C 1
ATOM 4534 O O . TYR B 1 269 ? -53.717 14.441 -16.399 1.00 42.26 250 TYR B O 1
ATOM 4543 N N . PRO B 1 270 ? -54.965 13.323 -14.908 1.00 39.48 251 PRO B N 1
ATOM 4544 C CA . PRO B 1 270 ? -54.841 14.411 -13.929 1.00 37.10 251 PRO B CA 1
ATOM 4545 C C . PRO B 1 270 ? -53.404 14.752 -13.587 1.00 41.60 251 PRO B C 1
ATOM 4546 O O . PRO B 1 270 ? -53.107 15.917 -13.295 1.00 39.78 251 PRO B O 1
ATOM 4550 N N . SER B 1 271 ? -52.499 13.773 -13.619 1.00 43.79 252 SER B N 1
ATOM 4551 C CA . SER B 1 271 ? -51.118 14.012 -13.219 1.00 44.59 252 SER B CA 1
ATOM 4552 C C . SER B 1 271 ? -50.378 14.933 -14.178 1.00 41.40 252 SER B C 1
ATOM 4553 O O . SER B 1 271 ? -49.299 15.429 -13.832 1.00 41.47 252 SER B O 1
ATOM 4556 N N . TYR B 1 272 ? -50.920 15.178 -15.367 1.00 39.84 253 TYR B N 1
ATOM 4557 C CA . TYR B 1 272 ? -50.280 16.118 -16.278 1.00 40.70 253 TYR B CA 1
ATOM 4558 C C . TYR B 1 272 ? -50.226 17.530 -15.702 1.00 37.66 253 TYR B C 1
ATOM 4559 O O . TYR B 1 272 ? -49.352 18.315 -16.082 1.00 35.69 253 TYR B O 1
ATOM 4568 N N . SER B 1 273 ? -51.128 17.867 -14.782 1.00 36.48 254 SER B N 1
ATOM 4569 C CA . SER B 1 273 ? -51.099 19.186 -14.166 1.00 42.20 254 SER B CA 1
ATOM 4570 C C . SER B 1 273 ? -49.819 19.420 -13.382 1.00 41.52 254 SER B C 1
ATOM 4571 O O . SER B 1 273 ? -49.466 20.576 -13.125 1.00 40.81 254 SER B O 1
ATOM 4574 N N . GLN B 1 274 ? -49.122 18.350 -12.997 1.00 37.15 255 GLN B N 1
ATOM 4575 C CA . GLN B 1 274 ? -47.831 18.455 -12.330 1.00 37.49 255 GLN B CA 1
ATOM 4576 C C . GLN B 1 274 ? -46.662 18.583 -13.300 1.00 39.15 255 GLN B C 1
ATOM 4577 O O . GLN B 1 274 ? -45.531 18.809 -12.859 1.00 37.38 255 GLN B O 1
ATOM 4583 N N . ALA B 1 275 ? -46.893 18.422 -14.596 1.00 36.22 256 ALA B N 1
ATOM 4584 C CA . ALA B 1 275 ? -45.899 18.835 -15.569 1.00 35.94 256 ALA B CA 1
ATOM 4585 C C . ALA B 1 275 ? -45.969 20.348 -15.727 1.00 36.95 256 ALA B C 1
ATOM 4586 O O . ALA B 1 275 ? -46.923 20.998 -15.291 1.00 39.07 256 ALA B O 1
ATOM 4588 N N . GLN B 1 276 ? -44.947 20.919 -16.351 1.00 40.60 257 GLN B N 1
ATOM 4589 C CA . GLN B 1 276 ? -44.918 22.361 -16.553 1.00 44.91 257 GLN B CA 1
ATOM 4590 C C . GLN B 1 276 ? -44.394 22.667 -17.945 1.00 39.04 257 GLN B C 1
ATOM 4591 O O . GLN B 1 276 ? -43.233 22.384 -18.260 1.00 37.15 257 GLN B O 1
ATOM 4597 N N . ALA B 1 277 ? -45.246 23.268 -18.761 1.00 40.46 258 ALA B N 1
ATOM 4598 C CA . ALA B 1 277 ? -44.893 23.556 -20.137 1.00 43.06 258 ALA B CA 1
ATOM 4599 C C . ALA B 1 277 ? -44.055 24.823 -20.207 1.00 41.94 258 ALA B C 1
ATOM 4600 O O . ALA B 1 277 ? -44.209 25.748 -19.407 1.00 39.34 258 ALA B O 1
ATOM 4602 N N . LEU B 1 278 ? -43.155 24.850 -21.182 1.00 37.93 259 LEU B N 1
ATOM 4603 C CA . LEU B 1 278 ? -42.323 26.008 -21.471 1.00 39.86 259 LEU B CA 1
ATOM 4604 C C . LEU B 1 278 ? -42.612 26.439 -22.901 1.00 40.80 259 LEU B C 1
ATOM 4605 O O . LEU B 1 278 ? -42.479 25.640 -23.834 1.00 39.47 259 LEU B O 1
ATOM 4610 N N . CYS B 1 279 ? -43.018 27.690 -23.068 1.00 44.75 260 CYS B N 1
ATOM 4611 C CA . CYS B 1 279 ? -43.478 28.199 -24.348 1.00 46.96 260 CYS B CA 1
ATOM 4612 C C . CYS B 1 279 ? -42.523 29.263 -24.867 1.00 41.01 260 CYS B C 1
ATOM 4613 O O . CYS B 1 279 ? -41.904 30.001 -24.096 1.00 39.39 260 CYS B O 1
ATOM 4616 N N . CYS B 1 280 ? -42.400 29.322 -26.188 1.00 31.41 261 CYS B N 1
ATOM 4617 C CA . CYS B 1 280 ? -41.614 30.365 -26.830 1.00 39.29 261 CYS B CA 1
ATOM 4618 C C . CYS B 1 280 ? -42.070 30.486 -28.275 1.00 38.63 261 CYS B C 1
ATOM 4619 O O . CYS B 1 280 ? -42.688 29.578 -28.833 1.00 38.15 261 CYS B O 1
ATOM 4622 N N . THR B 1 281 ? -41.766 31.633 -28.863 1.00 37.22 262 THR B N 1
ATOM 4623 C CA . THR B 1 281 ? -42.086 31.922 -30.248 1.00 44.65 262 THR B CA 1
ATOM 4624 C C . THR B 1 281 ? -40.786 32.207 -30.977 1.00 43.30 262 THR B C 1
ATOM 4625 O O . THR B 1 281 ? -39.946 32.963 -30.481 1.00 44.11 262 THR B O 1
ATOM 4629 N N . VAL B 1 282 ? -40.616 31.590 -32.140 1.00 37.58 263 VAL B N 1
ATOM 4630 C CA . VAL B 1 282 ? -39.418 31.759 -32.950 1.00 38.97 263 VAL B CA 1
ATOM 4631 C C . VAL B 1 282 ? -39.817 32.522 -34.201 1.00 39.14 263 VAL B C 1
ATOM 4632 O O . VAL B 1 282 ? -40.647 32.048 -34.987 1.00 40.28 263 VAL B O 1
ATOM 4636 N N . ARG B 1 283 ? -39.232 33.700 -34.381 1.00 42.55 264 ARG B N 1
ATOM 4637 C CA . ARG B 1 283 ? -39.600 34.603 -35.462 1.00 47.34 264 ARG B CA 1
ATOM 4638 C C . ARG B 1 283 ? -38.579 34.538 -36.596 1.00 45.64 264 ARG B C 1
ATOM 4639 O O . ARG B 1 283 ? -37.516 33.924 -36.481 1.00 47.66 264 ARG B O 1
ATOM 4647 N N . ALA B 1 284 ? -38.922 35.186 -37.706 1.00 45.19 265 ALA B N 1
ATOM 4648 C CA . ALA B 1 284 ? -38.063 35.165 -38.883 1.00 48.97 265 ALA B CA 1
ATOM 4649 C C . ALA B 1 284 ? -36.682 35.715 -38.547 1.00 43.57 265 ALA B C 1
ATOM 4650 O O . ALA B 1 284 ? -36.555 36.768 -37.917 1.00 45.88 265 ALA B O 1
ATOM 4652 N N . GLY B 1 285 ? -35.646 34.993 -38.969 1.00 36.52 266 GLY B N 1
ATOM 4653 C CA . GLY B 1 285 ? -34.280 35.373 -38.682 1.00 38.88 266 GLY B CA 1
ATOM 4654 C C . GLY B 1 285 ? -33.690 34.743 -37.445 1.00 36.20 266 GLY B C 1
ATOM 4655 O O . GLY B 1 285 ? -32.487 34.901 -37.208 1.00 41.57 266 GLY B O 1
ATOM 4656 N N . GLU B 1 286 ? -34.488 34.029 -36.656 1.00 33.36 267 GLU B N 1
ATOM 4657 C CA . GLU B 1 286 ? -34.051 33.460 -35.391 1.00 32.98 267 GLU B CA 1
ATOM 4658 C C . GLU B 1 286 ? -33.881 31.952 -35.519 1.00 32.02 267 GLU B C 1
ATOM 4659 O O . GLU B 1 286 ? -34.524 31.304 -36.349 1.00 34.15 267 GLU B O 1
ATOM 4665 N N . MET B 1 287 ? -33.005 31.405 -34.679 1.00 34.90 268 MET B N 1
ATOM 4666 C CA . MET B 1 287 ? -32.660 29.988 -34.683 1.00 35.58 268 MET B CA 1
ATOM 4667 C C . MET B 1 287 ? -32.914 29.425 -33.292 1.00 39.14 268 MET B C 1
ATOM 4668 O O . MET B 1 287 ? -32.322 29.887 -32.313 1.00 42.56 268 MET B O 1
ATOM 4673 N N . LEU B 1 288 ? -33.787 28.430 -33.208 1.00 36.94 269 LEU B N 1
ATOM 4674 C CA . LEU B 1 288 ? -34.056 27.743 -31.955 1.00 36.86 269 LEU B CA 1
ATOM 4675 C C . LEU B 1 288 ? -33.149 26.529 -31.846 1.00 38.90 269 LEU B C 1
ATOM 4676 O O . LEU B 1 288 ? -33.031 25.750 -32.795 1.00 36.04 269 LEU B O 1
ATOM 4681 N N . TYR B 1 289 ? -32.505 26.378 -30.695 1.00 43.29 270 TYR B N 1
ATOM 4682 C CA . TYR B 1 289 ? -31.878 25.115 -30.330 1.00 38.70 270 TYR B CA 1
ATOM 4683 C C . TYR B 1 289 ? -32.901 24.317 -29.532 1.00 33.08 270 TYR B C 1
ATOM 4684 O O . TYR B 1 289 ? -33.296 24.721 -28.436 1.00 31.77 270 TYR B O 1
ATOM 4693 N N . LEU B 1 290 ? -33.348 23.200 -30.092 1.00 34.50 271 LEU B N 1
ATOM 4694 C CA . LEU B 1 290 ? -34.321 22.350 -29.420 1.00 32.52 271 LEU B CA 1
ATOM 4695 C C . LEU B 1 290 ? -33.574 21.106 -28.974 1.00 34.54 271 LEU B C 1
ATOM 4696 O O . LEU B 1 290 ? -33.192 20.285 -29.825 1.00 28.29 271 LEU B O 1
ATOM 4701 N N . PRO B 1 291 ? -33.283 20.950 -27.681 1.00 31.17 272 PRO B N 1
ATOM 4702 C CA . PRO B 1 291 ? -32.343 19.904 -27.268 1.00 32.30 272 PRO B CA 1
ATOM 4703 C C . PRO B 1 291 ? -32.936 18.518 -27.422 1.00 29.22 272 PRO B C 1
ATOM 4704 O O . PRO B 1 291 ? -34.154 18.331 -27.405 1.00 27.00 272 PRO B O 1
ATOM 4708 N N . ALA B 1 292 ? -32.045 17.543 -27.583 1.00 26.42 273 ALA B N 1
ATOM 4709 C CA . ALA B 1 292 ? -32.465 16.167 -27.790 1.00 26.50 273 ALA B CA 1
ATOM 4710 C C . ALA B 1 292 ? -33.367 15.707 -26.649 1.00 27.01 273 ALA B C 1
ATOM 4711 O O . ALA B 1 292 ? -33.196 16.108 -25.495 1.00 28.98 273 ALA B O 1
ATOM 4713 N N . LEU B 1 293 ? -34.356 14.882 -26.994 1.00 34.89 274 LEU B N 1
ATOM 4714 C CA . LEU B 1 293 ? -35.283 14.219 -26.080 1.00 35.58 274 LEU B CA 1
ATOM 4715 C C . LEU B 1 293 ? -36.286 15.173 -25.451 1.00 34.38 274 LEU B C 1
ATOM 4716 O O . LEU B 1 293 ? -37.153 14.718 -24.702 1.00 37.32 274 LEU B O 1
ATOM 4721 N N . TRP B 1 294 ? -36.214 16.469 -25.732 1.00 29.60 275 TRP B N 1
ATOM 4722 C CA . TRP B 1 294 ? -37.234 17.391 -25.248 1.00 32.30 275 TRP B CA 1
ATOM 4723 C C . TRP B 1 294 ? -38.544 17.164 -25.987 1.00 29.84 275 TRP B C 1
ATOM 4724 O O . TRP B 1 294 ? -38.572 17.096 -27.220 1.00 32.12 275 TRP B O 1
ATOM 4735 N N . PHE B 1 295 ? -39.625 17.057 -25.227 1.00 31.39 276 PHE B N 1
ATOM 4736 C CA . PHE B 1 295 ? -40.955 17.007 -25.806 1.00 28.26 276 PHE B CA 1
ATOM 4737 C C . PHE B 1 295 ? -41.289 18.351 -26.429 1.00 31.77 276 PHE B C 1
ATOM 4738 O O . PHE B 1 295 ? -40.961 19.405 -25.877 1.00 31.03 276 PHE B O 1
ATOM 4746 N N . HIS B 1 296 ? -41.926 18.325 -27.596 1.00 32.19 277 HIS B N 1
ATOM 4747 C CA . HIS B 1 296 ? -42.317 19.589 -28.191 1.00 31.72 277 HIS B CA 1
ATOM 4748 C C . HIS B 1 296 ? -43.573 19.431 -29.027 1.00 35.43 277 HIS B C 1
ATOM 4749 O O . HIS B 1 296 ? -43.887 18.354 -29.543 1.00 32.84 277 HIS B O 1
ATOM 4756 N N . HIS B 1 297 ? -44.274 20.551 -29.133 1.00 31.10 278 HIS B N 1
ATOM 4757 C CA . HIS B 1 297 ? -45.555 20.706 -29.783 1.00 29.22 278 HIS B CA 1
ATOM 4758 C C . HIS B 1 297 ? -45.428 22.001 -30.567 1.00 31.29 278 HIS B C 1
ATOM 4759 O O . HIS B 1 297 ? -44.889 22.982 -30.046 1.00 28.17 278 HIS B O 1
ATOM 4766 N N . VAL B 1 298 ? -45.852 22.005 -31.826 1.00 30.75 279 VAL B N 1
ATOM 4767 C CA . VAL B 1 298 ? -45.457 23.079 -32.734 1.00 33.69 279 VAL B CA 1
ATOM 4768 C C . VAL B 1 298 ? -46.672 23.614 -33.477 1.00 35.15 279 VAL B C 1
ATOM 4769 O O . VAL B 1 298 ? -47.437 22.845 -34.072 1.00 34.50 279 VAL B O 1
ATOM 4773 N N . GLN B 1 299 ? -46.824 24.937 -33.456 1.00 37.86 280 GLN B N 1
ATOM 4774 C CA . GLN B 1 299 ? -47.802 25.651 -34.255 1.00 42.12 280 GLN B CA 1
ATOM 4775 C C . GLN B 1 299 ? -47.066 26.672 -35.111 1.00 42.74 280 GLN B C 1
ATOM 4776 O O . GLN B 1 299 ? -45.927 27.049 -34.816 1.00 36.73 280 GLN B O 1
ATOM 4782 N N . GLN B 1 300 ? -47.734 27.137 -36.165 1.00 41.96 281 GLN B N 1
ATOM 4783 C CA . GLN B 1 300 ? -47.097 28.013 -37.136 1.00 44.06 281 GLN B CA 1
ATOM 4784 C C . GLN B 1 300 ? -48.117 28.991 -37.698 1.00 43.58 281 GLN B C 1
ATOM 4785 O O . GLN B 1 300 ? -49.318 28.709 -37.738 1.00 44.27 281 GLN B O 1
ATOM 4791 N N . SER B 1 301 ? -47.616 30.149 -38.126 1.00 44.00 282 SER B N 1
ATOM 4792 C CA . SER B 1 301 ? -48.383 31.101 -38.916 1.00 45.09 282 SER B CA 1
ATOM 4793 C C . SER B 1 301 ? -48.562 30.598 -40.352 1.00 44.63 282 SER B C 1
ATOM 4794 O O . SER B 1 301 ? -47.879 29.673 -40.805 1.00 41.75 282 SER B O 1
ATOM 4797 N N . GLN B 1 302 ? -49.482 31.240 -41.080 1.00 44.69 283 GLN B N 1
ATOM 4798 C CA . GLN B 1 302 ? -49.847 30.796 -42.426 1.00 47.54 283 GLN B CA 1
ATOM 4799 C C . GLN B 1 302 ? -48.662 30.905 -43.383 1.00 47.69 283 GLN B C 1
ATOM 4800 O O . GLN B 1 302 ? -48.072 31.977 -43.546 1.00 44.36 283 GLN B O 1
ATOM 4806 N N . GLY B 1 303 ? -48.320 29.791 -44.022 1.00 51.36 284 GLY B N 1
ATOM 4807 C CA . GLY B 1 303 ? -47.181 29.767 -44.921 1.00 52.92 284 GLY B CA 1
ATOM 4808 C C . GLY B 1 303 ? -45.853 30.065 -44.259 1.00 50.63 284 GLY B C 1
ATOM 4809 O O . GLY B 1 303 ? -44.932 30.563 -44.918 1.00 54.12 284 GLY B O 1
ATOM 4810 N N . CYS B 1 304 ? -45.726 29.781 -42.969 1.00 48.17 285 CYS B N 1
ATOM 4811 C CA . CYS B 1 304 ? -44.430 29.894 -42.320 1.00 45.19 285 CYS B CA 1
ATOM 4812 C C . CYS B 1 304 ? -43.407 29.035 -43.055 1.00 42.83 285 CYS B C 1
ATOM 4813 O O . CYS B 1 304 ? -43.685 27.890 -43.422 1.00 45.46 285 CYS B O 1
ATOM 4816 N N . ILE B 1 305 ? -42.218 29.595 -43.274 1.00 39.58 286 ILE B N 1
ATOM 4817 C CA . ILE B 1 305 ? -41.123 28.894 -43.936 1.00 42.12 286 ILE B CA 1
ATOM 4818 C C . ILE B 1 305 ? -40.013 28.661 -42.926 1.00 38.81 286 ILE B C 1
ATOM 4819 O O . ILE B 1 305 ? -39.508 29.609 -42.311 1.00 36.36 286 ILE B O 1
ATOM 4824 N N . ALA B 1 306 ? -39.599 27.409 -42.787 1.00 35.66 287 ALA B N 1
ATOM 4825 C CA . ALA B 1 306 ? -38.567 27.076 -41.827 1.00 37.44 287 ALA B CA 1
ATOM 4826 C C . ALA B 1 306 ? -37.667 25.987 -42.382 1.00 35.92 287 ALA B C 1
ATOM 4827 O O . ALA B 1 306 ? -38.056 25.188 -43.239 1.00 34.96 287 ALA B O 1
ATOM 4829 N N . VAL B 1 307 ? -36.444 25.990 -41.867 1.00 35.11 288 VAL B N 1
ATOM 4830 C CA . VAL B 1 307 ? -35.434 24.983 -42.141 1.00 41.46 288 VAL B CA 1
ATOM 4831 C C . VAL B 1 307 ? -34.904 24.539 -40.792 1.00 40.22 288 VAL B C 1
ATOM 4832 O O . VAL B 1 307 ? -34.742 25.362 -39.886 1.00 43.41 288 VAL B O 1
ATOM 4836 N N . ASN B 1 308 ? -34.640 23.249 -40.646 1.00 39.02 289 ASN B N 1
ATOM 4837 C CA . ASN B 1 308 ? -34.064 22.773 -39.404 1.00 39.09 289 ASN B CA 1
ATOM 4838 C C . ASN B 1 308 ? -32.979 21.757 -39.710 1.00 43.86 289 ASN B C 1
ATOM 4839 O O . ASN B 1 308 ? -33.083 20.973 -40.661 1.00 42.86 289 ASN B O 1
ATOM 4844 N N . PHE B 1 309 ? -31.917 21.820 -38.920 1.00 39.55 290 PHE B N 1
ATOM 4845 C CA . PHE B 1 309 ? -30.800 20.901 -39.029 1.00 39.01 290 PHE B CA 1
ATOM 4846 C C . PHE B 1 309 ? -30.921 19.889 -37.904 1.00 38.24 290 PHE B C 1
ATOM 4847 O O . PHE B 1 309 ? -31.119 20.262 -36.739 1.00 34.04 290 PHE B O 1
ATOM 4855 N N . TRP B 1 310 ? -30.842 18.615 -38.254 1.00 37.64 291 TRP B N 1
ATOM 4856 C CA . TRP B 1 310 ? -30.848 17.551 -37.265 1.00 38.30 291 TRP B CA 1
ATOM 4857 C C . TRP B 1 310 ? -29.455 16.964 -37.149 1.00 38.21 291 TRP B C 1
ATOM 4858 O O . TRP B 1 310 ? -28.906 16.440 -38.127 1.00 38.45 291 TRP B O 1
ATOM 4869 N N . TYR B 1 311 ? -28.892 17.071 -35.954 1.00 39.23 292 TYR B N 1
ATOM 4870 C CA . TYR B 1 311 ? -27.649 16.421 -35.584 1.00 39.44 292 TYR B CA 1
ATOM 4871 C C . TYR B 1 311 ? -27.972 15.262 -34.657 1.00 37.85 292 TYR B C 1
ATOM 4872 O O . TYR B 1 311 ? -28.761 15.408 -33.720 1.00 42.68 292 TYR B O 1
ATOM 4881 N N . ASP B 1 312 ? -27.352 14.122 -34.905 1.00 42.37 293 ASP B N 1
ATOM 4882 C CA . ASP B 1 312 ? -27.611 12.962 -34.073 1.00 48.23 293 ASP B CA 1
ATOM 4883 C C . ASP B 1 312 ? -27.138 13.227 -32.651 1.00 44.19 293 ASP B C 1
ATOM 4884 O O . ASP B 1 312 ? -26.078 13.816 -32.423 1.00 37.61 293 ASP B O 1
ATOM 4889 N N . MET B 1 313 ? -27.940 12.809 -31.686 1.00 39.06 294 MET B N 1
ATOM 4890 C CA . MET B 1 313 ? -27.527 12.987 -30.312 1.00 41.06 294 MET B CA 1
ATOM 4891 C C . MET B 1 313 ? -26.457 11.961 -29.966 1.00 38.74 294 MET B C 1
ATOM 4892 O O . MET B 1 313 ? -26.282 10.943 -30.642 1.00 39.30 294 MET B O 1
ATOM 4897 N N . GLU B 1 314 ? -25.732 12.250 -28.901 1.00 35.31 295 GLU B N 1
ATOM 4898 C CA . GLU B 1 314 ? -24.802 11.294 -28.329 1.00 39.60 295 GLU B CA 1
ATOM 4899 C C . GLU B 1 314 ? -25.566 10.360 -27.395 1.00 37.87 295 GLU B C 1
ATOM 4900 O O . GLU B 1 314 ? -26.416 10.807 -26.619 1.00 36.20 295 GLU B O 1
ATOM 4906 N N . TYR B 1 315 ? -25.293 9.058 -27.492 1.00 36.37 296 TYR B N 1
ATOM 4907 C CA . TYR B 1 315 ? -25.952 8.071 -26.633 1.00 34.01 296 TYR B CA 1
ATOM 4908 C C . TYR B 1 315 ? -25.080 7.859 -25.399 1.00 34.11 296 TYR B C 1
ATOM 4909 O O . TYR B 1 315 ? -24.330 6.887 -25.271 1.00 34.70 296 TYR B O 1
ATOM 4918 N N . ASP B 1 316 ? -25.211 8.799 -24.466 1.00 33.60 297 ASP B N 1
ATOM 4919 C CA . ASP B 1 316 ? -24.334 8.915 -23.315 1.00 36.49 297 ASP B CA 1
ATOM 4920 C C . ASP B 1 316 ? -25.118 8.742 -22.013 1.00 38.25 297 ASP B C 1
ATOM 4921 O O . ASP B 1 316 ? -26.191 8.131 -21.998 1.00 32.66 297 ASP B O 1
ATOM 4926 N N . LEU B 1 317 ? -24.601 9.306 -20.918 1.00 35.62 298 LEU B N 1
ATOM 4927 C CA . LEU B 1 317 ? -25.190 9.070 -19.603 1.00 38.47 298 LEU B CA 1
ATOM 4928 C C . LEU B 1 317 ? -26.583 9.678 -19.506 1.00 35.68 298 LEU B C 1
ATOM 4929 O O . LEU B 1 317 ? -27.489 9.068 -18.928 1.00 34.46 298 LEU B O 1
ATOM 4934 N N . LYS B 1 318 ? -26.784 10.863 -20.090 1.00 37.50 299 LYS B N 1
ATOM 4935 C CA . LYS B 1 318 ? -28.112 11.468 -20.090 1.00 39.24 299 LYS B CA 1
ATOM 4936 C C . LYS B 1 318 ? -29.131 10.610 -20.829 1.00 40.54 299 LYS B C 1
ATOM 4937 O O . LYS B 1 318 ? -30.321 10.637 -20.487 1.00 40.39 299 LYS B O 1
ATOM 4943 N N . TYR B 1 319 ? -28.698 9.851 -21.843 1.00 38.69 300 TYR B N 1
ATOM 4944 C CA . TYR B 1 319 ? -29.619 8.958 -22.541 1.00 34.98 300 TYR B CA 1
ATOM 4945 C C . TYR B 1 319 ? -29.962 7.752 -21.681 1.00 33.34 300 TYR B C 1
ATOM 4946 O O . TYR B 1 319 ? -31.130 7.359 -21.589 1.00 29.01 300 TYR B O 1
ATOM 4955 N N . SER B 1 320 ? -28.952 7.141 -21.055 1.00 33.22 301 SER B N 1
ATOM 4956 C CA . SER B 1 320 ? -29.200 6.009 -20.164 1.00 34.56 301 SER B CA 1
ATOM 4957 C C . SER B 1 320 ? -30.138 6.399 -19.036 1.00 30.64 301 SER B C 1
ATOM 4958 O O . SER B 1 320 ? -31.060 5.649 -18.696 1.00 29.22 301 SER B O 1
ATOM 4961 N N . TYR B 1 321 ? -29.913 7.570 -18.442 1.00 29.34 302 TYR B N 1
ATOM 4962 C CA . TYR B 1 321 ? -30.758 8.036 -17.347 1.00 34.97 302 TYR B CA 1
ATOM 4963 C C . TYR B 1 321 ? -32.198 8.241 -17.789 1.00 33.35 302 TYR B C 1
ATOM 4964 O O . TYR B 1 321 ? -33.135 7.936 -17.038 1.00 32.20 302 TYR B O 1
ATOM 4973 N N . PHE B 1 322 ? -32.405 8.791 -18.985 1.00 27.51 303 PHE B N 1
ATOM 4974 C CA . PHE B 1 322 ? -33.780 8.970 -19.439 1.00 32.63 303 PHE B CA 1
ATOM 4975 C C . PHE B 1 322 ? -34.460 7.627 -19.658 1.00 34.58 303 PHE B C 1
ATOM 4976 O O . PHE B 1 322 ? -35.659 7.479 -19.397 1.00 33.70 303 PHE B O 1
ATOM 4984 N N . GLN B 1 323 ? -33.720 6.641 -20.161 1.00 31.92 304 GLN B N 1
ATOM 4985 C CA . GLN B 1 323 ? -34.292 5.307 -20.292 1.00 35.46 304 GLN B CA 1
ATOM 4986 C C . GLN B 1 323 ? -34.700 4.760 -18.929 1.00 35.75 304 GLN B C 1
ATOM 4987 O O . GLN B 1 323 ? -35.765 4.146 -18.788 1.00 31.18 304 GLN B O 1
ATOM 4993 N N . LEU B 1 324 ? -33.876 4.992 -17.908 1.00 30.54 305 LEU B N 1
ATOM 4994 C CA . LEU B 1 324 ? -34.249 4.583 -16.559 1.00 32.74 305 LEU B CA 1
ATOM 4995 C C . LEU B 1 324 ? -35.506 5.313 -16.099 1.00 33.79 305 LEU B C 1
ATOM 4996 O O . LEU B 1 324 ? -36.443 4.694 -15.578 1.00 36.78 305 LEU B O 1
ATOM 5001 N N . LEU B 1 325 ? -35.537 6.639 -16.274 1.00 29.64 306 LEU B N 1
ATOM 5002 C CA . LEU B 1 325 ? -36.700 7.418 -15.863 1.00 28.33 306 LEU B CA 1
ATOM 5003 C C . LEU B 1 325 ? -37.952 6.930 -16.570 1.00 33.83 306 LEU B C 1
ATOM 5004 O O . LEU B 1 325 ? -39.006 6.766 -15.946 1.00 35.02 306 LEU B O 1
ATOM 5009 N N . ASP B 1 326 ? -37.839 6.671 -17.872 1.00 31.83 307 ASP B N 1
ATOM 5010 C CA . ASP B 1 326 ? -38.962 6.178 -18.661 1.00 32.69 307 ASP B CA 1
ATOM 5011 C C . ASP B 1 326 ? -39.441 4.818 -18.159 1.00 35.49 307 ASP B C 1
ATOM 5012 O O . ASP B 1 326 ? -40.637 4.613 -17.929 1.00 37.13 307 ASP B O 1
ATOM 5017 N N . SER B 1 327 ? -38.517 3.868 -17.998 1.00 36.29 308 SER B N 1
ATOM 5018 C CA . SER B 1 327 ? -38.879 2.550 -17.488 1.00 41.34 308 SER B CA 1
ATOM 5019 C C . SER B 1 327 ? -39.488 2.635 -16.090 1.00 37.52 308 SER B C 1
ATOM 5020 O O . SER B 1 327 ? -40.483 1.960 -15.796 1.00 38.97 308 SER B O 1
ATOM 5023 N N . LEU B 1 328 ? -38.899 3.442 -15.206 1.00 32.73 309 LEU B N 1
ATOM 5024 C CA . LEU B 1 328 ? -39.411 3.519 -13.840 1.00 33.06 309 LEU B CA 1
ATOM 5025 C C . LEU B 1 328 ? -40.786 4.169 -13.804 1.00 36.38 309 LEU B C 1
ATOM 5026 O O . LEU B 1 328 ? -41.637 3.776 -12.997 1.00 35.12 309 LEU B O 1
ATOM 5031 N N . THR B 1 329 ? -41.025 5.161 -14.671 1.00 40.62 310 THR B N 1
ATOM 5032 C CA . THR B 1 329 ? -42.359 5.752 -14.766 1.00 38.08 310 THR B CA 1
ATOM 5033 C C . THR B 1 329 ? -43.415 4.679 -15.042 1.00 37.45 310 THR B C 1
ATOM 5034 O O . THR B 1 329 ? -44.510 4.713 -14.474 1.00 38.55 310 THR B O 1
ATOM 5038 N N . LYS B 1 330 ? -43.089 3.701 -15.886 1.00 34.70 311 LYS B N 1
ATOM 5039 C CA . LYS B 1 330 ? -44.037 2.645 -16.219 1.00 35.07 311 LYS B CA 1
ATOM 5040 C C . LYS B 1 330 ? -44.050 1.531 -15.169 1.00 39.10 311 LYS B C 1
ATOM 5041 O O . LYS B 1 330 ? -45.124 1.100 -14.730 1.00 40.55 311 LYS B O 1
ATOM 5047 N N . ALA B 1 331 ? -42.875 1.052 -14.747 1.00 37.16 312 ALA B N 1
ATOM 5048 C CA . ALA B 1 331 ? -42.829 -0.012 -13.742 1.00 42.01 312 ALA B CA 1
ATOM 5049 C C . ALA B 1 331 ? -43.555 0.388 -12.459 1.00 40.17 312 ALA B C 1
ATOM 5050 O O . ALA B 1 331 ? -44.159 -0.460 -11.791 1.00 39.10 312 ALA B O 1
ATOM 5052 N N . SER B 1 332 ? -43.503 1.671 -12.096 1.00 39.02 313 SER B N 1
ATOM 5053 C CA . SER B 1 332 ? -44.112 2.142 -10.855 1.00 40.33 313 SER B CA 1
ATOM 5054 C C . SER B 1 332 ? -45.611 2.406 -10.969 1.00 40.97 313 SER B C 1
ATOM 5055 O O . SER B 1 332 ? -46.260 2.640 -9.944 1.00 40.88 313 SER B O 1
ATOM 5058 N N . GLY B 1 333 ? -46.175 2.394 -12.171 1.00 44.17 314 GLY B N 1
ATOM 5059 C CA . GLY B 1 333 ? -47.580 2.683 -12.344 1.00 45.10 314 GLY B CA 1
ATOM 5060 C C . GLY B 1 333 ? -47.928 4.144 -12.541 1.00 45.86 314 GLY B C 1
ATOM 5061 O O . GLY B 1 333 ? -49.119 4.472 -12.608 1.00 52.18 314 GLY B O 1
ATOM 5062 N N . LEU B 1 334 ? -46.939 5.035 -12.639 1.00 46.62 315 LEU B N 1
ATOM 5063 C CA . LEU B 1 334 ? -47.248 6.442 -12.877 1.00 46.53 315 LEU B CA 1
ATOM 5064 C C . LEU B 1 334 ? -47.771 6.674 -14.290 1.00 45.73 315 LEU B C 1
ATOM 5065 O O . LEU B 1 334 ? -48.506 7.642 -14.523 1.00 47.13 315 LEU B O 1
ATOM 5070 N N . ASP B 1 335 ? -47.433 5.796 -15.230 1.00 48.60 316 ASP B N 1
ATOM 5071 C CA . ASP B 1 335 ? -47.925 5.904 -16.601 1.00 58.49 316 ASP B CA 1
ATOM 5072 C C . ASP B 1 335 ? -48.684 4.640 -17.024 1.00 67.69 316 ASP B C 1
ATOM 5073 O O . ASP B 1 335 ? -48.092 3.684 -17.541 1.00 68.43 316 ASP B O 1
#

Sequence (635 aa):
HMAEAALEAVRSELREFPAAARELCVPLAVPYLDKPPTPLHFYRDWVCPNRPCIIRNALQHWPALQKWSLPYFRATVGSTEVSVAVTPDGYADAVRGDRFMMPAERRRLPLSSFVLDVLEGRAQHPGVLYVQKQCSNLPSELPQLLPDLESHVPWASEALGKMPDAVNFWLGEAAAVTSSLHKDHYENLYCVVSGEKHFLFHPPSDRPFIIPYELYTPATYQLTEEGTFKVVDEEAMEKVPWIPLDPLAPDLARYPSYSQAQALCCTVRAGEMLYLPALWFHHVQQSQGCIAVNFWYDMEYDLKYSYFQLLDSLTKASGLDSHMAEAALEAVRSELREFPAAARELCVPLAVPYLDKPPTPLHFYRDWVCPNRPCIIRNALQHWPALQKWSLPYFRATVGSTEVSVAVTPDGYADAVRGDRFMMPAERRLPLSFVLDVLEGRAQHPGVLYVQKQCSNLPSELPQLLPDLESHVPWASEALGKMPDDAVNFWLGEAAAVTSSLHKDHYENLYCVVSGEKHFLFHPPSDRPFIIPYELYTPATYQLTEEGTFKVVDEEAMEKVPWIPLDPLAPDLARYPSYSQAQALCCTVRAGEMLYLPALWFHHVQQSQGCIAVNFWYDMEYDLKYSYFQLLDSLTKASGLD

Foldseek 3Di:
DVVVVVLVVLVVCLLCQQVVCCVPQADQAAEEAAADDALVCCCVVDFVSLYKHKYFPQFPVFLLLVQPDLVSCCVQQQQFWAKKFFDQQQEAQADDDQAREHTDIDTDRNNVVSCCLVVVDDAHGWIKRWPWPQRCCVGVVSCDSRGDQARVSNCVNQVHGFPHKGKIWTFQRNKYAKDFAQWWKKKAWSAFKKKKKWFALSLLLQFDKDWGQYWYWDQDPVRDTDTGTPPPDGTDIDGNAHLVHGDCVVRVSNVSTDMYMDMAHRRMIMGNHHGMIMMMGTHRGTIMMMTTHRHDCDPVVVVSVVSNVCSVVSPSD/DVVVVVVLVVLVVVLLCQQVVCCVPQEDQAAEEAAADDALVCCCVVDFVSQYKHKYFPQFVVFLLLVQDDLVSCCVQQQQFWAWKFFDQFQEAQADDPQAREHTDIDTDGNNVVSCVLVVVDDAHGWIKRWPWPQCCCVRPVSRPNRGDQARVSNCVNVVHGFPHKGKIWTFQRRKYAKDFAQWWKKKAWSAFKKKKKWFALSLLLQFDKDWHFYWYWDADPVSDTDTGTDPVDGTDIDGNAGVVDGPCVVRVSNVSTDIHMDMAHRRMIMGNHHGMIMMMGTHRGTIMMMTTHGHDCDDVVVVSVVSNVSSVVSPSD

Secondary structure (DSSP, 8-state):
-HHHHHHHHHHHHHHHHHHHHHHHH--SS--EESSPPPHHHHIIIIITTT--EEESSSSTT-HHHHH-SHHHHHHHHTT-EEEEEEESSSEESEEETTEEEEPEEEEEEHHHHHHHHTTSS--SSEEEE---SSHHHHH-GGGGGGS-SS-HHHHHHHTS--SEEEEEEE-TT-EEEEE--SEEEEEEEEESEEEEEEE-GGGGGGS--EEEEEEEEEE-TTS-EEEEE-TTS--EEE----TTS--TTT-GGGGGS--EEEEEETT-EEEE-TT-EEEEEE-TT-EEEEEEEEPP-SHHHHHHHHHHHHHHHTT--/-HHHHHHHHHHHHHHHHHHHHHHHHH--SS--EESSPPPHHHHIIIIITTT--EEESS--TT-THHHH-SHHHHHHHHTT-EEEEEEESSSEESEEETTEEEEPEEEEEEHHHHHHHHTTSS--SSEEEE---SSHHHHH-GGGGGGS-SS-HHHHHHHTS--SEEEEEEE-TT-EEEEE--SEEEEEEEEESEEEEEEE-GGGGGGS--EEEEEEEEEE-TTS-EEEEE-TTSPPEEE----TTS--TTT-GGGGGS--EEEEEETT-EEEE-TT-EEEEEE-TTEEEEEEEEEPP-SHHHHHHHHHHHHHHHTT--

InterPro domains:
  IPR003347 JmjC domain [PS51184] (128-307)
  IPR003347 JmjC domain [SM00558] (128-307)
  IPR014710 RmlC-like jelly roll fold [G3DSA:2.60.120.10] (1-316)
  IPR041667 Cupin-like domain 8 [PF13621] (39-297)

Organism: Homo sapiens (NCBI:txid9606)